Protein 1V2F (pdb70)

B-factor: mean 35.63, std 12.59, range [12.49, 78.53]

Radius of gyration: 26.21 Å; Cα contacts (8 Å, |Δi|>4): 1627; chains: 2; bounding box: 51×83×61 Å

Structure (mmCIF, N/CA/C/O backbone):
data_1V2F
#
_entry.id   1V2F
#
_cell.length_a   123.85
_cell.length_b   123.85
_cell.length_c   122.50
_cell.angle_alpha   90
_cell.angle_beta   90
_cell.angle_gamma   120
#
_symmetry.space_group_name_H-M   'P 31 2 1'
#
loop_
_entity.id
_entity.type
_entity.pdbx_description
1 polymer 'Glutamine Aminotransferase'
2 non-polymer "PYRIDOXAL-5'-PHOSPHATE"
3 non-polymer 'HYDROCINNAMIC ACID'
4 water water
#
loop_
_atom_site.group_PDB
_atom_site.id
_atom_site.type_symbol
_atom_site.label_atom_id
_atom_site.label_alt_id
_atom_site.label_comp_id
_atom_site.label_asym_id
_atom_site.label_entity_id
_atom_site.label_seq_id
_atom_site.pdbx_PDB_ins_code
_atom_site.Cartn_x
_atom_site.Cartn_y
_atom_site.Cartn_z
_atom_site.occupancy
_atom_site.B_iso_or_equiv
_atom_site.auth_seq_id
_atom_site.auth_comp_id
_atom_site.auth_asym_id
_atom_site.auth_atom_id
_atom_site.pdbx_PDB_model_num
ATOM 1 N N . MET A 1 1 ? 64.173 11.359 3.257 1.00 51.22 1 MET A N 1
ATOM 2 C CA . MET A 1 1 ? 65.182 11.261 4.347 1.00 50.97 1 MET A CA 1
ATOM 3 C C . MET A 1 1 ? 65.313 12.588 5.079 1.00 50.76 1 MET A C 1
ATOM 4 O O . MET A 1 1 ? 65.241 13.656 4.469 1.00 50.43 1 MET A O 1
ATOM 9 N N . ARG A 1 2 ? 65.510 12.514 6.389 1.00 50.48 2 ARG A N 1
ATOM 10 C CA . ARG A 1 2 ? 65.658 13.712 7.204 1.00 50.43 2 ARG A CA 1
ATOM 11 C C . ARG A 1 2 ? 66.391 13.358 8.501 1.00 47.92 2 ARG A C 1
ATOM 12 O O . ARG A 1 2 ? 66.380 12.206 8.935 1.00 48.49 2 ARG A O 1
ATOM 20 N N . LEU A 1 3 ? 67.025 14.351 9.114 1.00 45.17 3 LEU A N 1
ATOM 21 C CA . LEU A 1 3 ? 67.747 14.132 10.361 1.00 42.34 3 LEU A CA 1
ATOM 22 C C . LEU A 1 3 ? 66.776 14.008 11.534 1.00 40.76 3 LEU A C 1
ATOM 23 O O . LEU A 1 3 ? 65.654 14.510 11.485 1.00 39.82 3 LEU A O 1
ATOM 28 N N . HIS A 1 4 ? 67.214 13.340 12.592 1.00 39.83 4 HIS A N 1
ATOM 29 C CA . HIS A 1 4 ? 66.380 13.166 13.769 1.00 39.07 4 HIS A CA 1
ATOM 30 C C . HIS A 1 4 ? 66.062 14.525 14.396 1.00 40.01 4 HIS A C 1
ATOM 31 O O . HIS A 1 4 ? 66.900 15.430 14.400 1.00 40.09 4 HIS A O 1
ATOM 38 N N . PRO A 1 5 ? 64.839 14.688 14.928 1.00 39.37 5 PRO A N 1
ATOM 39 C CA . PRO A 1 5 ? 64.404 15.940 15.559 1.00 38.83 5 PRO A CA 1
ATOM 40 C C . PRO A 1 5 ? 65.379 16.425 16.631 1.00 38.55 5 PRO A C 1
ATOM 41 O O . PRO A 1 5 ? 65.432 17.613 16.957 1.00 39.77 5 PRO A O 1
ATOM 45 N N . ARG A 1 6 ? 66.132 15.487 17.191 1.00 36.00 6 ARG A N 1
ATOM 46 C CA . ARG A 1 6 ? 67.107 15.787 18.230 1.00 35.64 6 ARG A CA 1
ATOM 47 C C . ARG A 1 6 ? 68.153 16.806 17.761 1.00 34.31 6 ARG A C 1
ATOM 48 O O . ARG A 1 6 ? 68.673 17.591 18.557 1.00 32.40 6 ARG A O 1
ATOM 56 N N . THR A 1 7 ? 68.438 16.798 16.464 1.00 33.21 7 THR A N 1
ATOM 57 C CA . THR A 1 7 ? 69.425 17.700 15.896 1.00 33.29 7 THR A CA 1
ATOM 58 C C . THR A 1 7 ? 68.965 19.146 15.861 1.00 35.55 7 THR A C 1
ATOM 59 O O . THR A 1 7 ? 69.634 19.998 15.275 1.00 33.82 7 THR A O 1
ATOM 63 N N . GLU A 1 8 ? 67.829 19.433 16.487 1.00 36.67 8 GLU A N 1
ATOM 64 C CA . GLU A 1 8 ? 67.349 20.803 16.525 1.00 39.33 8 GLU A CA 1
ATOM 65 C C . GLU A 1 8 ? 68.213 21.577 17.510 1.00 38.21 8 GLU A C 1
ATOM 66 O O . GLU A 1 8 ? 68.224 22.806 17.519 1.00 37.93 8 GLU A O 1
ATOM 72 N N . ALA A 1 9 ? 68.946 20.844 18.338 1.00 37.13 9 ALA A N 1
ATOM 73 C CA . ALA A 1 9 ? 69.828 21.465 19.315 1.00 37.41 9 ALA A CA 1
ATOM 74 C C . ALA A 1 9 ? 71.207 21.725 18.698 1.00 36.27 9 ALA A C 1
ATOM 75 O O . ALA A 1 9 ? 72.048 22.375 19.310 1.00 36.34 9 ALA A O 1
ATOM 77 N N . ALA A 1 10 ? 71.424 21.219 17.487 1.00 34.89 10 ALA A N 1
ATOM 78 C CA . ALA A 1 10 ? 72.704 21.373 16.797 1.00 35.38 10 ALA A CA 1
ATOM 79 C C . ALA A 1 10 ? 72.866 22.709 16.079 1.00 34.88 10 ALA A C 1
ATOM 80 O O . ALA A 1 10 ? 73.116 22.743 14.880 1.00 35.14 10 ALA A O 1
ATOM 82 N N . LYS A 1 11 ? 72.730 23.805 16.815 1.00 35.91 11 LYS A N 1
ATOM 83 C CA . LYS A 1 11 ? 72.871 25.136 16.236 1.00 37.13 11 LYS A CA 1
ATOM 84 C C . LYS A 1 11 ? 74.263 25.671 16.538 1.00 37.17 11 LYS A C 1
ATOM 85 O O . LYS A 1 11 ? 74.759 25.534 17.658 1.00 37.47 11 LYS A O 1
ATOM 91 N N . GLU A 1 12 ? 74.898 26.274 15.540 1.00 35.55 12 GLU A N 1
ATOM 92 C CA . GLU A 1 12 ? 76.233 26.825 15.735 1.00 34.32 12 GLU A CA 1
ATOM 93 C C . GLU A 1 12 ? 76.264 27.752 16.948 1.00 32.30 12 GLU A C 1
ATOM 94 O O . GLU A 1 12 ? 75.476 28.702 17.043 1.00 32.45 12 GLU A O 1
ATOM 100 N N . SER A 1 13 ? 77.174 27.462 17.874 1.00 28.76 13 SER A N 1
ATOM 101 C CA . SER A 1 13 ? 77.338 28.254 19.085 1.00 25.42 13 SER A CA 1
ATOM 102 C C . SER A 1 13 ? 77.722 29.697 18.743 1.00 25.55 13 SER A C 1
ATOM 103 O O . SER A 1 13 ? 78.493 29.934 17.810 1.00 24.11 13 SER A O 1
ATOM 106 N N . ILE A 1 14 ? 77.181 30.650 19.500 1.00 24.57 14 ILE A N 1
ATOM 107 C CA . ILE A 1 14 ? 77.453 32.071 19.281 1.00 28.09 14 ILE A CA 1
ATOM 108 C C . ILE A 1 14 ? 78.925 32.422 19.536 1.00 28.61 14 ILE A C 1
ATOM 109 O O . ILE A 1 14 ? 79.440 33.394 18.983 1.00 28.39 14 ILE A O 1
ATOM 114 N N . PHE A 1 15 ? 79.597 31.622 20.361 1.00 28.57 15 PHE A N 1
ATOM 115 C CA . PHE A 1 15 ? 80.992 31.888 20.706 1.00 28.23 15 PHE A CA 1
ATOM 116 C C . PHE A 1 15 ? 81.961 31.753 19.531 1.00 26.70 15 PHE A C 1
ATOM 117 O O . PHE A 1 15 ? 82.685 32.693 19.229 1.00 27.79 15 PHE A O 1
ATOM 125 N N . PRO A 1 16 ? 81.996 30.594 18.857 1.00 24.91 16 PRO A N 1
ATOM 126 C CA . PRO A 1 16 ? 82.929 30.513 17.729 1.00 25.89 16 PRO A CA 1
ATOM 127 C C . PRO A 1 16 ? 82.463 31.356 16.536 1.00 28.20 16 PRO A C 1
ATOM 128 O O . PRO A 1 16 ? 83.276 31.802 15.717 1.00 28.06 16 PRO A O 1
ATOM 132 N N . ARG A 1 17 ? 81.152 31.578 16.447 1.00 29.13 17 ARG A N 1
ATOM 133 C CA . ARG A 1 17 ? 80.581 32.376 15.368 1.00 30.07 17 ARG A CA 1
ATOM 134 C C . ARG A 1 17 ? 81.061 33.823 15.501 1.00 29.51 17 ARG A C 1
ATOM 135 O O . ARG A 1 17 ? 81.440 34.445 14.509 1.00 30.03 17 ARG A O 1
ATOM 143 N N . MET A 1 18 ? 81.049 34.360 16.720 1.00 28.44 18 MET A N 1
ATOM 144 C CA . MET A 1 18 ? 81.528 35.730 16.948 1.00 28.54 18 MET A CA 1
ATOM 145 C C . MET A 1 18 ? 83.012 35.811 16.608 1.00 27.33 18 MET A C 1
ATOM 146 O O . MET A 1 18 ? 83.485 36.822 16.096 1.00 28.05 18 MET A O 1
ATOM 151 N N . SER A 1 19 ? 83.748 34.746 16.911 1.00 26.24 19 SER A N 1
ATOM 152 C CA . SER A 1 19 ? 85.183 34.719 16.625 1.00 27.61 19 SER A CA 1
ATOM 153 C C . SER A 1 19 ? 85.434 34.822 15.124 1.00 26.32 19 SER A C 1
ATOM 154 O O . SER A 1 19 ? 86.364 35.500 14.694 1.00 26.26 19 SER A O 1
ATOM 157 N N . GLY A 1 20 ? 84.607 34.148 14.328 1.00 26.93 20 GLY A N 1
ATOM 158 C CA . GLY A 1 20 ? 84.773 34.209 12.884 1.00 25.89 20 GLY A CA 1
ATOM 159 C C . GLY A 1 20 ? 84.395 35.596 12.398 1.00 27.08 20 GLY A C 1
ATOM 160 O O . GLY A 1 20 ? 85.024 36.164 11.505 1.00 26.93 20 GLY A O 1
ATOM 161 N N . LEU A 1 21 ? 83.354 36.151 13.001 1.00 28.12 21 LEU A N 1
ATOM 162 C CA . LEU A 1 21 ? 82.900 37.475 12.631 1.00 30.21 21 LEU A CA 1
ATOM 163 C C . LEU A 1 21 ? 84.007 38.476 12.951 1.00 30.93 21 LEU A C 1
ATOM 164 O O . LEU A 1 21 ? 84.284 39.380 12.163 1.00 31.58 21 LEU A O 1
ATOM 169 N N . ALA A 1 22 ? 84.659 38.300 14.098 1.00 31.04 22 ALA A N 1
ATOM 170 C CA . ALA A 1 22 ? 85.733 39.208 14.499 1.00 31.08 22 ALA A CA 1
ATOM 171 C C . ALA A 1 22 ? 86.939 39.180 13.553 1.00 32.48 22 ALA A C 1
ATOM 172 O O . ALA A 1 22 ? 87.500 40.232 13.243 1.00 31.29 22 ALA A O 1
ATOM 174 N N . GLN A 1 23 ? 87.339 37.990 13.099 1.00 34.22 23 GLN A N 1
ATOM 175 C CA . GLN A 1 23 ? 88.474 37.869 12.181 1.00 37.57 23 GLN A CA 1
ATOM 176 C C . GLN A 1 23 ? 88.127 38.526 10.846 1.00 38.13 23 GLN A C 1
ATOM 177 O O . GLN A 1 23 ? 88.950 39.216 10.249 1.00 38.61 23 GLN A O 1
ATOM 183 N N . ARG A 1 24 ? 86.905 38.300 10.378 1.00 39.01 24 ARG A N 1
ATOM 184 C CA . ARG A 1 24 ? 86.463 38.870 9.112 1.00 40.71 24 ARG A CA 1
ATOM 185 C C . ARG A 1 24 ? 86.389 40.388 9.142 1.00 39.57 24 ARG A C 1
ATOM 186 O O . ARG A 1 24 ? 86.714 41.044 8.157 1.00 39.38 24 ARG A O 1
ATOM 194 N N . LEU A 1 25 ? 85.961 40.943 10.271 1.00 38.59 25 LEU A N 1
ATOM 195 C CA . LEU A 1 25 ? 85.819 42.388 10.407 1.00 36.61 25 LEU A CA 1
ATOM 196 C C . LEU A 1 25 ? 87.045 43.135 10.930 1.00 35.87 25 LEU A C 1
ATOM 197 O O . LEU A 1 25 ? 87.031 44.363 11.013 1.00 35.64 25 LEU A O 1
ATOM 202 N N . GLY A 1 26 ? 88.103 42.407 11.280 1.00 34.65 26 GLY A N 1
ATOM 203 C CA . GLY A 1 26 ? 89.298 43.057 11.794 1.00 32.06 26 GLY A CA 1
ATOM 204 C C . GLY A 1 26 ? 89.045 43.720 13.138 1.00 32.01 26 GLY A C 1
ATOM 205 O O . GLY A 1 26 ? 89.620 44.765 13.460 1.00 31.05 26 GLY A O 1
ATOM 206 N N . ALA A 1 27 ? 88.180 43.100 13.933 1.00 30.61 27 ALA A N 1
ATOM 207 C CA . ALA A 1 27 ? 87.833 43.621 15.249 1.00 29.83 27 ALA A CA 1
ATOM 208 C C . ALA A 1 27 ? 88.616 42.937 16.364 1.00 28.14 27 ALA A C 1
ATOM 209 O O . ALA A 1 27 ? 89.049 41.799 16.216 1.00 27.40 27 ALA A O 1
ATOM 211 N N . VAL A 1 28 ? 88.812 43.643 17.473 1.00 27.13 28 VAL A N 1
ATOM 212 C CA . VAL A 1 28 ? 89.515 43.069 18.612 1.00 26.45 28 VAL A CA 1
ATOM 213 C C . VAL A 1 28 ? 88.547 42.048 19.193 1.00 25.18 28 VAL A C 1
ATOM 214 O O . VAL A 1 28 ? 87.392 42.368 19.476 1.00 23.72 28 VAL A O 1
ATOM 218 N N . ASN A 1 29 ? 89.017 40.820 19.372 1.00 23.87 29 ASN A N 1
ATOM 219 C CA . ASN A 1 29 ? 88.157 39.762 19.871 1.00 22.31 29 ASN A CA 1
ATOM 220 C C . ASN A 1 29 ? 88.151 39.604 21.390 1.00 21.62 29 ASN A C 1
ATOM 221 O O . ASN A 1 29 ? 89.047 38.997 21.958 1.00 21.29 29 ASN A O 1
ATOM 226 N N . LEU A 1 30 ? 87.144 40.169 22.048 1.00 21.73 30 LEU A N 1
ATOM 227 C CA . LEU A 1 30 ? 87.020 40.030 23.497 1.00 20.77 30 LEU A CA 1
ATOM 228 C C . LEU A 1 30 ? 85.787 39.191 23.816 1.00 21.47 30 LEU A C 1
ATOM 229 O O . LEU A 1 30 ? 85.176 39.360 24.870 1.00 22.48 30 LEU A O 1
ATOM 234 N N . GLY A 1 31 ? 85.434 38.285 22.903 1.00 22.42 31 GLY A N 1
ATOM 235 C CA . GLY A 1 31 ? 84.267 37.434 23.089 1.00 24.24 31 GLY A CA 1
ATOM 236 C C . GLY A 1 31 ? 84.606 36.052 23.613 1.00 24.67 31 GLY A C 1
ATOM 237 O O . GLY A 1 31 ? 84.827 35.879 24.809 1.00 24.19 31 GLY A O 1
ATOM 238 N N . GLN A 1 32 ? 84.641 35.064 22.721 1.00 26.04 32 GLN A N 1
ATOM 239 C CA . GLN A 1 32 ? 84.972 33.690 23.105 1.00 26.77 32 GLN A CA 1
ATOM 240 C C . GLN A 1 32 ? 86.249 33.677 23.952 1.00 25.78 32 GLN A C 1
ATOM 241 O O . GLN A 1 32 ? 87.213 34.379 23.653 1.00 25.92 32 GLN A O 1
ATOM 247 N N . GLY A 1 33 ? 86.257 32.862 24.998 1.00 26.08 33 GLY A N 1
ATOM 248 C CA . GLY A 1 33 ? 87.405 32.815 25.883 1.00 24.65 33 GLY A CA 1
ATOM 249 C C . GLY A 1 33 ? 88.585 31.902 25.590 1.00 25.11 33 GLY A C 1
ATOM 250 O O . GLY A 1 33 ? 88.531 30.696 25.830 1.00 25.03 33 GLY A O 1
ATOM 251 N N . PHE A 1 34 ? 89.658 32.488 25.069 1.00 24.32 34 PHE A N 1
ATOM 252 C CA . PHE A 1 34 ? 90.896 31.759 24.806 1.00 24.28 34 PHE A CA 1
ATOM 253 C C . PHE A 1 34 ? 92.028 32.782 24.784 1.00 22.69 34 PHE A C 1
ATOM 254 O O . PHE A 1 34 ? 91.900 33.856 24.195 1.00 23.00 34 PHE A O 1
ATOM 262 N N . PRO A 1 35 ? 93.143 32.467 25.457 1.00 22.06 35 PRO A N 1
ATOM 263 C CA . PRO A 1 35 ? 94.323 33.337 25.551 1.00 20.25 35 PRO A CA 1
ATOM 264 C C . PRO A 1 35 ? 94.959 33.717 24.216 1.00 20.26 35 PRO A C 1
ATOM 265 O O . PRO A 1 35 ? 94.984 32.914 23.289 1.00 21.85 35 PRO A O 1
ATOM 269 N N . SER A 1 36 ? 95.469 34.946 24.137 1.00 21.99 36 SER A N 1
ATOM 270 C CA . SER A 1 36 ? 96.153 35.472 22.945 1.00 24.07 36 SER A CA 1
ATOM 271 C C . SER A 1 36 ? 97.589 34.966 22.920 1.00 24.12 36 SER A C 1
ATOM 272 O O . SER A 1 36 ? 98.231 34.940 21.879 1.00 26.37 36 SER A O 1
ATOM 275 N N . ASN A 1 37 ? 98.094 34.601 24.091 1.00 23.88 37 ASN A N 1
ATOM 276 C CA . ASN A 1 37 ? 99.454 34.107 24.229 1.00 24.69 37 ASN A CA 1
ATOM 277 C C . ASN A 1 37 ? 99.510 32.586 24.112 1.00 24.85 37 ASN A C 1
ATOM 278 O O . ASN A 1 37 ? 98.484 31.904 24.180 1.00 26.12 37 ASN A O 1
ATOM 283 N N . PRO A 1 38 ? 100.712 32.034 23.903 1.00 25.27 38 PRO A N 1
ATOM 284 C CA . PRO A 1 38 ? 100.830 30.579 23.793 1.00 23.57 38 PRO A CA 1
ATOM 285 C C . PRO A 1 38 ? 100.955 30.000 25.203 1.00 22.33 38 PRO A C 1
ATOM 286 O O . PRO A 1 38 ? 101.128 30.744 26.166 1.00 21.17 38 PRO A O 1
ATOM 290 N N . PRO A 1 39 ? 100.841 28.672 25.348 1.00 20.80 39 PRO A N 1
ATOM 291 C CA . PRO A 1 39 ? 100.973 28.126 26.700 1.00 20.11 39 PRO A CA 1
ATOM 292 C C . PRO A 1 39 ? 102.410 28.259 27.232 1.00 19.04 39 PRO A C 1
ATOM 293 O O . PRO A 1 39 ? 103.332 28.625 26.497 1.00 16.86 39 PRO A O 1
ATOM 297 N N . PRO A 1 40 ? 102.613 27.992 28.527 1.00 19.18 40 PRO A N 1
ATOM 298 C CA . PRO A 1 40 ? 103.966 28.104 29.087 1.00 18.53 40 PRO A CA 1
ATOM 299 C C . PRO A 1 40 ? 104.956 27.107 28.472 1.00 17.29 40 PRO A C 1
ATOM 300 O O . PRO A 1 40 ? 104.588 26.000 28.084 1.00 16.20 40 PRO A O 1
ATOM 304 N N . PRO A 1 41 ? 106.231 27.501 28.370 1.00 19.18 41 PRO A N 1
ATOM 305 C CA . PRO A 1 41 ? 107.273 26.645 27.798 1.00 19.43 41 PRO A CA 1
ATOM 306 C C . PRO A 1 41 ? 107.393 25.249 28.418 1.00 18.90 41 PRO A C 1
ATOM 307 O O . PRO A 1 41 ? 107.639 24.281 27.699 1.00 20.37 41 PRO A O 1
ATOM 311 N N . PHE A 1 42 ? 107.219 25.130 29.734 1.00 19.27 42 PHE A N 1
ATOM 312 C CA . PHE A 1 42 ? 107.341 23.816 30.357 1.00 20.83 42 PHE A CA 1
ATOM 313 C C . PHE A 1 42 ? 106.285 22.824 29.859 1.00 21.12 42 PHE A C 1
ATOM 314 O O . PHE A 1 42 ? 106.514 21.619 29.879 1.00 20.81 42 PHE A O 1
ATOM 322 N N . LEU A 1 43 ? 105.144 23.326 29.390 1.00 20.23 43 LEU A N 1
ATOM 323 C CA . LEU A 1 43 ? 104.110 22.449 28.854 1.00 17.75 43 LEU A CA 1
ATOM 324 C C . LEU A 1 43 ? 104.485 22.081 27.417 1.00 18.59 43 LEU A C 1
ATOM 325 O O . LEU A 1 43 ? 104.391 20.921 27.022 1.00 18.10 43 LEU A O 1
ATOM 330 N N . LEU A 1 44 ? 104.905 23.070 26.631 1.00 17.57 44 LEU A N 1
ATOM 331 C CA . LEU A 1 44 ? 105.292 22.805 25.255 1.00 18.15 44 LEU A CA 1
ATOM 332 C C . LEU A 1 44 ? 106.423 21.778 25.219 1.00 19.02 44 LEU A C 1
ATOM 333 O O . LEU A 1 44 ? 106.356 20.822 24.448 1.00 18.33 44 LEU A O 1
ATOM 338 N N . GLU A 1 45 ? 107.450 21.962 26.052 1.00 18.42 45 GLU A N 1
ATOM 339 C CA . GLU A 1 45 ? 108.571 21.012 26.084 1.00 19.12 45 GLU A CA 1
ATOM 340 C C . GLU A 1 45 ? 108.112 19.616 26.511 1.00 17.92 45 GLU A C 1
ATOM 341 O O . GLU A 1 45 ? 108.588 18.614 25.991 1.00 17.13 45 GLU A O 1
ATOM 347 N N . ALA A 1 46 ? 107.199 19.549 27.474 1.00 17.33 46 ALA A N 1
ATOM 348 C CA . ALA A 1 46 ? 106.703 18.256 27.926 1.00 17.92 46 ALA A CA 1
ATOM 349 C C . ALA A 1 46 ? 105.993 17.534 26.772 1.00 17.31 46 ALA A C 1
ATOM 350 O O . ALA A 1 46 ? 106.137 16.324 26.615 1.00 20.25 46 ALA A O 1
ATOM 352 N N . VAL A 1 47 ? 105.242 18.271 25.956 1.00 16.54 47 VAL A N 1
ATOM 353 C CA . VAL A 1 47 ? 104.548 17.657 24.826 1.00 18.26 47 VAL A CA 1
ATOM 354 C C . VAL A 1 47 ? 105.533 17.202 23.743 1.00 20.07 47 VAL A C 1
ATOM 355 O O . VAL A 1 47 ? 105.372 16.120 23.168 1.00 19.49 47 VAL A O 1
ATOM 359 N N . ARG A 1 48 ? 106.540 18.026 23.454 1.00 21.80 48 ARG A N 1
ATOM 360 C CA . ARG A 1 48 ? 107.557 17.664 22.454 1.00 23.73 48 ARG A CA 1
ATOM 361 C C . ARG A 1 48 ? 108.217 16.344 22.832 1.00 23.56 48 ARG A C 1
ATOM 362 O O . ARG A 1 48 ? 108.475 15.489 21.990 1.00 26.56 48 ARG A O 1
ATOM 370 N N . ARG A 1 49 ? 108.496 16.212 24.117 1.00 23.96 49 ARG A N 1
ATOM 371 C CA . ARG A 1 49 ? 109.125 15.034 24.687 1.00 28.24 49 ARG A CA 1
ATOM 372 C C . ARG A 1 49 ? 108.257 13.773 24.506 1.00 28.66 49 ARG A C 1
ATOM 373 O O . ARG A 1 49 ? 108.782 12.665 24.381 1.00 28.14 49 ARG A O 1
ATOM 381 N N . ALA A 1 50 ? 106.935 13.952 24.488 1.00 27.33 50 ALA A N 1
ATOM 382 C CA . ALA A 1 50 ? 106.002 12.837 24.332 1.00 26.19 50 ALA A CA 1
ATOM 383 C C . ALA A 1 50 ? 105.826 12.412 22.877 1.00 26.56 50 ALA A C 1
ATOM 384 O O . ALA A 1 50 ? 105.552 11.244 22.595 1.00 25.37 50 ALA A O 1
ATOM 386 N N . LEU A 1 51 ? 105.978 13.357 21.955 1.00 26.12 51 LEU A N 1
ATOM 387 C CA . LEU A 1 51 ? 105.830 13.048 20.538 1.00 28.00 51 LEU A CA 1
ATOM 388 C C . LEU A 1 51 ? 106.913 12.072 20.102 1.00 28.91 51 LEU A C 1
ATOM 389 O O . LEU A 1 51 ? 108.094 12.280 20.372 1.00 31.87 51 LEU A O 1
ATOM 394 N N . GLY A 1 52 ? 106.514 11.005 19.426 1.00 28.53 52 GLY A N 1
ATOM 395 C CA . GLY A 1 52 ? 107.488 10.029 18.986 1.00 29.43 52 GLY A CA 1
ATOM 396 C C . GLY A 1 52 ? 107.542 8.810 19.886 1.00 30.44 52 GLY A C 1
ATOM 397 O O . GLY A 1 52 ? 108.013 7.759 19.464 1.00 33.10 52 GLY A O 1
ATOM 398 N N . ARG A 1 53 ? 107.074 8.935 21.123 1.00 30.99 53 ARG A N 1
ATOM 399 C CA . ARG A 1 53 ? 107.082 7.797 22.037 1.00 34.31 53 ARG A CA 1
ATOM 400 C C . ARG A 1 53 ? 105.706 7.417 22.587 1.00 32.39 53 ARG A C 1
ATOM 401 O O . ARG A 1 53 ? 105.433 6.238 22.809 1.00 32.82 53 ARG A O 1
ATOM 409 N N . GLN A 1 54 ? 104.838 8.403 22.790 1.00 30.44 54 GLN A N 1
ATOM 410 C CA . GLN A 1 54 ? 103.493 8.143 23.297 1.00 29.47 54 GLN A CA 1
ATOM 411 C C . GLN A 1 54 ? 102.454 8.716 22.334 1.00 28.00 54 GLN A C 1
ATOM 412 O O . GLN A 1 54 ? 101.801 9.719 22.616 1.00 25.73 54 GLN A O 1
ATOM 418 N N . ASP A 1 55 ? 102.298 8.050 21.196 1.00 25.21 55 ASP A N 1
ATOM 419 C CA . ASP A 1 55 ? 101.380 8.506 20.164 1.00 24.52 55 ASP A CA 1
ATOM 420 C C . ASP A 1 55 ? 100.147 7.626 19.971 1.00 23.38 55 ASP A C 1
ATOM 421 O O . ASP A 1 55 ? 99.183 8.042 19.328 1.00 22.56 55 ASP A O 1
ATOM 426 N N . GLN A 1 56 ? 100.175 6.423 20.535 1.00 22.64 56 GLN A N 1
ATOM 427 C CA . GLN A 1 56 ? 99.069 5.487 20.371 1.00 22.15 56 GLN A CA 1
ATOM 428 C C . GLN A 1 56 ? 97.995 5.574 21.455 1.00 21.07 56 GLN A C 1
ATOM 429 O O . GLN A 1 56 ? 98.139 6.305 22.430 1.00 20.35 56 GLN A O 1
ATOM 435 N N . TYR A 1 57 ? 96.911 4.829 21.260 1.00 22.18 57 TYR A N 1
ATOM 436 C CA . TYR A 1 57 ? 95.791 4.806 22.198 1.00 21.79 57 TYR A CA 1
ATOM 437 C C . TYR A 1 57 ? 96.190 4.776 23.665 1.00 22.09 57 TYR A C 1
ATOM 438 O O . TYR A 1 57 ? 97.128 4.088 24.057 1.00 23.44 57 TYR A O 1
ATOM 447 N N . ALA A 1 58 ? 95.452 5.527 24.469 1.00 22.65 58 ALA A N 1
ATOM 448 C CA . ALA A 1 58 ? 95.647 5.565 25.912 1.00 23.12 58 ALA A CA 1
ATOM 449 C C . ALA A 1 58 ? 94.389 4.894 26.469 1.00 23.38 58 ALA A C 1
ATOM 450 O O . ALA A 1 58 ? 93.378 4.792 25.774 1.00 22.54 58 ALA A O 1
ATOM 452 N N . PRO A 1 59 ? 94.432 4.421 27.720 1.00 22.81 59 PRO A N 1
ATOM 453 C CA . PRO A 1 59 ? 93.210 3.792 28.221 1.00 21.66 59 PRO A CA 1
ATOM 454 C C . PRO A 1 59 ? 92.109 4.848 28.314 1.00 22.91 59 PRO A C 1
ATOM 455 O O . PRO A 1 59 ? 92.386 6.017 28.592 1.00 22.08 59 PRO A O 1
ATOM 459 N N . PRO A 1 60 ? 90.849 4.456 28.054 1.00 21.64 60 PRO A N 1
ATOM 460 C CA . PRO A 1 60 ? 89.715 5.381 28.122 1.00 20.19 60 PRO A CA 1
ATOM 461 C C . PRO A 1 60 ? 89.715 6.257 29.384 1.00 20.79 60 PRO A C 1
ATOM 462 O O . PRO A 1 60 ? 89.517 7.481 29.311 1.00 19.46 60 PRO A O 1
ATOM 466 N N . ALA A 1 61 ? 89.938 5.625 30.534 1.00 20.79 61 ALA A N 1
ATOM 467 C CA . ALA A 1 61 ? 89.956 6.329 31.809 1.00 21.01 61 ALA A CA 1
ATOM 468 C C . ALA A 1 61 ? 91.071 7.367 31.833 1.00 21.00 61 ALA A C 1
ATOM 469 O O . ALA A 1 61 ? 90.977 8.363 32.558 1.00 20.82 61 ALA A O 1
ATOM 471 N N . GLY A 1 62 ? 92.119 7.123 31.044 1.00 19.44 62 GLY A N 1
ATOM 472 C CA . GLY A 1 62 ? 93.227 8.061 30.950 1.00 21.77 62 GLY A CA 1
ATOM 473 C C . GLY A 1 62 ? 94.621 7.469 31.093 1.00 23.22 62 GLY A C 1
ATOM 474 O O . GLY A 1 62 ? 94.786 6.326 31.525 1.00 23.91 62 GLY A O 1
ATOM 475 N N . LEU A 1 63 ? 95.633 8.242 30.710 1.00 24.05 63 LEU A N 1
ATOM 476 C CA . LEU A 1 63 ? 97.016 7.796 30.842 1.00 24.38 63 LEU A CA 1
ATOM 477 C C . LEU A 1 63 ? 97.267 7.666 32.334 1.00 23.18 63 LEU A C 1
ATOM 478 O O . LEU A 1 63 ? 96.922 8.559 33.104 1.00 23.74 63 LEU A O 1
ATOM 483 N N . PRO A 1 64 ? 97.879 6.560 32.765 1.00 23.32 64 PRO A N 1
ATOM 484 C CA . PRO A 1 64 ? 98.158 6.364 34.193 1.00 23.30 64 PRO A CA 1
ATOM 485 C C . PRO A 1 64 ? 98.812 7.580 34.876 1.00 23.47 64 PRO A C 1
ATOM 486 O O . PRO A 1 64 ? 98.375 8.016 35.947 1.00 23.76 64 PRO A O 1
ATOM 490 N N . ALA A 1 65 ? 99.842 8.135 34.245 1.00 22.68 65 ALA A N 1
ATOM 491 C CA . ALA A 1 65 ? 100.551 9.285 34.805 1.00 22.84 65 ALA A CA 1
ATOM 492 C C . ALA A 1 65 ? 99.669 10.513 35.010 1.00 22.76 65 ALA A C 1
ATOM 493 O O . ALA A 1 65 ? 99.866 11.258 35.968 1.00 23.34 65 ALA A O 1
ATOM 495 N N . LEU A 1 66 ? 98.707 10.740 34.115 1.00 22.01 66 LEU A N 1
ATOM 496 C CA . LEU A 1 66 ? 97.823 11.900 34.259 1.00 20.70 66 LEU A CA 1
ATOM 497 C C . LEU A 1 66 ? 96.875 11.671 35.435 1.00 19.81 66 LEU A C 1
ATOM 498 O O . LEU A 1 66 ? 96.626 12.576 36.227 1.00 20.06 66 LEU A O 1
ATOM 503 N N . ARG A 1 67 ? 96.354 10.454 35.555 1.00 19.99 67 ARG A N 1
ATOM 504 C CA . ARG A 1 67 ? 95.439 10.143 36.652 1.00 21.25 67 ARG A CA 1
ATOM 505 C C . ARG A 1 67 ? 96.142 10.296 38.001 1.00 21.11 67 ARG A C 1
ATOM 506 O O . ARG A 1 67 ? 95.578 10.839 38.953 1.00 20.22 67 ARG A O 1
ATOM 514 N N . GLU A 1 68 ? 97.384 9.836 38.075 1.00 23.60 68 GLU A N 1
ATOM 515 C CA . GLU A 1 68 ? 98.146 9.943 39.315 1.00 26.23 68 GLU A CA 1
ATOM 516 C C . GLU A 1 68 ? 98.469 11.395 39.663 1.00 25.15 68 GLU A C 1
ATOM 517 O O . GLU A 1 68 ? 98.376 11.790 40.827 1.00 23.91 68 GLU A O 1
ATOM 523 N N . ALA A 1 69 ? 98.819 12.194 38.655 1.00 22.95 69 ALA A N 1
ATOM 524 C CA . ALA A 1 69 ? 99.134 13.602 38.881 1.00 22.89 69 ALA A CA 1
ATOM 525 C C . ALA A 1 69 ? 97.903 14.358 39.398 1.00 23.30 69 ALA A C 1
ATOM 526 O O . ALA A 1 69 ? 98.002 15.225 40.274 1.00 22.95 69 ALA A O 1
ATOM 528 N N . LEU A 1 70 ? 96.740 14.024 38.851 1.00 23.87 70 LEU A N 1
ATOM 529 C CA . LEU A 1 70 ? 95.502 14.664 39.268 1.00 23.47 70 LEU A CA 1
ATOM 530 C C . LEU A 1 70 ? 95.097 14.155 40.654 1.00 23.51 70 LEU A C 1
ATOM 531 O O . LEU A 1 70 ? 94.674 14.937 41.508 1.00 22.16 70 LEU A O 1
ATOM 536 N N . ALA A 1 71 ? 95.245 12.852 40.880 1.00 22.94 71 ALA A N 1
ATOM 537 C CA . ALA A 1 71 ? 94.896 12.266 42.177 1.00 25.89 71 ALA A CA 1
ATOM 538 C C . ALA A 1 71 ? 95.659 12.963 43.313 1.00 25.63 71 ALA A C 1
ATOM 539 O O . ALA A 1 71 ? 95.099 13.255 44.369 1.00 25.33 71 ALA A O 1
ATOM 541 N N . GLU A 1 72 ? 96.938 13.233 43.080 1.00 27.94 72 GLU A N 1
ATOM 542 C CA . GLU A 1 72 ? 97.782 13.894 44.069 1.00 30.31 72 GLU A CA 1
ATOM 543 C C . GLU A 1 72 ? 97.299 15.317 44.375 1.00 32.05 72 GLU A C 1
ATOM 544 O O . GLU A 1 72 ? 97.341 15.758 45.524 1.00 32.09 72 GLU A O 1
ATOM 550 N N . GLU A 1 73 ? 96.847 16.034 43.350 1.00 31.85 73 GLU A N 1
ATOM 551 C CA . GLU A 1 73 ? 96.350 17.395 43.537 1.00 32.88 73 GLU A CA 1
ATOM 552 C C . 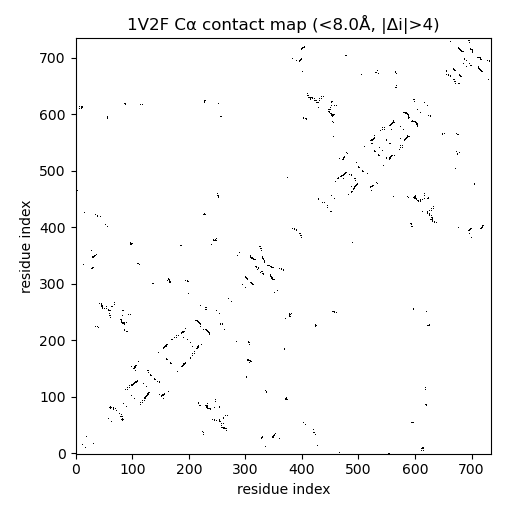GLU A 1 73 ? 95.044 17.414 44.307 1.00 32.24 73 GLU A C 1
ATOM 553 O O . GLU A 1 73 ? 94.807 18.308 45.118 1.00 32.80 73 GLU A O 1
ATOM 559 N N . PHE A 1 74 ? 94.187 16.441 44.020 1.00 30.38 74 PHE A N 1
ATOM 560 C CA . PHE A 1 74 ? 92.882 16.363 44.658 1.00 31.46 74 PHE A CA 1
ATOM 561 C C . PHE A 1 74 ? 92.855 15.496 45.909 1.00 32.48 74 PHE A C 1
ATOM 562 O O . PHE A 1 74 ? 91.832 15.404 46.580 1.00 31.87 74 PHE A O 1
ATOM 570 N N . ALA A 1 75 ? 93.982 14.865 46.221 1.00 32.71 75 ALA A N 1
ATOM 571 C CA . ALA A 1 75 ? 94.073 14.014 47.399 1.00 32.13 75 ALA A CA 1
ATOM 572 C C . ALA A 1 75 ? 93.054 12.877 47.371 1.00 30.81 75 ALA A C 1
ATOM 573 O O . ALA A 1 75 ? 92.323 12.662 48.335 1.00 30.77 75 ALA A O 1
ATOM 575 N N . VAL A 1 76 ? 93.000 12.166 46.251 1.00 29.59 76 VAL A N 1
ATOM 576 C CA . VAL A 1 76 ? 92.099 11.026 46.092 1.00 28.56 76 VAL A CA 1
ATOM 577 C C . VAL A 1 76 ? 92.941 9.919 45.480 1.00 28.67 76 VAL A C 1
ATOM 578 O O . VAL A 1 76 ? 94.137 10.098 45.258 1.00 26.42 76 VAL A O 1
ATOM 582 N N . GLU A 1 77 ? 92.342 8.770 45.214 1.00 29.69 77 GLU A N 1
ATOM 583 C CA . GLU A 1 77 ? 93.113 7.714 44.586 1.00 34.20 77 GLU A CA 1
ATOM 584 C C . GLU A 1 77 ? 92.893 7.827 43.080 1.00 34.58 77 GLU A C 1
ATOM 585 O O . GLU A 1 77 ? 91.905 8.409 42.635 1.00 34.58 77 GLU A O 1
ATOM 591 N N . PRO A 1 78 ? 93.827 7.297 42.276 1.00 34.71 78 PRO A N 1
ATOM 592 C CA . PRO A 1 78 ? 93.742 7.338 40.813 1.00 34.09 78 PRO A CA 1
ATOM 593 C C . PRO A 1 78 ? 92.412 6.870 40.220 1.00 34.95 78 PRO A C 1
ATOM 594 O O . PRO A 1 78 ? 91.951 7.421 39.213 1.00 35.89 78 PRO A O 1
ATOM 598 N N . GLU A 1 79 ? 91.791 5.863 40.829 1.00 33.43 79 GLU A N 1
ATOM 599 C CA . GLU A 1 79 ? 90.535 5.348 40.298 1.00 33.90 79 GLU A CA 1
ATOM 600 C C . GLU A 1 79 ? 89.336 6.270 40.468 1.00 32.40 79 GLU A C 1
ATOM 601 O O . GLU A 1 79 ? 88.252 5.979 39.970 1.00 32.24 79 GLU A O 1
ATOM 607 N N . SER A 1 80 ? 89.504 7.388 41.159 1.00 30.53 80 SER A N 1
ATOM 608 C CA . SER A 1 80 ? 88.373 8.287 41.286 1.00 30.43 80 SER A CA 1
ATOM 609 C C . SER A 1 80 ? 88.521 9.442 40.293 1.00 28.29 80 SER A C 1
ATOM 610 O O . SER A 1 80 ? 87.781 10.424 40.350 1.00 27.04 80 SER A O 1
ATOM 613 N N . VAL A 1 81 ? 89.468 9.289 39.364 1.00 27.29 81 VAL A N 1
ATOM 614 C CA . VAL A 1 81 ? 89.748 10.289 38.334 1.00 24.48 81 VAL A CA 1
ATOM 615 C C . VAL A 1 81 ? 89.579 9.725 36.917 1.00 23.63 81 VAL A C 1
ATOM 616 O O . VAL A 1 81 ? 90.140 8.684 36.583 1.00 22.38 81 VAL A O 1
ATOM 620 N N . VAL A 1 82 ? 88.801 10.411 36.086 1.00 22.92 82 VAL A N 1
ATOM 621 C CA . VAL A 1 82 ? 88.610 9.979 34.698 1.00 22.51 82 VAL A CA 1
ATOM 622 C C . VAL A 1 82 ? 88.997 11.131 33.768 1.00 20.13 82 VAL A C 1
ATOM 623 O O . VAL A 1 82 ? 88.571 12.267 33.964 1.00 22.49 82 VAL A O 1
ATOM 627 N N . VAL A 1 83 ? 89.816 10.843 32.767 1.00 20.27 83 VAL A N 1
ATOM 628 C CA . VAL A 1 83 ? 90.252 11.881 31.846 1.00 19.51 83 VAL A CA 1
ATOM 629 C C . VAL A 1 83 ? 89.389 11.917 30.603 1.00 19.30 83 VAL A C 1
ATOM 630 O O . VAL A 1 83 ? 89.222 10.918 29.905 1.00 20.67 83 VAL A O 1
ATOM 634 N N . THR A 1 84 ? 88.841 13.090 30.332 1.00 19.85 84 THR A N 1
ATOM 635 C CA . THR A 1 84 ? 87.973 13.284 29.183 1.00 19.53 84 THR A CA 1
ATOM 636 C C . THR A 1 84 ? 88.611 14.215 28.163 1.00 20.14 84 THR A C 1
ATOM 637 O O . THR A 1 84 ? 89.602 14.893 28.449 1.00 19.94 84 THR A O 1
ATOM 641 N N . SER A 1 85 ? 88.023 14.250 26.974 1.00 20.16 85 SER A N 1
ATOM 642 C CA . SER A 1 85 ? 88.500 15.107 25.907 1.00 19.32 85 SER A CA 1
ATOM 643 C C . SER A 1 85 ? 87.944 16.513 26.142 1.00 20.72 85 SER A C 1
ATOM 644 O O . SER A 1 85 ? 87.057 16.982 25.418 1.00 20.59 85 SER A O 1
ATOM 647 N N . GLY A 1 86 ? 88.478 17.174 27.168 1.00 17.26 86 GLY A N 1
ATOM 648 C CA . GLY A 1 86 ? 88.028 18.506 27.518 1.00 17.80 86 GLY A CA 1
ATOM 649 C C . GLY A 1 86 ? 86.909 18.460 28.553 1.00 19.78 86 GLY A C 1
ATOM 650 O O . GLY A 1 86 ? 86.217 17.453 28.682 1.00 16.56 86 GLY A O 1
ATOM 651 N N . ALA A 1 87 ? 86.740 19.541 29.310 1.00 19.39 87 ALA A N 1
ATOM 652 C CA . ALA A 1 87 ? 85.667 19.590 30.293 1.00 21.84 87 ALA A CA 1
ATOM 653 C C . ALA A 1 87 ? 84.335 19.521 29.535 1.00 23.39 87 ALA A C 1
ATOM 654 O O . ALA A 1 87 ? 83.315 19.109 30.088 1.00 24.02 87 ALA A O 1
ATOM 656 N N . THR A 1 88 ? 84.352 19.925 28.266 1.00 22.35 88 THR A N 1
ATOM 657 C CA . THR A 1 88 ? 83.142 19.891 27.454 1.00 22.69 88 THR A CA 1
ATOM 658 C C . THR A 1 88 ? 82.578 18.475 27.415 1.00 22.21 88 THR A C 1
ATOM 659 O O . THR A 1 88 ? 81.378 18.280 27.611 1.00 20.99 88 THR A O 1
ATOM 663 N N . GLU A 1 89 ? 83.443 17.494 27.170 1.00 20.92 89 GLU A N 1
ATOM 664 C CA . GLU A 1 89 ? 83.007 16.106 27.127 1.00 20.08 89 GLU A CA 1
ATOM 665 C C . GLU A 1 89 ? 82.620 15.625 28.527 1.00 21.06 89 GLU A C 1
ATOM 666 O O . GLU A 1 89 ? 81.660 14.884 28.689 1.00 22.26 89 GLU A O 1
ATOM 672 N N . ALA A 1 90 ? 83.380 16.043 29.532 1.00 21.48 90 ALA A N 1
ATOM 673 C CA . ALA A 1 90 ? 83.091 15.672 30.912 1.00 23.46 90 ALA A CA 1
ATOM 674 C C . ALA A 1 90 ? 81.642 16.031 31.237 1.00 23.80 90 ALA A C 1
ATOM 675 O O . ALA A 1 90 ? 80.903 15.221 31.780 1.00 23.86 90 ALA A O 1
ATOM 677 N N . LEU A 1 91 ? 81.262 17.264 30.908 1.00 24.62 91 LEU A N 1
ATOM 678 C CA . LEU A 1 91 ? 79.921 17.775 31.151 1.00 24.74 91 LEU A CA 1
ATOM 679 C C . LEU A 1 91 ? 78.861 17.009 30.365 1.00 26.12 91 LEU A C 1
ATOM 680 O O . LEU A 1 91 ? 77.792 16.697 30.890 1.00 26.87 91 LEU A O 1
ATOM 685 N N . TYR A 1 92 ? 79.151 16.698 29.110 1.00 25.07 92 TYR A N 1
ATOM 686 C CA . TYR A 1 92 ? 78.193 15.964 28.304 1.00 26.22 92 TYR A CA 1
ATOM 687 C C . TYR A 1 92 ? 77.947 14.553 28.856 1.00 27.29 92 TYR A C 1
ATOM 688 O O . TYR A 1 92 ? 76.805 14.134 29.022 1.00 24.29 92 TYR A O 1
ATOM 697 N N . VAL A 1 93 ? 79.023 13.829 29.137 1.00 27.42 93 VAL A N 1
ATOM 698 C CA . VAL A 1 93 ? 78.928 12.472 29.658 1.00 27.63 93 VAL A CA 1
ATOM 699 C C . VAL A 1 93 ? 78.257 12.402 31.034 1.00 27.78 93 VAL A C 1
ATOM 700 O O . VAL A 1 93 ? 77.599 11.415 31.352 1.00 28.52 93 VAL A O 1
ATOM 704 N N . LEU A 1 94 ? 78.420 13.447 31.840 1.00 25.76 94 LEU A N 1
ATOM 705 C CA . LEU A 1 94 ? 77.820 13.492 33.168 1.00 25.30 94 LEU A CA 1
ATOM 706 C C . LEU A 1 94 ? 76.295 13.636 33.124 1.00 26.42 94 LEU A C 1
ATOM 707 O O . LEU A 1 94 ? 75.582 12.902 33.808 1.00 25.07 94 LEU A O 1
ATOM 712 N N . LEU A 1 95 ? 75.795 14.589 32.340 1.00 26.56 95 LEU A N 1
ATOM 713 C CA . LEU A 1 95 ? 74.355 14.779 32.248 1.00 28.46 95 LEU A CA 1
ATOM 714 C C . LEU A 1 95 ? 73.739 13.539 31.626 1.00 28.73 95 LEU A C 1
ATOM 715 O O . LEU A 1 95 ? 72.666 13.092 32.019 1.00 26.79 95 LEU A O 1
ATOM 720 N N . GLN A 1 96 ? 74.458 12.967 30.674 1.00 29.11 96 GLN A N 1
ATOM 721 C CA . GLN A 1 96 ? 74.017 11.771 29.983 1.00 30.22 96 GLN A CA 1
ATOM 722 C C . GLN A 1 96 ? 73.930 10.597 30.970 1.00 31.34 96 GLN A C 1
ATOM 723 O O . GLN A 1 96 ? 73.069 9.728 30.844 1.00 30.15 96 GLN A O 1
ATOM 729 N N . SER A 1 97 ? 74.810 10.595 31.968 1.00 31.07 97 SER A N 1
ATOM 730 C CA . SER A 1 97 ? 74.856 9.519 32.951 1.00 29.50 97 SER A CA 1
ATOM 731 C C . SER A 1 97 ? 73.986 9.732 34.182 1.00 29.55 97 SER A C 1
ATOM 732 O O . SER A 1 97 ? 73.675 8.782 34.885 1.00 28.72 97 SER A O 1
ATOM 735 N N . LEU A 1 98 ? 73.584 10.971 34.436 1.00 30.48 98 LEU A N 1
ATOM 736 C CA . LEU A 1 98 ? 72.803 11.267 35.626 1.00 31.98 98 LEU A CA 1
ATOM 737 C C . LEU A 1 98 ? 71.311 11.560 35.462 1.00 32.65 98 LEU A C 1
ATOM 738 O O . LEU A 1 98 ? 70.537 11.335 36.390 1.00 33.03 98 LEU A O 1
ATOM 743 N N . VAL A 1 99 ? 70.897 12.065 34.309 1.00 32.13 99 VAL A N 1
ATOM 744 C CA . VAL A 1 99 ? 69.489 12.374 34.124 1.00 32.41 99 VAL A CA 1
ATOM 745 C C . VAL A 1 99 ? 68.942 11.927 32.783 1.00 33.78 99 VAL A C 1
ATOM 746 O O . VAL A 1 99 ? 69.690 11.754 31.825 1.00 34.36 99 VAL A O 1
ATOM 750 N N . GLY A 1 100 ? 67.629 11.725 32.732 1.00 34.41 100 GLY A N 1
ATOM 751 C CA . GLY A 1 100 ? 66.976 11.302 31.506 1.00 34.24 100 GLY A CA 1
ATOM 752 C C . GLY A 1 100 ? 65.535 11.781 31.462 1.00 33.25 100 GLY A C 1
ATOM 753 O O . GLY A 1 100 ? 65.165 12.683 32.214 1.00 32.53 100 GLY A O 1
ATOM 754 N N . PRO A 1 101 ? 64.695 11.205 30.588 1.00 33.71 101 PRO A N 1
ATOM 755 C CA . PRO A 1 101 ? 63.287 11.619 30.498 1.00 34.88 101 PRO A CA 1
ATOM 756 C C . PRO A 1 101 ? 62.584 11.514 31.857 1.00 35.79 101 PRO A C 1
ATOM 757 O O . PRO A 1 101 ? 62.681 10.493 32.533 1.00 35.70 101 PRO A O 1
ATOM 761 N N . GLY A 1 102 ? 61.888 12.576 32.255 1.00 37.09 102 GLY A N 1
ATOM 762 C CA . GLY A 1 102 ? 61.197 12.577 33.533 1.00 38.92 102 GLY A CA 1
ATOM 763 C C . GLY A 1 102 ? 62.014 13.181 34.667 1.00 40.69 102 GLY A C 1
ATOM 764 O O . GLY A 1 102 ? 61.476 13.500 35.731 1.00 40.31 102 GLY A O 1
ATOM 765 N N . ASP A 1 103 ? 63.318 13.337 34.445 1.00 41.76 103 ASP A N 1
ATOM 766 C CA . ASP A 1 103 ? 64.213 13.907 35.450 1.00 40.46 103 ASP A CA 1
ATOM 767 C C . ASP A 1 103 ? 64.391 15.407 35.264 1.00 40.64 103 ASP A C 1
ATOM 768 O O . ASP A 1 103 ? 64.186 15.938 34.175 1.00 40.44 103 ASP A O 1
ATOM 773 N N . GLU A 1 104 ? 64.777 16.086 36.338 1.00 41.02 104 GLU A N 1
ATOM 774 C CA . GLU A 1 104 ? 65.013 17.523 36.289 1.00 41.29 104 GLU A CA 1
ATOM 775 C C . GLU A 1 104 ? 66.416 17.853 36.792 1.00 40.13 104 GLU A C 1
ATOM 776 O O . GLU A 1 104 ? 66.947 17.172 37.675 1.00 38.84 104 GLU A O 1
ATOM 782 N N . VAL A 1 105 ? 67.012 18.892 36.212 1.00 38.14 105 VAL A N 1
ATOM 783 C CA . VAL A 1 105 ? 68.342 19.342 36.601 1.00 36.47 105 VAL A CA 1
ATOM 784 C C . VAL A 1 105 ? 68.282 20.843 36.823 1.00 36.67 105 VAL A C 1
ATOM 785 O O . VAL A 1 105 ? 67.800 21.581 35.967 1.00 36.20 105 VAL A O 1
ATOM 789 N N . VAL A 1 106 ? 68.761 21.301 37.971 1.00 36.09 106 VAL A N 1
ATOM 790 C CA . VAL A 1 106 ? 68.753 22.730 38.246 1.00 36.14 106 VAL A CA 1
ATOM 791 C C . VAL A 1 106 ? 70.014 23.363 37.650 1.00 35.84 106 VAL A C 1
ATOM 792 O O . VAL A 1 106 ? 71.125 22.846 37.807 1.00 33.64 106 VAL A O 1
ATOM 796 N N . VAL A 1 107 ? 69.822 24.473 36.947 1.00 35.52 107 VAL A N 1
ATOM 797 C CA . VAL A 1 107 ? 70.913 25.201 36.319 1.00 35.10 107 VAL A CA 1
ATOM 798 C C . VAL A 1 107 ? 70.783 26.671 36.687 1.00 36.60 107 VAL A C 1
ATOM 799 O O . VAL A 1 107 ? 69.690 27.239 36.632 1.00 37.05 107 VAL A O 1
ATOM 803 N N . LEU A 1 108 ? 71.892 27.283 37.081 1.00 36.04 108 LEU A N 1
ATOM 804 C CA . LEU A 1 108 ? 71.870 28.687 37.446 1.00 37.29 108 LEU A CA 1
ATOM 805 C C . LEU A 1 108 ? 71.983 29.556 36.196 1.00 38.44 108 LEU A C 1
ATOM 806 O O . LEU A 1 108 ? 72.661 29.202 35.231 1.00 39.75 108 LEU A O 1
ATOM 811 N N . GLU A 1 109 ? 71.298 30.690 36.222 1.00 38.05 109 GLU A N 1
ATOM 812 C CA . GLU A 1 109 ? 71.281 31.622 35.106 1.00 38.05 109 GLU A CA 1
ATOM 813 C C . GLU A 1 109 ? 71.888 32.937 35.615 1.00 36.57 109 GLU A C 1
ATOM 814 O O . GLU A 1 109 ? 71.555 33.388 36.711 1.00 37.09 109 GLU A O 1
ATOM 820 N N . PRO A 1 110 ? 72.793 33.566 34.839 1.00 35.48 110 PRO A N 1
ATOM 821 C CA . PRO A 1 110 ? 73.322 33.189 33.522 1.00 34.62 110 PRO A CA 1
ATOM 822 C C . PRO A 1 110 ? 74.120 31.887 33.540 1.00 33.02 110 PRO A C 1
ATOM 823 O O . PRO A 1 110 ? 74.849 31.610 34.484 1.00 34.63 110 PRO A O 1
ATOM 827 N N . PHE A 1 111 ? 73.982 31.103 32.478 1.00 31.46 111 PHE A N 1
ATOM 828 C CA . PHE A 1 111 ? 74.642 29.806 32.364 1.00 29.82 111 PHE A CA 1
ATOM 829 C C . PHE A 1 111 ? 75.740 29.725 31.298 1.00 29.17 111 PHE A C 1
ATOM 830 O O . PHE A 1 111 ? 75.871 30.608 30.446 1.00 30.30 111 PHE A O 1
ATOM 838 N N . PHE A 1 112 ? 76.517 28.646 31.359 1.00 27.60 112 PHE A N 1
ATOM 839 C CA . PHE A 1 112 ? 77.591 28.400 30.407 1.00 27.39 112 PHE A CA 1
ATOM 840 C C . PHE A 1 112 ? 76.945 27.765 29.168 1.00 28.55 112 PHE A C 1
ATOM 841 O O . PHE A 1 112 ? 75.961 27.036 29.276 1.00 30.17 112 PHE A O 1
ATOM 849 N N . ASP A 1 113 ? 77.517 28.041 28.001 1.00 27.92 113 ASP A N 1
ATOM 850 C CA . ASP A 1 113 ? 77.002 27.575 26.707 1.00 27.65 113 ASP A CA 1
ATOM 851 C C . ASP A 1 113 ? 76.522 26.129 26.517 1.00 26.97 113 ASP A C 1
ATOM 852 O O . ASP A 1 113 ? 75.553 25.908 25.796 1.00 27.06 113 ASP A O 1
ATOM 857 N N . VAL A 1 114 ? 77.170 25.149 27.146 1.00 26.58 114 VAL A N 1
ATOM 858 C CA . VAL A 1 114 ? 76.769 23.748 26.944 1.00 23.82 114 VAL A CA 1
ATOM 859 C C . VAL A 1 114 ? 75.757 23.132 27.921 1.00 24.10 114 VAL A C 1
ATOM 860 O O . VAL A 1 114 ? 75.245 22.040 27.670 1.00 23.60 114 VAL A O 1
ATOM 864 N N . TYR A 1 115 ? 75.451 23.810 29.021 1.00 24.34 115 TYR A N 1
ATOM 865 C CA . TYR A 1 115 ? 74.534 23.220 29.992 1.00 27.17 115 TYR A CA 1
ATOM 866 C C . TYR A 1 115 ? 73.154 22.816 29.454 1.00 27.35 115 TYR A C 1
ATOM 867 O O . TYR A 1 115 ? 72.791 21.642 29.514 1.00 25.54 115 TYR A O 1
ATOM 876 N N . LEU A 1 116 ? 72.394 23.771 28.922 1.00 28.52 116 LEU A N 1
ATOM 877 C CA . LEU A 1 116 ? 71.056 23.469 28.404 1.00 30.12 116 LEU A CA 1
ATOM 878 C C . LEU A 1 116 ? 71.044 22.460 27.262 1.00 29.99 116 LEU A C 1
ATOM 879 O O . LEU A 1 116 ? 70.237 21.535 27.264 1.00 31.70 116 LEU A O 1
ATOM 884 N N . PRO A 1 117 ? 71.930 22.625 26.263 1.00 31.06 117 PRO A N 1
ATOM 885 C CA . PRO A 1 117 ? 71.949 21.662 25.157 1.00 28.90 117 PRO A CA 1
ATOM 886 C C . PRO A 1 117 ? 72.211 20.240 25.658 1.00 28.58 117 PRO A C 1
ATOM 887 O O . PRO A 1 117 ? 71.589 19.291 25.188 1.00 29.99 117 PRO A O 1
ATOM 891 N N . ASP A 1 118 ? 73.135 20.093 26.607 1.00 28.31 118 ASP A N 1
ATOM 892 C CA . ASP A 1 118 ? 73.463 18.773 27.155 1.00 27.84 118 ASP A CA 1
ATOM 893 C C . ASP A 1 118 ? 72.273 18.207 27.933 1.00 29.34 118 ASP A C 1
ATOM 894 O O . ASP A 1 118 ? 72.003 17.011 27.885 1.00 28.41 118 ASP A O 1
ATOM 899 N N . ALA A 1 119 ? 71.576 19.070 28.667 1.00 30.13 119 ALA A N 1
ATOM 900 C CA . ALA A 1 119 ? 70.414 18.636 29.432 1.00 32.26 119 ALA A CA 1
ATOM 901 C C . ALA A 1 119 ? 69.383 18.104 28.436 1.00 32.33 119 ALA A C 1
ATOM 902 O O . ALA A 1 119 ? 68.865 17.000 28.587 1.00 32.07 119 ALA A O 1
ATOM 904 N N . PHE A 1 120 ? 69.114 18.899 27.406 1.00 31.47 120 PHE A N 1
ATOM 905 C CA . PHE A 1 120 ? 68.162 18.530 26.372 1.00 32.54 120 PHE A CA 1
ATOM 906 C C . PHE A 1 120 ? 68.532 17.233 25.664 1.00 31.44 120 PHE A C 1
ATOM 907 O O . PHE A 1 120 ? 67.679 16.374 25.447 1.00 32.03 120 PHE A O 1
ATOM 915 N N . LEU A 1 121 ? 69.801 17.088 25.298 1.00 31.30 121 LEU A N 1
ATOM 916 C CA . LEU A 1 121 ? 70.248 15.882 24.616 1.00 29.21 121 LEU A CA 1
ATOM 917 C C . LEU A 1 121 ? 70.147 14.656 25.509 1.00 27.92 121 LEU A C 1
ATOM 918 O O . LEU A 1 121 ? 70.212 13.527 25.031 1.00 28.83 121 LEU A O 1
ATOM 923 N N . ALA A 1 122 ? 70.005 14.878 26.810 1.00 28.35 122 ALA A N 1
ATOM 924 C CA . ALA A 1 122 ? 69.877 13.774 27.757 1.00 31.33 122 ALA A CA 1
ATOM 925 C C . ALA A 1 122 ? 68.386 13.481 27.980 1.00 32.50 122 ALA A C 1
ATOM 926 O O . ALA A 1 122 ? 68.018 12.543 28.698 1.00 31.66 122 ALA A O 1
ATOM 928 N N . GLY A 1 123 ? 67.539 14.294 27.350 1.00 33.40 123 GLY A N 1
ATOM 929 C CA . GLY A 1 123 ? 66.102 14.120 27.469 1.00 36.52 123 GLY A CA 1
ATOM 930 C C . GLY A 1 123 ? 65.551 14.592 28.800 1.00 38.07 123 GLY A C 1
ATOM 931 O O . GLY A 1 123 ? 64.399 14.312 29.135 1.00 39.33 123 GLY A O 1
ATOM 932 N N . ALA A 1 124 ? 66.375 15.307 29.560 1.00 36.60 124 ALA A N 1
ATOM 933 C CA . ALA A 1 124 ? 65.971 15.815 30.858 1.00 36.79 124 ALA A CA 1
ATOM 934 C C . ALA A 1 124 ? 65.455 17.241 30.722 1.00 38.49 124 ALA A C 1
ATOM 935 O O . ALA A 1 124 ? 65.664 17.896 29.700 1.00 38.97 124 ALA A O 1
ATOM 937 N N . LYS A 1 125 ? 64.775 17.718 31.754 1.00 38.06 125 LYS A N 1
ATOM 938 C CA . LYS A 1 125 ? 64.243 19.068 31.747 1.00 41.10 125 LYS A CA 1
ATOM 939 C C . LYS A 1 125 ? 65.096 19.894 32.692 1.00 40.70 125 LYS A C 1
ATOM 940 O O . LYS A 1 125 ? 65.462 19.433 33.774 1.00 41.31 125 LYS A O 1
ATOM 946 N N . ALA A 1 126 ? 65.426 21.110 32.284 1.00 40.08 126 ALA A N 1
ATOM 947 C CA . ALA A 1 126 ? 66.241 21.971 33.122 1.00 39.96 126 ALA A CA 1
ATOM 948 C C . ALA A 1 126 ? 65.392 23.052 33.775 1.00 40.56 126 ALA A C 1
ATOM 949 O O . ALA A 1 126 ? 64.559 23.671 33.117 1.00 41.27 126 ALA A O 1
ATOM 951 N N . ARG A 1 127 ? 65.593 23.271 35.070 1.00 40.90 127 ARG A N 1
ATOM 952 C CA . ARG A 1 127 ? 64.852 24.306 35.773 1.00 41.70 127 ARG A CA 1
ATOM 953 C C . ARG A 1 127 ? 65.844 25.407 36.144 1.00 40.61 127 ARG A C 1
ATOM 954 O O . ARG A 1 127 ? 66.782 25.191 36.909 1.00 40.43 127 ARG A O 1
ATOM 962 N N . LEU A 1 128 ? 65.624 26.591 35.589 1.00 39.22 128 LEU A N 1
ATOM 963 C CA . LEU A 1 128 ? 66.510 27.722 35.815 1.00 39.78 128 LEU A CA 1
ATOM 964 C C . LEU A 1 128 ? 66.262 28.545 37.076 1.00 38.95 128 LEU A C 1
ATOM 965 O O . LEU A 1 128 ? 65.122 28.816 37.450 1.00 38.57 128 LEU A O 1
ATOM 970 N N . VAL A 1 129 ? 67.356 28.941 37.721 1.00 38.11 129 VAL A N 1
ATOM 971 C CA . VAL A 1 129 ? 67.305 29.773 38.913 1.00 37.15 129 VAL A CA 1
ATOM 972 C C . VAL A 1 129 ? 68.172 30.992 38.599 1.00 38.59 129 VAL A C 1
ATOM 973 O O . VAL A 1 129 ? 69.393 30.933 38.691 1.00 40.03 129 VAL A O 1
ATOM 977 N N . ARG A 1 130 ? 67.540 32.091 38.210 1.00 37.91 130 ARG A N 1
ATOM 978 C CA . ARG A 1 130 ? 68.276 33.299 37.871 1.00 38.89 130 ARG A CA 1
ATOM 979 C C . ARG A 1 130 ? 68.846 34.014 39.089 1.00 40.22 130 ARG A C 1
ATOM 980 O O . ARG A 1 130 ? 68.130 34.304 40.045 1.00 41.37 130 ARG A O 1
ATOM 988 N N . LEU A 1 131 ? 70.145 34.291 39.052 1.00 40.62 131 LEU A N 1
ATOM 989 C CA . LEU A 1 131 ? 70.799 34.997 40.142 1.00 41.33 131 LEU A CA 1
ATOM 990 C C . LEU A 1 131 ? 70.347 36.448 40.100 1.00 42.70 131 LEU A C 1
ATOM 991 O O . LEU A 1 131 ? 70.037 36.975 39.031 1.00 42.40 131 LEU A O 1
ATOM 996 N N . ASP A 1 132 ? 70.315 37.097 41.258 1.00 43.55 132 ASP A N 1
ATOM 997 C CA . ASP A 1 132 ? 69.901 38.492 41.317 1.00 45.40 132 ASP A CA 1
ATOM 998 C C . ASP A 1 132 ? 71.037 39.407 40.897 1.00 45.32 132 ASP A C 1
ATOM 999 O O . ASP A 1 132 ? 72.174 39.245 41.339 1.00 45.15 132 ASP A O 1
ATOM 1004 N N . LEU A 1 133 ? 70.729 40.365 40.033 1.00 45.87 133 LEU A N 1
ATOM 1005 C CA . LEU A 1 133 ? 71.729 41.316 39.592 1.00 47.70 133 LEU A CA 1
ATOM 1006 C C . LEU A 1 133 ? 71.432 42.637 40.287 1.00 49.34 133 LEU A C 1
ATOM 1007 O O . LEU A 1 133 ? 70.508 43.350 39.908 1.00 50.02 133 LEU A O 1
ATOM 1012 N N . THR A 1 134 ? 72.212 42.950 41.316 1.00 51.33 134 THR A N 1
ATOM 1013 C CA . THR A 1 134 ? 72.021 44.179 42.074 1.00 53.56 134 THR A CA 1
ATOM 1014 C C . THR A 1 134 ? 73.071 45.214 41.684 1.00 55.82 134 THR A C 1
ATOM 1015 O O . THR A 1 134 ? 73.987 44.925 40.914 1.00 56.14 134 THR A O 1
ATOM 1019 N N . PRO A 1 135 ? 72.940 46.447 42.195 1.00 57.78 135 PRO A N 1
ATOM 1020 C CA . PRO A 1 135 ? 73.930 47.473 41.855 1.00 58.79 135 PRO A CA 1
ATOM 1021 C C . PRO A 1 135 ? 75.318 47.068 42.347 1.00 59.31 135 PRO A C 1
ATOM 1022 O O . PRO A 1 135 ? 76.329 47.562 41.851 1.00 60.17 135 PRO A O 1
ATOM 1026 N N . GLU A 1 136 ? 75.351 46.165 43.324 1.00 60.09 136 GLU A N 1
ATOM 1027 C CA . GLU A 1 136 ? 76.608 45.676 43.884 1.00 61.14 136 GLU A CA 1
ATOM 1028 C C . GLU A 1 136 ? 77.170 44.552 43.017 1.00 59.89 136 GLU A C 1
ATOM 1029 O O . GLU A 1 136 ? 78.384 44.369 42.932 1.00 60.28 136 GLU A O 1
ATOM 1035 N N . GLY A 1 137 ? 76.278 43.801 42.379 1.00 58.13 137 GLY A N 1
ATOM 1036 C CA . GLY A 1 137 ? 76.705 42.705 41.528 1.00 55.59 137 GLY A CA 1
ATOM 1037 C C . GLY A 1 137 ? 75.763 41.518 41.587 1.00 53.70 137 GLY A C 1
ATOM 1038 O O . GLY A 1 137 ? 74.654 41.627 42.112 1.00 54.41 137 GLY A O 1
ATOM 1039 N N . PHE A 1 138 ? 76.203 40.388 41.040 1.00 51.69 138 PHE A N 1
ATOM 1040 C CA . PHE A 1 138 ? 75.409 39.163 41.032 1.00 50.00 138 PHE A CA 1
ATOM 1041 C C . PHE A 1 138 ? 75.392 38.558 42.423 1.00 50.49 138 PHE A C 1
ATOM 1042 O O . PHE A 1 138 ? 76.401 38.572 43.126 1.00 50.98 138 PHE A O 1
ATOM 1050 N N . ARG A 1 139 ? 74.245 38.019 42.814 1.00 51.51 139 ARG A N 1
ATOM 1051 C CA . ARG A 1 139 ? 74.098 37.423 44.134 1.00 52.14 139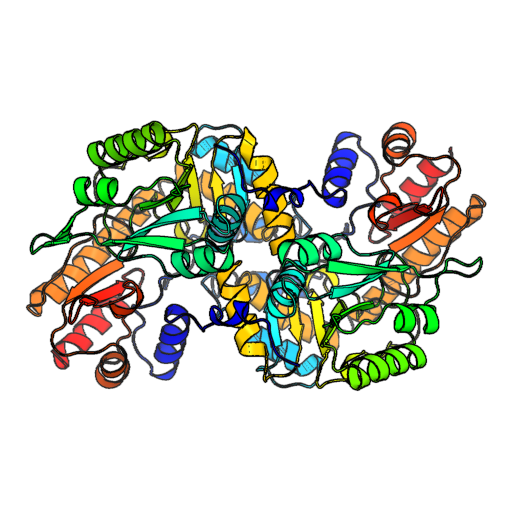 ARG A CA 1
ATOM 1052 C C . ARG A 1 139 ? 73.161 36.221 44.068 1.00 50.91 139 ARG A C 1
ATOM 1053 O O . ARG A 1 139 ? 72.127 36.265 43.402 1.00 51.21 139 ARG A O 1
ATOM 1061 N N . LEU A 1 140 ? 73.530 35.145 44.756 1.00 49.15 140 LEU A N 1
ATOM 1062 C CA . LEU A 1 140 ? 72.708 33.943 44.775 1.00 47.68 140 LEU A CA 1
ATOM 1063 C C . LEU A 1 140 ? 71.709 33.939 45.934 1.00 48.81 140 LEU A C 1
ATOM 1064 O O . LEU A 1 140 ? 72.080 34.114 47.096 1.00 47.47 140 LEU A O 1
ATOM 1069 N N . ASP A 1 141 ? 70.438 33.741 45.602 1.00 49.48 141 ASP A N 1
ATOM 1070 C CA . ASP A 1 141 ? 69.376 33.685 46.597 1.00 49.58 141 ASP A CA 1
ATOM 1071 C C . ASP A 1 141 ? 69.082 32.211 46.874 1.00 48.60 141 ASP A C 1
ATOM 1072 O O . ASP A 1 141 ? 68.432 31.537 46.073 1.00 48.10 141 ASP A O 1
ATOM 1077 N N . LEU A 1 142 ? 69.573 31.714 48.004 1.00 48.02 142 LEU A N 1
ATOM 1078 C CA . LEU A 1 142 ? 69.374 30.318 48.379 1.00 48.65 142 LEU A CA 1
ATOM 1079 C C . LEU A 1 142 ? 67.905 29.948 48.578 1.00 49.58 142 LEU A C 1
ATOM 1080 O O . LEU A 1 142 ? 67.535 28.781 48.448 1.00 50.28 142 LEU A O 1
ATOM 1085 N N . SER A 1 143 ? 67.072 30.935 48.902 1.00 49.71 143 SER A N 1
ATOM 1086 C CA . SER A 1 143 ? 65.650 30.680 49.089 1.00 50.17 143 SER A CA 1
ATOM 1087 C C . SER A 1 143 ? 65.072 30.307 47.736 1.00 49.44 143 SER A C 1
ATOM 1088 O O . SER A 1 143 ? 64.305 29.353 47.617 1.00 49.81 143 SER A O 1
ATOM 1091 N N . ALA A 1 144 ? 65.456 31.067 46.715 1.00 48.72 144 ALA A N 1
ATOM 1092 C CA . ALA A 1 144 ? 64.979 30.821 45.360 1.00 48.81 144 ALA A CA 1
ATOM 1093 C C . ALA A 1 144 ? 65.508 29.484 44.853 1.00 48.80 144 ALA A C 1
ATOM 1094 O O . ALA A 1 144 ? 64.864 28.815 44.043 1.00 49.30 144 ALA A O 1
ATOM 1096 N N . LEU A 1 145 ? 66.685 29.099 45.336 1.00 48.82 145 LEU A N 1
ATOM 1097 C CA . LEU A 1 145 ? 67.301 27.840 44.936 1.00 48.38 145 LEU A CA 1
ATOM 1098 C C . LEU A 1 145 ? 66.465 26.684 45.479 1.00 48.90 145 LEU A C 1
ATOM 1099 O O . LEU A 1 145 ? 66.092 25.768 44.746 1.00 47.03 145 LEU A O 1
ATOM 1104 N N . GLU A 1 146 ? 66.174 26.740 46.774 1.00 50.99 146 GLU A N 1
ATOM 1105 C CA . GLU A 1 146 ? 65.391 25.702 47.436 1.00 53.71 146 GLU A CA 1
ATOM 1106 C C . GLU A 1 146 ? 63.983 25.598 46.846 1.00 53.69 146 GLU A C 1
ATOM 1107 O O . GLU A 1 146 ? 63.417 24.509 46.731 1.00 53.45 146 GLU A O 1
ATOM 1113 N N . LYS A 1 147 ? 63.429 26.741 46.462 1.00 54.47 147 LYS A N 1
ATOM 1114 C CA . LYS A 1 147 ? 62.091 26.803 45.889 1.00 56.20 147 LYS A CA 1
ATOM 1115 C C . LYS A 1 147 ? 62.021 26.160 44.499 1.00 56.22 147 LYS A C 1
ATOM 1116 O O . LYS A 1 147 ? 60.932 25.934 43.965 1.00 55.34 147 LYS A O 1
ATOM 1122 N N . ALA A 1 148 ? 63.182 25.864 43.918 1.00 55.80 148 ALA A N 1
ATOM 1123 C CA . ALA A 1 148 ? 63.236 25.262 42.587 1.00 54.81 148 ALA A CA 1
ATOM 1124 C C . ALA A 1 148 ? 63.320 23.738 42.608 1.00 53.28 148 ALA A C 1
ATOM 1125 O O . ALA A 1 148 ? 63.130 23.089 41.581 1.00 52.09 148 ALA A O 1
ATOM 1127 N N . LEU A 1 149 ? 63.602 23.169 43.774 1.00 52.79 149 LEU A N 1
ATOM 1128 C CA . LEU A 1 149 ? 63.716 21.719 43.900 1.00 53.59 149 LEU A CA 1
ATOM 1129 C C . LEU A 1 149 ? 62.341 21.057 43.881 1.00 53.81 149 LEU A C 1
ATOM 1130 O O . LEU A 1 149 ? 61.389 21.566 44.479 1.00 54.61 149 LEU A O 1
ATOM 1135 N N . THR A 1 150 ? 62.242 19.925 43.188 1.00 53.53 150 THR A N 1
ATOM 1136 C CA . THR A 1 150 ? 60.987 19.188 43.089 1.00 53.66 150 THR A CA 1
ATOM 1137 C C . THR A 1 150 ? 61.226 17.681 43.207 1.00 53.26 150 THR A C 1
ATOM 1138 O O . THR A 1 150 ? 62.367 17.225 43.262 1.00 52.58 150 THR A O 1
ATOM 1142 N N . PRO A 1 151 ? 60.145 16.888 43.267 1.00 53.39 151 PRO A N 1
ATOM 1143 C CA . PRO A 1 151 ? 60.271 15.432 43.378 1.00 52.48 151 PRO A CA 1
ATOM 1144 C C . PRO A 1 151 ? 61.093 14.789 42.265 1.00 50.30 151 PRO A C 1
ATOM 1145 O O . PRO A 1 151 ? 61.678 13.727 42.455 1.00 49.22 151 PRO A O 1
ATOM 1149 N N . ARG A 1 152 ? 61.136 15.433 41.107 1.00 49.88 152 ARG A N 1
ATOM 1150 C CA . ARG A 1 152 ? 61.890 14.894 39.979 1.00 50.63 152 ARG A CA 1
ATOM 1151 C C . ARG A 1 152 ? 63.326 15.411 39.869 1.00 48.32 152 ARG A C 1
ATOM 1152 O O . ARG A 1 152 ? 64.085 14.949 39.019 1.00 48.19 152 ARG A O 1
ATOM 1160 N N . THR A 1 153 ? 63.702 16.358 40.723 1.00 46.17 153 THR A N 1
ATOM 1161 C CA . THR A 1 153 ? 65.052 16.912 40.685 1.00 45.35 153 THR A CA 1
ATOM 1162 C C . THR A 1 153 ? 66.109 15.868 41.031 1.00 44.14 153 THR A C 1
ATOM 1163 O O . THR A 1 153 ? 66.173 15.397 42.162 1.00 43.50 153 THR A O 1
ATOM 1167 N N . ARG A 1 154 ? 66.941 15.523 40.051 1.00 44.04 154 ARG A N 1
ATOM 1168 C CA . ARG A 1 154 ? 67.995 14.525 40.237 1.00 44.13 154 ARG A CA 1
ATOM 1169 C C . ARG A 1 154 ? 69.397 15.108 40.427 1.00 42.56 154 ARG A C 1
ATOM 1170 O O . ARG A 1 154 ? 70.240 14.495 41.086 1.00 43.36 154 ARG A O 1
ATOM 1178 N N . ALA A 1 155 ? 69.653 16.284 39.857 1.00 40.54 155 ALA A N 1
ATOM 1179 C CA . ALA A 1 155 ? 70.974 16.892 39.973 1.00 39.07 155 ALA A CA 1
ATOM 1180 C C . ALA A 1 155 ? 70.974 18.413 39.972 1.00 39.24 155 ALA A C 1
ATOM 1181 O O . ALA A 1 155 ? 70.030 19.059 39.513 1.00 39.41 155 ALA A O 1
ATOM 1183 N N . LEU A 1 156 ? 72.058 18.972 40.496 1.00 38.78 156 LEU A N 1
ATOM 1184 C CA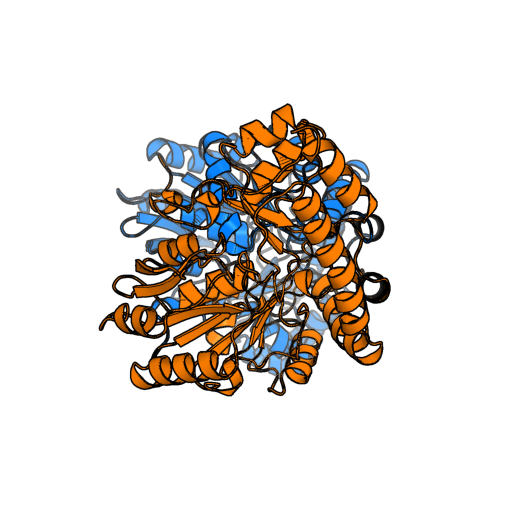 . LEU A 1 156 ? 72.243 20.411 40.563 1.00 38.51 156 LEU A CA 1
ATOM 1185 C C . LEU A 1 156 ? 73.587 20.715 39.883 1.00 38.78 156 LEU A C 1
ATOM 1186 O O . LEU A 1 156 ? 74.626 20.167 40.264 1.00 38.95 156 LEU A O 1
ATOM 1191 N N . LEU A 1 157 ? 73.554 21.570 38.865 1.00 38.03 157 LEU A N 1
ATOM 1192 C CA . LEU A 1 157 ? 74.750 21.934 38.106 1.00 36.26 157 LEU A CA 1
ATOM 1193 C C . LEU A 1 157 ? 75.280 23.277 38.578 1.00 35.54 157 LEU A C 1
ATOM 1194 O O . LEU A 1 157 ? 74.634 24.309 38.397 1.00 36.28 157 LEU A O 1
ATOM 1199 N N . LEU A 1 158 ? 76.464 23.257 39.176 1.00 33.92 158 LEU A N 1
ATOM 1200 C CA . LEU A 1 158 ? 77.090 24.464 39.699 1.00 33.68 158 LEU A CA 1
ATOM 1201 C C . LEU A 1 158 ? 78.372 24.793 38.917 1.00 32.50 158 LEU A C 1
ATOM 1202 O O . LEU A 1 158 ? 79.012 23.899 38.355 1.00 32.20 158 LEU A O 1
ATOM 1207 N N . ASN A 1 159 ? 78.742 26.073 38.888 1.00 30.36 159 ASN A N 1
ATOM 1208 C CA . ASN A 1 159 ? 79.942 26.527 38.182 1.00 26.97 159 ASN A CA 1
ATOM 1209 C C . ASN A 1 159 ? 80.672 27.586 39.008 1.00 27.36 159 ASN A C 1
ATOM 1210 O O . ASN A 1 159 ? 80.168 28.694 39.189 1.00 28.03 159 ASN A O 1
ATOM 1215 N N . THR A 1 160 ? 81.859 27.256 39.508 1.00 26.60 160 THR A N 1
ATOM 1216 C CA . THR A 1 160 ? 82.621 28.213 40.305 1.00 25.12 160 THR A CA 1
ATOM 1217 C C . THR A 1 160 ? 84.133 27.948 40.266 1.00 24.12 160 THR A C 1
ATOM 1218 O O . THR A 1 160 ? 84.580 26.817 40.476 1.00 24.22 160 THR A O 1
ATOM 1222 N N . PRO A 1 161 ? 84.940 28.973 39.933 1.00 23.32 161 PRO A N 1
ATOM 1223 C CA . PRO A 1 161 ? 84.551 30.344 39.585 1.00 24.63 161 PRO A CA 1
ATOM 1224 C C . PRO A 1 161 ? 83.534 30.308 38.435 1.00 25.92 161 PRO A C 1
ATOM 1225 O O . PRO A 1 161 ? 83.650 29.497 37.515 1.00 25.55 161 PRO A O 1
ATOM 1229 N N . MET A 1 162 ? 82.548 31.197 38.492 1.00 24.93 162 MET A N 1
ATOM 1230 C CA . MET A 1 162 ? 81.471 31.216 37.513 1.00 24.83 162 MET A CA 1
ATOM 1231 C C . MET A 1 162 ? 81.631 32.040 36.253 1.00 23.75 162 MET A C 1
ATOM 1232 O O . MET A 1 162 ? 81.955 33.223 36.289 1.00 23.97 162 MET A O 1
ATOM 1237 N N . ASN A 1 163 ? 81.374 31.380 35.135 1.00 23.29 163 ASN A N 1
ATOM 1238 C CA . ASN A 1 163 ? 81.417 31.987 33.814 1.00 25.35 163 ASN A CA 1
ATOM 1239 C C . ASN A 1 163 ? 79.937 32.195 33.478 1.00 24.54 163 ASN A C 1
ATOM 1240 O O . ASN A 1 163 ? 79.181 31.232 33.446 1.00 24.31 163 ASN A O 1
ATOM 1245 N N . PRO A 1 164 ? 79.516 33.429 33.146 1.00 25.91 164 PRO A N 1
ATOM 1246 C CA . PRO A 1 164 ? 80.205 34.713 33.011 1.00 26.49 164 PRO A CA 1
ATOM 1247 C C . PRO A 1 164 ? 80.218 35.710 34.173 1.00 28.18 164 PRO A C 1
ATOM 1248 O O . PRO A 1 164 ? 80.804 36.780 34.036 1.00 28.80 164 PRO A O 1
ATOM 1252 N N . THR A 1 165 ? 79.591 35.395 35.300 1.00 29.19 165 THR A N 1
ATOM 1253 C CA . THR A 1 165 ? 79.546 36.362 36.403 1.00 31.03 165 THR A CA 1
ATOM 1254 C C . THR A 1 165 ? 80.864 36.701 37.098 1.00 32.53 165 THR A C 1
ATOM 1255 O O . THR A 1 165 ? 81.046 37.830 37.558 1.00 33.01 165 THR A O 1
ATOM 1259 N N . GLY A 1 166 ? 81.778 35.736 37.175 1.00 32.90 166 GLY A N 1
ATOM 1260 C CA . GLY A 1 166 ? 83.055 35.978 37.827 1.00 31.79 166 GLY A CA 1
ATOM 1261 C C . GLY A 1 166 ? 82.905 35.747 39.315 1.00 32.13 166 GLY A C 1
ATOM 1262 O O . GLY A 1 166 ? 83.812 35.987 40.107 1.00 31.14 166 GLY A O 1
ATOM 1263 N N . LEU A 1 167 ? 81.731 35.258 39.684 1.00 33.35 167 LEU A N 1
ATOM 1264 C CA . LEU A 1 167 ? 81.391 34.984 41.068 1.00 32.45 167 LEU A CA 1
ATOM 1265 C C . LEU A 1 167 ? 82.116 33.751 41.612 1.00 32.81 167 LEU A C 1
ATOM 1266 O O . LEU A 1 167 ? 82.304 32.761 40.905 1.00 31.90 167 LEU A O 1
ATOM 1271 N N . VAL A 1 168 ? 82.535 33.825 42.871 1.00 31.46 168 VAL A N 1
ATOM 1272 C CA . VAL A 1 168 ? 83.191 32.706 43.530 1.00 31.65 168 VAL A CA 1
ATOM 1273 C C . VAL A 1 168 ? 82.334 32.423 44.758 1.00 34.13 168 VAL A 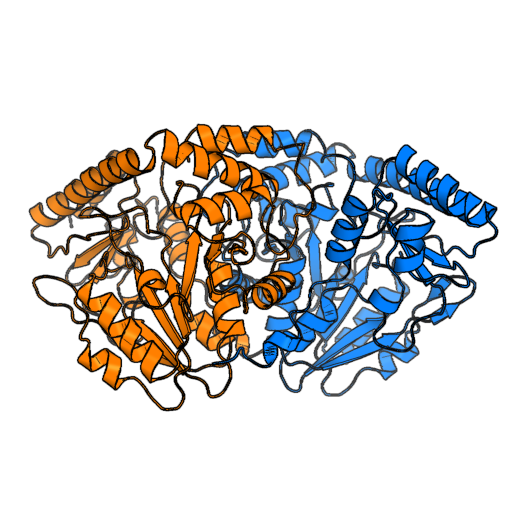C 1
ATOM 1274 O O . VAL A 1 168 ? 82.169 33.280 45.620 1.00 35.73 168 VAL A O 1
ATOM 1278 N N . PHE A 1 169 ? 81.767 31.229 44.828 1.00 36.51 169 PHE A N 1
ATOM 1279 C CA . PHE A 1 169 ? 80.916 30.871 45.952 1.00 38.84 169 PHE A CA 1
ATOM 1280 C C . PHE A 1 169 ? 81.691 30.702 47.249 1.00 39.41 169 PHE A C 1
ATOM 1281 O O . PHE A 1 169 ? 82.686 29.982 47.297 1.00 38.59 169 PHE A O 1
ATOM 1289 N N . GLY A 1 170 ? 81.222 31.380 48.297 1.00 40.75 170 GLY A N 1
ATOM 1290 C CA . GLY A 1 170 ? 81.866 31.300 49.598 1.00 40.70 170 GLY A CA 1
ATOM 1291 C C . GLY A 1 170 ? 81.464 30.066 50.388 1.00 41.77 170 GLY A C 1
ATOM 1292 O O . GLY A 1 170 ? 80.524 29.358 50.023 1.00 40.01 170 GLY A O 1
ATOM 1293 N N . GLU A 1 171 ? 82.175 29.826 51.485 1.00 44.74 171 GLU A N 1
ATOM 1294 C CA . GLU A 1 171 ? 81.946 28.676 52.358 1.00 47.77 171 GLU A CA 1
ATOM 1295 C C . GLU A 1 171 ? 80.480 28.476 52.730 1.00 48.67 171 GLU A C 1
ATOM 1296 O O . GLU A 1 171 ? 79.930 27.387 52.555 1.00 47.96 171 GLU A O 1
ATOM 1302 N N . ARG A 1 172 ? 79.851 29.530 53.239 1.00 49.97 172 ARG A N 1
ATOM 1303 C CA . ARG A 1 172 ? 78.452 29.466 53.641 1.00 51.49 172 ARG A CA 1
ATOM 1304 C C . ARG A 1 172 ? 77.530 29.013 52.517 1.00 50.62 172 ARG A C 1
ATOM 1305 O O . ARG A 1 172 ? 76.583 28.262 52.757 1.00 50.89 172 ARG A O 1
ATOM 1313 N N . GLU A 1 173 ? 77.800 29.457 51.294 1.00 48.40 173 GLU A N 1
ATOM 1314 C CA . GLU A 1 173 ? 76.980 29.052 50.154 1.00 46.86 173 GLU A CA 1
ATOM 1315 C C . GLU A 1 173 ? 77.189 27.579 49.802 1.00 44.52 173 GLU A C 1
ATOM 1316 O O . GLU A 1 173 ? 76.227 26.851 49.565 1.00 43.06 173 GLU A O 1
ATOM 1322 N N . LEU A 1 174 ? 78.445 27.142 49.760 1.00 43.95 174 LEU A N 1
ATOM 1323 C CA . LEU A 1 174 ? 78.732 25.747 49.438 1.00 43.33 174 LEU A CA 1
ATOM 1324 C C . LEU A 1 174 ? 78.125 24.851 50.509 1.00 42.97 174 LEU A C 1
ATOM 1325 O O . LEU A 1 174 ? 77.538 23.815 50.208 1.00 41.70 174 LEU A O 1
ATOM 1330 N N . GLU A 1 175 ? 78.271 25.261 51.764 1.00 43.57 175 GLU A N 1
ATOM 1331 C CA . GLU A 1 175 ? 77.729 24.498 52.878 1.00 44.36 175 GLU A CA 1
ATOM 1332 C C . GLU A 1 175 ? 76.222 24.349 52.704 1.00 43.11 175 GLU A C 1
ATOM 1333 O O . GLU A 1 175 ? 75.675 23.245 52.801 1.00 42.70 175 GLU A O 1
ATOM 1339 N N . ALA A 1 176 ? 75.556 25.468 52.436 1.00 40.57 176 ALA A N 1
ATOM 1340 C CA . ALA A 1 176 ? 74.112 25.469 52.257 1.00 38.57 176 ALA A CA 1
ATOM 1341 C C . ALA A 1 176 ? 73.691 24.575 51.104 1.00 38.36 176 ALA A C 1
ATOM 1342 O O . ALA A 1 176 ? 72.719 23.835 51.213 1.00 38.29 176 ALA A O 1
ATOM 1344 N N . ILE A 1 177 ? 74.426 24.644 49.997 1.00 38.81 177 ILE A N 1
ATOM 1345 C CA . ILE A 1 177 ? 74.112 23.833 48.823 1.00 37.79 177 ILE A CA 1
ATOM 1346 C C . ILE A 1 177 ? 74.341 22.351 49.105 1.00 36.78 177 ILE A C 1
ATOM 1347 O O . ILE A 1 177 ? 73.562 21.504 48.674 1.00 36.32 177 ILE A O 1
ATOM 1352 N N . ALA A 1 178 ? 75.407 22.045 49.835 1.00 37.13 178 ALA A N 1
ATOM 1353 C CA . ALA A 1 178 ? 75.731 20.665 50.183 1.00 39.28 178 ALA A CA 1
ATOM 1354 C C . ALA A 1 178 ? 74.630 20.094 51.069 1.00 41.26 178 ALA A C 1
ATOM 1355 O O . ALA A 1 178 ? 74.303 18.903 50.994 1.00 39.85 178 ALA A O 1
ATOM 1357 N N . ARG A 1 179 ? 74.069 20.963 51.905 1.00 42.86 179 ARG A N 1
ATOM 1358 C CA . ARG A 1 179 ? 73.004 20.591 52.830 1.00 45.49 179 ARG A CA 1
ATOM 1359 C C . ARG A 1 179 ? 71.732 20.247 52.055 1.00 45.28 179 ARG A C 1
ATOM 1360 O O . ARG A 1 179 ? 71.073 19.248 52.347 1.00 44.70 179 ARG A O 1
ATOM 1368 N N . LEU A 1 180 ? 71.390 21.078 51.072 1.00 44.57 180 LEU A N 1
ATOM 1369 C CA . LEU A 1 180 ? 70.204 20.843 50.253 1.00 45.30 180 LEU A CA 1
ATOM 1370 C C . LEU A 1 180 ? 70.389 19.584 49.419 1.00 44.74 180 LEU A C 1
ATOM 1371 O O . LEU A 1 180 ? 69.451 18.806 49.223 1.00 45.59 180 LEU A O 1
ATOM 1376 N N . ALA A 1 181 ? 71.608 19.390 48.927 1.00 43.65 181 ALA A N 1
ATOM 1377 C CA . ALA A 1 181 ? 71.921 18.228 48.109 1.00 42.06 181 ALA A CA 1
ATOM 1378 C C . ALA A 1 181 ? 71.653 16.947 48.889 1.00 40.66 181 ALA A C 1
ATOM 1379 O O . ALA A 1 181 ? 71.046 16.014 48.378 1.00 39.75 181 ALA A O 1
ATOM 1381 N N . ARG A 1 182 ? 72.108 16.910 50.134 1.00 41.47 182 ARG A N 1
ATOM 1382 C CA . ARG A 1 182 ? 71.916 15.736 50.971 1.00 43.41 182 ARG A CA 1
ATOM 1383 C C . ARG A 1 182 ? 70.451 15.528 51.347 1.00 43.32 182 ARG A C 1
ATOM 1384 O O . ARG A 1 182 ? 69.921 14.422 51.225 1.00 42.33 182 ARG A O 1
ATOM 1392 N N . ALA A 1 183 ? 69.796 16.596 51.785 1.00 44.12 183 ALA A N 1
ATOM 1393 C CA . ALA A 1 183 ? 68.392 16.526 52.179 1.00 45.43 183 ALA A CA 1
ATOM 1394 C C . ALA A 1 183 ? 67.500 15.929 51.092 1.00 45.93 183 ALA A C 1
ATOM 1395 O O . ALA A 1 183 ? 66.570 15.183 51.398 1.00 47.55 183 ALA A O 1
ATOM 1397 N N . HIS A 1 184 ? 67.774 16.253 49.828 1.00 45.40 184 HIS A N 1
ATOM 1398 C CA . HIS A 1 184 ? 66.970 15.724 48.725 1.00 44.44 184 HIS A CA 1
ATOM 1399 C C . HIS A 1 184 ? 67.681 14.622 47.937 1.00 43.04 184 HIS A C 1
ATOM 1400 O O . HIS A 1 184 ? 67.194 14.180 46.899 1.00 42.11 184 HIS A O 1
ATOM 1407 N N . ASP A 1 185 ? 68.827 14.177 48.440 1.00 42.34 185 ASP A N 1
ATOM 1408 C CA . ASP A 1 185 ? 69.602 13.123 47.785 1.00 43.71 185 ASP A CA 1
ATOM 1409 C C . ASP A 1 185 ? 69.906 13.455 46.318 1.00 43.51 185 ASP A C 1
ATOM 1410 O O . ASP A 1 185 ? 69.667 12.642 45.422 1.00 43.72 185 ASP A O 1
ATOM 1415 N N . LEU A 1 186 ? 70.443 14.650 46.085 1.00 42.00 186 LEU A N 1
ATOM 1416 C CA . LEU A 1 186 ? 70.777 15.103 44.733 1.00 41.23 186 LEU A CA 1
ATOM 1417 C C . LEU A 1 186 ? 72.237 14.863 44.353 1.00 39.70 186 LEU A C 1
ATOM 1418 O O . LEU A 1 186 ? 73.107 14.760 45.219 1.00 39.89 186 LEU A O 1
ATOM 1423 N N . PHE A 1 187 ? 72.498 14.779 43.051 1.00 38.65 187 PHE A N 1
ATOM 1424 C CA . PHE A 1 187 ? 73.864 14.623 42.552 1.00 35.88 187 PHE A CA 1
ATOM 1425 C C . PHE A 1 187 ? 74.372 16.038 42.344 1.00 35.19 187 PHE A C 1
ATOM 1426 O O . PHE A 1 187 ? 73.626 16.908 41.893 1.00 36.41 187 PHE A O 1
ATOM 1434 N N . LEU A 1 188 ? 75.632 16.280 42.678 1.00 34.28 188 LEU A N 1
ATOM 1435 C CA . LEU A 1 188 ? 76.194 17.608 42.494 1.00 32.28 188 LEU A CA 1
ATOM 1436 C C . LEU A 1 188 ? 77.256 17.622 41.388 1.00 31.98 188 LEU A C 1
ATOM 1437 O O . LEU A 1 188 ? 78.244 16.886 41.449 1.00 31.69 188 LEU A O 1
ATOM 1442 N N . ILE A 1 189 ? 77.022 18.438 40.362 1.00 31.41 189 ILE A N 1
ATOM 1443 C CA . ILE A 1 189 ? 77.961 18.589 39.249 1.00 29.60 189 ILE A CA 1
ATOM 1444 C C . ILE A 1 189 ? 78.581 19.970 39.400 1.00 30.02 189 ILE A C 1
ATOM 1445 O O . ILE A 1 189 ? 77.885 20.983 39.285 1.00 30.31 189 ILE A O 1
ATOM 1450 N N . SER A 1 190 ? 79.882 20.013 39.668 1.00 28.28 190 SER A N 1
ATOM 1451 C CA . SER A 1 190 ? 80.562 21.285 39.847 1.00 27.87 190 SER A CA 1
ATOM 1452 C C . SER A 1 190 ? 81.592 21.550 38.745 1.00 26.61 190 SER A C 1
ATOM 1453 O O . SER A 1 190 ? 82.612 20.871 38.654 1.00 26.76 190 SER A O 1
ATOM 1456 N N . ASP A 1 191 ? 81.307 22.537 37.904 1.00 26.01 191 ASP A N 1
ATOM 1457 C CA . ASP A 1 191 ? 82.196 22.913 36.807 1.00 25.35 191 ASP A CA 1
ATOM 1458 C C . ASP A 1 191 ? 83.224 23.873 37.399 1.00 24.82 191 ASP A C 1
ATOM 1459 O O . ASP A 1 191 ? 82.915 25.035 37.649 1.00 24.24 191 ASP A O 1
ATOM 1464 N N . GLU A 1 192 ? 84.444 23.397 37.626 1.00 24.67 192 GLU A N 1
ATOM 1465 C CA . GLU A 1 192 ? 85.472 24.247 38.220 1.00 26.19 192 GLU A CA 1
ATOM 1466 C C . GLU A 1 192 ? 86.725 24.369 37.341 1.00 25.87 192 GLU A C 1
ATOM 1467 O O . GLU A 1 192 ? 87.859 24.241 37.827 1.00 25.63 192 GLU A O 1
ATOM 1473 N N . VAL A 1 193 ? 86.522 24.628 36.052 1.00 21.91 193 VAL A N 1
ATOM 1474 C CA . VAL A 1 193 ? 87.651 24.751 35.138 1.00 21.38 193 VAL A CA 1
ATOM 1475 C C . VAL A 1 193 ? 88.563 25.912 35.515 1.00 21.79 193 VAL A C 1
ATOM 1476 O O . VAL A 1 193 ? 89.753 25.883 35.213 1.00 24.32 193 VAL A O 1
ATOM 1480 N N . TYR A 1 194 ? 88.003 26.928 36.171 1.00 21.44 194 TYR A N 1
ATOM 1481 C CA . TYR A 1 194 ? 88.762 28.099 36.606 1.00 21.00 194 TYR A CA 1
ATOM 1482 C C . TYR A 1 194 ? 89.143 27.992 38.073 1.00 20.02 194 TYR A C 1
ATOM 1483 O O . TYR A 1 194 ? 89.337 29.012 38.736 1.00 19.77 194 TYR A O 1
ATOM 1492 N N . ASP A 1 195 ? 89.260 26.771 38.581 1.00 18.88 195 ASP A N 1
ATOM 1493 C CA . ASP A 1 195 ? 89.599 26.604 39.989 1.00 21.70 195 ASP A CA 1
ATOM 1494 C C . ASP A 1 195 ? 90.903 27.266 40.425 1.00 22.45 195 ASP A C 1
ATOM 1495 O O . ASP A 1 195 ? 91.063 27.567 41.598 1.00 25.01 195 ASP A O 1
ATOM 1500 N N . GLU A 1 196 ? 91.833 27.509 39.503 1.00 23.07 196 GLU A N 1
ATOM 1501 C CA . GLU A 1 196 ? 93.084 28.164 39.889 1.00 23.50 196 GLU A CA 1
ATOM 1502 C C . GLU A 1 196 ? 93.093 29.632 39.458 1.00 25.81 196 GLU A C 1
ATOM 1503 O O . GLU A 1 196 ? 94.115 30.308 39.564 1.00 26.37 196 GLU A O 1
ATOM 1509 N N . LEU A 1 197 ? 91.960 30.132 38.976 1.00 25.65 197 LEU A N 1
ATOM 1510 C CA . LEU A 1 197 ? 91.906 31.522 38.547 1.00 28.61 197 LEU A CA 1
ATOM 1511 C C . LEU A 1 197 ? 90.911 32.348 39.363 1.00 28.73 197 LEU A C 1
ATOM 1512 O O . LEU A 1 197 ? 89.772 32.569 38.949 1.00 28.30 197 LEU A O 1
ATOM 1517 N N . TYR A 1 198 ? 91.368 32.794 40.529 1.00 28.77 198 TYR A N 1
ATOM 1518 C CA . TYR A 1 198 ? 90.572 33.605 41.442 1.00 29.32 198 TYR A CA 1
ATOM 1519 C C . TYR A 1 198 ? 91.438 34.783 41.867 1.00 29.17 198 TYR A C 1
ATOM 1520 O O . TYR A 1 198 ? 92.665 34.702 41.829 1.00 28.81 198 TYR A O 1
ATOM 1529 N N . TYR A 1 199 ? 90.811 35.874 42.282 1.00 29.03 199 TYR A N 1
ATOM 1530 C CA . TYR A 1 199 ? 91.578 37.046 42.664 1.00 31.04 199 TYR A CA 1
ATOM 1531 C C . TYR A 1 199 ? 91.595 37.366 44.150 1.00 31.84 199 TYR A C 1
ATOM 1532 O O . TYR A 1 199 ? 92.285 38.289 44.578 1.00 31.91 199 TYR A O 1
ATOM 1541 N N . GLY A 1 200 ? 90.851 36.595 44.936 1.00 33.32 200 GLY A N 1
ATOM 1542 C CA . GLY A 1 200 ? 90.821 36.832 46.365 1.00 35.17 200 GLY A CA 1
ATOM 1543 C C . GLY A 1 200 ? 91.461 35.701 47.149 1.00 37.34 200 GLY A C 1
ATOM 1544 O O . GLY A 1 200 ? 92.563 35.246 46.840 1.00 37.85 200 GLY A O 1
ATOM 1545 N N . GLU A 1 201 ? 90.761 35.249 48.179 1.00 39.69 201 GLU A N 1
ATOM 1546 C CA . GLU A 1 201 ? 91.240 34.164 49.025 1.00 40.75 201 GLU A CA 1
ATOM 1547 C C . GLU A 1 201 ? 91.038 32.879 48.228 1.00 37.87 201 GLU A C 1
ATOM 1548 O O . GLU A 1 201 ? 90.113 32.805 47.424 1.00 35.84 201 GLU A O 1
ATOM 1554 N N . ARG A 1 202 ? 91.894 31.878 48.426 1.00 36.48 202 ARG A N 1
ATOM 1555 C CA . ARG A 1 202 ? 91.719 30.622 47.705 1.00 35.01 202 ARG A CA 1
ATOM 1556 C C . ARG A 1 202 ? 90.401 30.045 48.180 1.00 36.22 202 ARG A C 1
ATOM 1557 O O . ARG A 1 202 ? 90.215 29.803 49.371 1.00 38.04 202 ARG A O 1
ATOM 1565 N N . PRO A 1 203 ? 89.465 29.814 47.256 1.00 36.58 203 PRO A N 1
ATOM 1566 C CA . PRO A 1 203 ? 88.165 29.265 47.632 1.00 37.60 203 PRO A CA 1
ATOM 1567 C C . PRO A 1 203 ? 88.218 27.806 48.058 1.00 38.98 203 PRO A C 1
ATOM 1568 O O . PRO A 1 203 ? 89.162 27.082 47.734 1.00 39.35 203 PRO A O 1
ATOM 1572 N N . ARG A 1 204 ? 87.189 27.393 48.792 1.00 39.27 204 ARG A N 1
ATOM 1573 C CA . ARG A 1 204 ? 87.047 26.019 49.246 1.00 40.62 204 ARG A CA 1
ATOM 1574 C C . ARG A 1 204 ? 86.195 25.337 48.176 1.00 39.05 204 ARG A C 1
ATOM 1575 O O . ARG A 1 204 ? 85.330 25.980 47.584 1.00 38.84 204 ARG A O 1
ATOM 1583 N N . ARG A 1 205 ? 86.438 24.054 47.916 1.00 37.06 205 ARG A N 1
ATOM 1584 C CA . ARG A 1 205 ? 85.670 23.327 46.902 1.00 35.49 205 ARG A CA 1
ATOM 1585 C C . ARG A 1 205 ? 84.389 22.708 47.453 1.00 34.91 205 ARG A C 1
ATOM 1586 O O . ARG A 1 205 ? 84.315 22.338 48.623 1.00 32.49 205 ARG A O 1
ATOM 1594 N N . LEU A 1 206 ? 83.392 22.570 46.587 1.00 34.89 206 LEU A N 1
ATOM 1595 C CA . LEU A 1 206 ? 82.115 21.979 46.971 1.00 34.80 206 LEU A CA 1
ATOM 1596 C C . LEU A 1 206 ? 82.275 20.523 47.429 1.00 34.54 206 LEU A C 1
ATOM 1597 O O . LEU A 1 206 ? 81.520 20.055 48.281 1.00 33.73 206 LEU A O 1
ATOM 1602 N N . ARG A 1 207 ? 83.260 19.817 46.877 1.00 33.01 207 ARG A N 1
ATOM 1603 C CA . ARG A 1 207 ? 83.478 18.418 47.232 1.00 35.12 207 ARG A CA 1
ATOM 1604 C C . ARG A 1 207 ? 83.920 18.199 48.684 1.00 36.18 207 ARG A C 1
ATOM 1605 O O . ARG A 1 207 ? 83.870 17.078 49.187 1.00 35.83 207 ARG A O 1
ATOM 1613 N N . GLU A 1 208 ? 84.359 19.259 49.355 1.00 37.35 208 GLU A N 1
ATOM 1614 C CA . GLU A 1 208 ? 84.770 19.145 50.754 1.00 39.19 208 GLU A CA 1
ATOM 1615 C C . GLU A 1 208 ? 83.528 19.000 51.647 1.00 38.53 208 GLU A C 1
ATOM 1616 O O . GLU A 1 208 ? 83.568 18.335 52.683 1.00 38.70 208 GLU A O 1
ATOM 1622 N N . PHE A 1 209 ? 82.428 19.618 51.234 1.00 36.94 209 PHE A N 1
ATOM 1623 C CA . PHE A 1 209 ? 81.194 19.567 52.000 1.00 37.39 209 PHE A CA 1
ATOM 1624 C C . PHE A 1 209 ? 80.308 18.371 51.686 1.00 37.69 209 PHE A C 1
ATOM 1625 O O . PHE A 1 209 ? 79.581 17.899 52.553 1.00 40.65 209 PHE A O 1
ATOM 1633 N N . ALA A 1 210 ? 80.364 17.873 50.457 1.00 37.29 210 ALA A N 1
ATOM 1634 C CA . ALA A 1 210 ? 79.537 16.730 50.070 1.00 36.27 210 ALA A CA 1
ATOM 1635 C C . ALA A 1 210 ? 80.297 15.801 49.128 1.00 34.65 210 ALA A C 1
ATOM 1636 O O . ALA A 1 210 ? 79.890 15.578 47.991 1.00 35.58 210 ALA A O 1
ATOM 1638 N N . PRO A 1 211 ? 81.402 15.226 49.605 1.00 33.52 211 PRO A N 1
ATOM 1639 C CA . PRO A 1 211 ? 82.224 14.323 48.791 1.00 33.78 211 PRO A CA 1
ATOM 1640 C C . PRO A 1 211 ? 81.554 13.084 48.204 1.00 32.82 211 PRO A C 1
ATOM 1641 O O . PRO A 1 211 ? 81.932 12.634 47.127 1.00 33.22 211 PRO A O 1
ATOM 1645 N N . GLU A 1 212 ? 80.559 12.539 48.894 1.00 32.83 212 GLU A N 1
ATOM 1646 C CA . GLU A 1 212 ? 79.895 11.321 48.430 1.00 32.32 212 GLU A CA 1
ATOM 1647 C C . GLU A 1 212 ? 78.997 11.507 47.207 1.00 32.35 212 GLU A C 1
ATOM 1648 O O . GLU A 1 212 ? 78.625 10.533 46.537 1.00 30.31 212 GLU A O 1
ATOM 1654 N N . ARG A 1 213 ? 78.656 12.754 46.903 1.00 31.80 213 ARG A N 1
ATOM 1655 C CA . ARG A 1 213 ? 77.761 13.028 45.783 1.00 32.39 213 ARG A CA 1
ATOM 1656 C C . ARG A 1 213 ? 78.232 14.130 44.822 1.00 32.52 213 ARG A C 1
ATOM 1657 O O . ARG A 1 213 ? 77.452 14.610 43.992 1.00 33.74 213 ARG A O 1
ATOM 1665 N N . THR A 1 214 ? 79.497 14.526 44.910 1.00 32.16 214 THR A N 1
ATOM 1666 C CA . THR A 1 214 ? 79.983 15.595 44.046 1.00 30.20 214 THR A CA 1
ATOM 1667 C C . THR A 1 214 ? 80.935 15.178 42.929 1.00 29.87 214 THR A C 1
ATOM 1668 O O . THR A 1 214 ? 81.842 14.373 43.132 1.00 30.55 214 THR A O 1
ATOM 1672 N N . PHE A 1 215 ? 80.697 15.723 41.738 1.00 28.48 215 PHE A N 1
ATOM 1673 C CA . PHE A 1 215 ? 81.556 15.477 40.580 1.00 27.06 215 PHE A CA 1
ATOM 1674 C C . PHE A 1 215 ? 82.206 16.810 40.240 1.00 26.85 215 PHE A C 1
ATOM 1675 O O . PHE A 1 215 ? 81.523 17.785 39.887 1.00 26.20 215 PHE A O 1
ATOM 1683 N N . THR A 1 216 ? 83.524 16.861 40.373 1.00 25.37 216 THR A N 1
ATOM 1684 C CA . THR A 1 216 ? 84.251 18.085 40.087 1.00 23.90 216 THR A CA 1
ATOM 1685 C C . THR A 1 216 ? 84.875 17.993 38.702 1.00 23.16 216 THR A C 1
ATOM 1686 O O . THR A 1 216 ? 85.586 17.036 38.383 1.00 21.53 216 THR A O 1
ATOM 1690 N N . VAL A 1 217 ? 84.581 18.991 37.877 1.00 22.10 217 VAL A N 1
ATOM 1691 C CA . VAL A 1 217 ? 85.089 19.041 36.515 1.00 22.84 217 VAL A CA 1
ATOM 1692 C C . VAL A 1 217 ? 86.237 20.033 36.375 1.00 21.08 217 VAL A C 1
ATOM 1693 O O . VAL A 1 217 ? 86.155 21.161 36.858 1.00 22.28 217 VAL A O 1
ATOM 1697 N N . GLY A 1 218 ? 87.298 19.598 35.702 1.00 21.33 218 GLY A N 1
ATOM 1698 C CA . GLY A 1 218 ? 88.458 20.447 35.482 1.00 20.86 218 GLY A CA 1
ATOM 1699 C C . GLY A 1 218 ? 88.875 20.448 34.024 1.00 20.27 218 GLY A C 1
ATOM 1700 O O . GLY A 1 218 ? 88.396 19.634 33.232 1.00 20.72 218 GLY A O 1
ATOM 1701 N N . SER A 1 219 ? 89.773 21.358 33.666 1.00 20.10 219 SER A N 1
ATOM 1702 C CA . SER A 1 219 ? 90.248 21.476 32.290 1.00 18.79 219 SER A CA 1
ATOM 1703 C C . SER A 1 219 ? 91.715 21.892 32.229 1.00 18.82 219 SER A C 1
ATOM 1704 O O . SER A 1 219 ? 92.110 22.879 32.841 1.00 19.31 219 SER A O 1
ATOM 1707 N N . ALA A 1 220 ? 92.514 21.145 31.477 1.00 17.35 220 ALA A N 1
ATOM 1708 C CA . ALA A 1 220 ? 93.922 21.468 31.323 1.00 18.08 220 ALA A CA 1
ATOM 1709 C C . ALA A 1 220 ? 94.048 22.750 30.491 1.00 18.21 220 ALA A C 1
ATOM 1710 O O . ALA A 1 220 ? 94.937 23.571 30.726 1.00 18.67 220 ALA A O 1
ATOM 1712 N N . GLY A 1 221 ? 93.139 22.919 29.535 1.00 17.00 221 GLY A N 1
ATOM 1713 C CA . GLY A 1 221 ? 93.153 24.088 28.677 1.00 14.56 221 GLY A CA 1
ATOM 1714 C C . GLY A 1 221 ? 92.892 25.375 29.426 1.00 16.82 221 GLY A C 1
ATOM 1715 O O . GLY A 1 221 ? 93.438 26.417 29.074 1.00 19.46 221 GLY A O 1
ATOM 1716 N N . LYS A 1 222 ? 92.056 25.320 30.458 1.00 17.67 222 LYS A N 1
ATOM 1717 C CA . LYS A 1 222 ? 91.760 26.515 31.239 1.00 18.19 222 LYS A CA 1
ATOM 1718 C C . LYS A 1 222 ? 92.751 26.667 32.393 1.00 19.73 222 LYS A C 1
ATOM 1719 O O . LYS A 1 222 ? 92.814 27.718 33.019 1.00 21.87 222 LYS A O 1
ATOM 1725 N N . ARG A 1 223 ? 93.515 25.616 32.676 1.00 19.28 223 ARG A N 1
ATOM 1726 C CA . ARG A 1 223 ? 94.524 25.657 33.733 1.00 20.32 223 ARG A CA 1
ATOM 1727 C C . ARG A 1 223 ? 95.830 26.202 33.165 1.00 21.45 223 ARG A C 1
ATOM 1728 O O . ARG A 1 223 ? 96.448 27.085 33.746 1.00 20.31 223 ARG A O 1
ATOM 1736 N N . LEU A 1 224 ? 96.223 25.668 32.011 1.00 20.57 224 LEU A N 1
ATOM 1737 C CA . LEU A 1 224 ? 97.501 26.001 31.390 1.00 18.39 224 LEU A CA 1
ATOM 1738 C C . LEU A 1 224 ? 97.533 26.808 30.079 1.00 18.94 224 LEU A C 1
ATOM 1739 O O . LEU A 1 224 ? 98.447 26.632 29.272 1.00 20.92 224 LEU A O 1
ATOM 1744 N N . GLU A 1 225 ? 96.553 27.681 29.857 1.00 17.81 225 GLU A N 1
ATOM 1745 C CA . GLU A 1 225 ? 96.527 28.515 28.652 1.00 17.44 225 GLU A CA 1
ATOM 1746 C C . GLU A 1 225 ? 96.655 27.711 27.351 1.00 17.49 225 GLU A C 1
ATOM 1747 O O . GLU A 1 225 ? 97.397 28.094 26.453 1.00 17.65 225 GLU A O 1
ATOM 1753 N N . ALA A 1 226 ? 95.934 26.602 27.240 1.00 16.72 226 ALA A N 1
ATOM 1754 C CA . ALA A 1 226 ? 96.017 25.771 26.043 1.00 17.00 226 ALA A CA 1
ATOM 1755 C C . ALA A 1 226 ? 94.646 25.153 25.764 1.00 17.04 226 ALA A C 1
ATOM 1756 O O . ALA A 1 226 ? 94.490 23.932 25.794 1.00 16.02 226 ALA A O 1
ATOM 1758 N N . THR A 1 227 ? 93.668 26.006 25.473 1.00 17.54 227 THR A N 1
ATOM 1759 C CA . THR A 1 227 ? 92.294 25.566 25.253 1.00 16.70 227 THR A CA 1
ATOM 1760 C C . THR A 1 227 ? 92.061 24.551 24.155 1.00 17.35 227 THR A C 1
ATOM 1761 O O . THR A 1 227 ? 91.045 23.859 24.175 1.00 17.62 227 THR A O 1
ATOM 1765 N N . GLY A 1 228 ? 92.989 24.450 23.208 1.00 16.87 228 GLY A N 1
ATOM 1766 C CA . GLY A 1 228 ? 92.822 23.506 22.117 1.00 15.57 228 GLY A CA 1
ATOM 1767 C C . GLY A 1 228 ? 93.421 22.123 22.316 1.00 16.46 228 GLY A C 1
ATOM 1768 O O . GLY A 1 228 ? 93.449 21.323 21.384 1.00 16.41 228 GLY A O 1
ATOM 1769 N N . TYR A 1 229 ? 93.908 21.819 23.512 1.00 17.64 229 TYR A N 1
ATOM 1770 C CA . TYR A 1 229 ? 94.505 20.501 23.738 1.00 18.54 229 TYR A CA 1
ATOM 1771 C C . TYR A 1 229 ? 93.459 19.419 24.003 1.00 17.14 229 TYR A C 1
ATOM 1772 O O . TYR A 1 229 ? 93.721 18.240 23.797 1.00 16.73 229 TYR A O 1
ATOM 1781 N N . ARG A 1 230 ? 92.274 19.827 24.450 1.00 17.09 230 ARG A N 1
ATOM 1782 C CA . ARG A 1 230 ? 91.171 18.901 24.698 1.00 17.96 230 ARG A CA 1
ATOM 1783 C C . ARG A 1 230 ? 91.504 17.804 25.715 1.00 18.44 230 ARG A C 1
ATOM 1784 O O . ARG A 1 230 ? 91.406 16.606 25.424 1.00 17.70 230 ARG A O 1
ATOM 1792 N N . VAL A 1 231 ? 91.910 18.230 26.902 1.00 17.83 231 VAL A N 1
ATOM 1793 C CA . VAL A 1 231 ? 92.223 17.327 27.992 1.00 18.69 231 VAL A CA 1
ATOM 1794 C C . VAL A 1 231 ? 91.485 17.898 29.182 1.00 18.91 231 VAL A C 1
ATOM 1795 O O . VAL A 1 231 ? 91.669 19.052 29.530 1.00 20.83 231 VAL A O 1
ATOM 1799 N N . GLY A 1 232 ? 90.613 17.096 29.777 1.00 20.89 232 GLY A N 1
ATOM 1800 C CA . GLY A 1 232 ? 89.860 17.548 30.932 1.00 20.39 232 GLY A CA 1
ATOM 1801 C C . GLY A 1 232 ? 89.674 16.379 31.872 1.00 20.39 232 GLY A C 1
ATOM 1802 O O . GLY A 1 232 ? 90.165 15.284 31.604 1.00 20.14 232 GLY A O 1
ATOM 1803 N N . TRP A 1 233 ? 88.950 16.578 32.961 1.00 20.76 233 TRP A N 1
ATOM 1804 C CA . TRP A 1 233 ? 88.776 15.473 33.886 1.00 22.35 233 TRP A CA 1
ATOM 1805 C C . TRP A 1 233 ? 87.573 15.614 34.783 1.00 21.97 233 TRP A C 1
ATOM 1806 O O . TRP A 1 233 ? 87.009 16.698 34.935 1.00 22.03 233 TRP A O 1
ATOM 1817 N N . ILE A 1 234 ? 87.197 14.489 35.376 1.00 22.68 234 ILE A N 1
ATOM 1818 C CA . ILE A 1 234 ? 86.106 14.430 36.331 1.00 24.01 234 ILE A CA 1
ATOM 1819 C C . ILE A 1 234 ? 86.681 13.751 37.566 1.00 24.82 234 ILE A C 1
ATOM 1820 O O . ILE A 1 234 ? 87.306 12.689 37.472 1.00 22.65 234 ILE A O 1
ATOM 1825 N N . VAL A 1 235 ? 86.481 14.370 38.718 1.00 26.40 235 VAL A N 1
ATOM 1826 C CA . VAL A 1 235 ? 86.929 13.787 39.969 1.00 27.58 235 VAL A CA 1
ATOM 1827 C C . VAL A 1 235 ? 85.654 13.595 40.784 1.00 29.38 235 VAL A C 1
ATOM 1828 O O . VAL A 1 235 ? 84.950 14.557 41.088 1.00 29.42 235 VAL A O 1
ATOM 1832 N N . GLY A 1 236 ? 85.334 12.347 41.102 1.00 30.12 236 GLY A N 1
ATOM 1833 C CA . GLY A 1 236 ? 84.130 12.093 41.871 1.00 32.61 236 GLY A CA 1
ATOM 1834 C C . GLY A 1 236 ? 84.195 10.805 42.661 1.00 33.50 236 GLY A C 1
ATOM 1835 O O . GLY A 1 236 ? 85.205 10.102 42.611 1.00 34.65 236 GLY A O 1
ATOM 1836 N N . PRO A 1 237 ? 83.132 10.465 43.405 1.00 34.44 237 PRO A N 1
ATOM 1837 C CA . PRO A 1 237 ? 83.135 9.227 44.189 1.00 34.15 237 PRO A CA 1
ATOM 1838 C C . PRO A 1 237 ? 83.493 8.061 43.280 1.00 33.49 237 PRO A C 1
ATOM 1839 O O . PRO A 1 237 ? 82.894 7.880 42.227 1.00 32.82 237 PRO A O 1
ATOM 1843 N N . LYS A 1 238 ? 84.482 7.283 43.702 1.00 35.42 238 LYS A N 1
ATOM 1844 C CA . LYS A 1 238 ? 84.994 6.161 42.930 1.00 37.46 238 LYS A CA 1
ATOM 1845 C C . LYS A 1 238 ? 84.008 5.103 42.462 1.00 37.67 238 LYS A C 1
ATOM 1846 O O . LYS A 1 238 ? 84.192 4.514 41.396 1.00 37.61 238 LYS A O 1
ATOM 1852 N N . GLU A 1 239 ? 82.959 4.862 43.238 1.00 38.78 239 GLU A N 1
ATOM 1853 C CA . GLU A 1 239 ? 81.980 3.848 42.865 1.00 39.52 239 GLU A CA 1
ATOM 1854 C C . GLU A 1 239 ? 81.316 4.127 41.516 1.00 38.36 239 GLU A C 1
ATOM 1855 O O . GLU A 1 239 ? 80.954 3.192 40.794 1.00 38.94 239 GLU A O 1
ATOM 1861 N N . PHE A 1 240 ? 81.167 5.406 41.174 1.00 35.04 240 PHE A N 1
ATOM 1862 C CA . PHE A 1 240 ? 80.530 5.796 39.915 1.00 34.06 240 PHE A CA 1
ATOM 1863 C C . PHE A 1 240 ? 81.494 6.040 38.749 1.00 33.02 240 PHE A C 1
ATOM 1864 O O . PHE A 1 240 ? 81.080 6.028 37.588 1.00 33.42 240 PHE A O 1
ATOM 1872 N N . MET A 1 241 ? 82.769 6.269 39.049 1.00 31.00 241 MET A N 1
ATOM 1873 C CA . MET A 1 241 ? 83.750 6.565 38.008 1.00 28.35 241 MET A CA 1
ATOM 1874 C C . MET A 1 241 ? 83.922 5.541 36.888 1.00 27.85 241 MET A C 1
ATOM 1875 O O . MET A 1 241 ? 84.126 5.918 35.739 1.00 28.23 241 MET A O 1
ATOM 1880 N N . PRO A 1 242 ? 83.852 4.238 37.196 1.00 28.34 242 PRO A N 1
ATOM 1881 C CA . PRO A 1 242 ? 84.015 3.252 36.119 1.00 29.18 242 PRO A CA 1
ATOM 1882 C C . PRO A 1 242 ? 82.946 3.403 35.038 1.00 30.29 242 PRO A C 1
ATOM 1883 O O . PRO A 1 242 ? 83.213 3.185 33.857 1.00 31.40 242 PRO A O 1
ATOM 1887 N N . ARG A 1 243 ? 81.736 3.779 35.444 1.00 31.07 243 ARG A N 1
ATOM 1888 C CA . ARG A 1 243 ? 80.641 3.966 34.489 1.00 33.53 243 ARG A CA 1
ATOM 1889 C C . ARG A 1 243 ? 80.915 5.161 33.582 1.00 32.39 243 ARG A C 1
ATOM 1890 O O . ARG A 1 243 ? 80.719 5.089 32.365 1.00 31.22 243 ARG A O 1
ATOM 1898 N N . LEU A 1 244 ? 81.352 6.262 34.190 1.00 31.19 244 LEU A N 1
ATOM 1899 C CA . LEU A 1 244 ? 81.662 7.472 33.452 1.00 29.08 244 LEU A CA 1
ATOM 1900 C C . LEU A 1 244 ? 82.718 7.174 32.392 1.00 29.49 244 LEU A C 1
ATOM 1901 O O . LEU A 1 244 ? 82.585 7.595 31.239 1.00 30.41 244 LEU A O 1
ATOM 1906 N N . ALA A 1 245 ? 83.758 6.436 32.774 1.00 27.90 245 ALA A N 1
ATOM 1907 C CA . ALA A 1 245 ? 84.804 6.064 31.825 1.00 26.68 245 ALA A CA 1
ATOM 1908 C C . ALA A 1 245 ? 84.166 5.230 30.723 1.00 26.18 245 ALA A C 1
ATOM 1909 O O . ALA A 1 245 ? 84.573 5.295 29.563 1.00 26.87 245 ALA A O 1
ATOM 1911 N N . GLY A 1 246 ? 83.162 4.442 31.096 1.00 25.55 246 GLY A N 1
ATOM 1912 C CA . GLY A 1 246 ? 82.484 3.602 30.123 1.00 22.52 246 GLY A CA 1
ATOM 1913 C C . GLY A 1 246 ? 81.748 4.434 29.097 1.00 20.97 246 GLY A C 1
ATOM 1914 O O . GLY A 1 246 ? 81.752 4.115 27.917 1.00 20.37 246 GLY A O 1
ATOM 1915 N N . MET A 1 247 ? 81.123 5.513 29.552 1.00 22.01 247 MET A N 1
ATOM 1916 C CA . MET A 1 247 ? 80.386 6.401 28.668 1.00 24.38 247 MET A CA 1
ATOM 1917 C C . MET A 1 247 ? 81.286 7.214 27.717 1.00 25.43 247 MET A C 1
ATOM 1918 O O . MET A 1 247 ? 80.992 7.302 26.525 1.00 26.06 247 MET A O 1
ATOM 1923 N N . ARG A 1 248 ? 82.375 7.797 28.227 1.00 23.62 248 ARG A N 1
ATOM 1924 C CA . ARG A 1 248 ? 83.267 8.606 27.382 1.00 23.76 248 ARG A CA 1
ATOM 1925 C C . ARG A 1 248 ? 83.989 7.747 26.358 1.00 22.13 248 ARG A C 1
ATOM 1926 O O . ARG A 1 248 ? 84.524 8.231 25.370 1.00 22.38 248 ARG A O 1
ATOM 1934 N N . GLN A 1 249 ? 83.965 6.450 26.598 1.00 24.01 249 GLN A N 1
ATOM 1935 C CA . GLN A 1 249 ? 84.591 5.466 25.728 1.00 23.19 249 GLN A CA 1
ATOM 1936 C C . GLN A 1 249 ? 83.886 5.441 24.352 1.00 26.06 249 GLN A C 1
ATOM 1937 O O . GLN A 1 249 ? 84.516 5.216 23.306 1.00 24.02 249 GLN A O 1
ATOM 1943 N N . TRP A 1 250 ? 82.576 5.687 24.364 1.00 23.80 250 TRP A N 1
ATOM 1944 C CA . TRP A 1 250 ? 81.771 5.684 23.143 1.00 24.04 250 TRP A CA 1
ATOM 1945 C C . TRP A 1 250 ? 81.733 7.046 22.450 1.00 23.65 250 TRP A C 1
ATOM 1946 O O . TRP A 1 250 ? 81.487 7.128 21.247 1.00 22.42 250 TRP A O 1
ATOM 1957 N N . THR A 1 251 ? 81.939 8.118 23.206 1.00 23.37 251 THR A N 1
ATOM 1958 C CA . THR A 1 251 ? 81.912 9.433 22.601 1.00 23.92 251 THR A CA 1
ATOM 1959 C C . THR A 1 251 ? 83.209 9.725 21.842 1.00 24.69 251 THR A C 1
ATOM 1960 O O . THR A 1 251 ? 83.166 10.067 20.666 1.00 25.41 251 THR A O 1
ATOM 1964 N N . SER A 1 252 ? 84.362 9.582 22.489 1.00 23.01 252 SER A N 1
ATOM 1965 C CA . SER A 1 252 ? 85.620 9.828 21.780 1.00 22.88 252 SER A CA 1
ATOM 1966 C C . SER A 1 252 ? 86.691 8.789 22.099 1.00 22.20 252 SER A C 1
ATOM 1967 O O . SER A 1 252 ? 87.813 8.876 21.605 1.00 22.89 252 SER A O 1
ATOM 1970 N N . PHE A 1 253 ? 86.319 7.803 22.916 1.00 22.37 253 PHE A N 1
ATOM 1971 C CA . PHE A 1 253 ? 87.189 6.701 23.343 1.00 21.93 253 PHE A CA 1
ATOM 1972 C C . PHE A 1 253 ? 88.252 7.111 24.356 1.00 23.49 253 PHE A C 1
ATOM 1973 O O . PHE A 1 253 ? 88.211 6.669 25.504 1.00 25.66 253 PHE A O 1
ATOM 1981 N N . SER A 1 254 ? 89.198 7.950 23.938 1.00 23.13 254 SER A N 1
ATOM 1982 C CA . SER A 1 254 ? 90.255 8.408 24.827 1.00 23.36 254 SER A CA 1
ATOM 1983 C C . SER A 1 254 ? 90.801 9.768 24.396 1.00 22.49 254 SER A C 1
ATOM 1984 O O . SER A 1 254 ? 90.699 10.137 23.233 1.00 24.02 254 SER A O 1
ATOM 1987 N N . ALA A 1 255 ? 91.384 10.502 25.340 1.00 21.31 255 ALA A N 1
ATOM 1988 C CA . ALA A 1 255 ? 91.940 11.829 25.072 1.00 19.17 255 ALA A CA 1
ATOM 1989 C C . ALA A 1 255 ? 93.292 11.721 24.361 1.00 18.70 255 ALA A C 1
ATOM 1990 O O . ALA A 1 255 ? 93.972 10.713 24.487 1.00 17.98 255 ALA A O 1
ATOM 1992 N N . PRO A 1 256 ? 93.695 12.766 23.608 1.00 18.48 256 PRO A N 1
ATOM 1993 C CA . PRO A 1 256 ? 94.967 12.797 22.863 1.00 18.24 256 PRO A CA 1
ATOM 1994 C C . PRO A 1 256 ? 96.126 12.352 23.752 1.00 18.06 256 PRO A C 1
ATOM 1995 O O . PRO A 1 256 ? 96.434 13.006 24.747 1.00 17.30 256 PRO A O 1
ATOM 1999 N N . THR A 1 257 ? 96.775 11.255 23.382 1.00 17.21 257 THR A N 1
ATOM 2000 C CA . THR A 1 257 ? 97.863 10.709 24.188 1.00 20.02 257 THR A CA 1
ATOM 2001 C C . THR A 1 257 ? 99.073 11.610 24.473 1.00 20.35 257 THR A C 1
ATOM 2002 O O . THR A 1 257 ? 99.421 11.827 25.636 1.00 21.16 257 THR A O 1
ATOM 2006 N N . PRO A 1 258 ? 99.729 12.147 23.427 1.00 18.63 258 PRO A N 1
ATOM 2007 C CA . PRO A 1 258 ? 100.883 13.000 23.720 1.00 18.79 258 PRO A CA 1
ATOM 2008 C C . PRO A 1 258 ? 100.525 14.245 24.530 1.00 19.53 258 PRO A C 1
ATOM 2009 O O . PRO A 1 258 ? 101.336 14.732 25.322 1.00 18.72 258 PRO A O 1
ATOM 2013 N N . LEU A 1 259 ? 99.309 14.748 24.348 1.00 17.99 259 LEU A N 1
ATOM 2014 C CA . LEU A 1 259 ? 98.874 15.914 25.102 1.00 19.25 259 LEU A CA 1
ATOM 2015 C C . LEU A 1 259 ? 98.623 15.513 26.568 1.00 20.75 259 LEU A C 1
ATOM 2016 O O . LEU A 1 259 ? 98.960 16.258 27.496 1.00 20.25 259 LEU A O 1
ATOM 2021 N N . GLN A 1 260 ? 98.044 14.332 26.777 1.00 19.83 260 GLN A N 1
ATOM 2022 C CA . GLN A 1 260 ? 97.805 13.842 28.140 1.00 21.16 260 GLN A CA 1
ATOM 2023 C C . GLN A 1 260 ? 99.153 13.690 28.866 1.00 20.08 260 GLN A C 1
ATOM 2024 O O . GLN A 1 260 ? 99.284 14.047 30.042 1.00 20.67 260 GLN A O 1
ATOM 2030 N N . ALA A 1 261 ? 100.140 13.142 28.156 1.00 19.76 261 ALA A N 1
ATOM 2031 C CA . ALA A 1 261 ? 101.476 12.930 28.708 1.00 19.44 261 ALA A CA 1
ATOM 2032 C C . ALA A 1 261 ? 102.136 14.260 29.084 1.00 19.97 261 ALA A C 1
ATOM 2033 O O . ALA A 1 261 ? 102.687 14.402 30.177 1.00 18.87 261 ALA A O 1
ATOM 2035 N N . GLY A 1 262 ? 102.074 15.229 28.173 1.00 19.63 262 GLY A N 1
ATOM 2036 C CA . GLY A 1 262 ? 102.667 16.530 28.432 1.00 19.36 262 GLY A CA 1
ATOM 2037 C C . GLY A 1 262 ? 101.987 17.230 29.591 1.00 18.49 262 GLY A C 1
ATOM 2038 O O . GLY A 1 262 ? 102.637 17.834 30.433 1.00 21.21 262 GLY A O 1
ATOM 2039 N N . VAL A 1 263 ? 100.666 17.146 29.643 1.00 18.72 263 VAL A N 1
ATOM 2040 C CA . VAL A 1 263 ? 99.919 17.779 30.714 1.00 17.82 263 VAL A CA 1
ATOM 2041 C C . VAL A 1 263 ? 100.242 17.160 32.073 1.00 18.71 263 VAL A C 1
ATOM 2042 O O . VAL A 1 263 ? 100.303 17.869 33.078 1.00 19.79 263 VAL A O 1
ATOM 2046 N N . ALA A 1 264 ? 100.457 15.848 32.106 1.00 18.55 264 ALA A N 1
ATOM 2047 C CA . ALA A 1 264 ? 100.784 15.162 33.362 1.00 20.81 264 ALA A CA 1
ATOM 2048 C C . ALA A 1 264 ? 102.019 15.791 34.017 1.00 23.68 264 ALA A C 1
ATOM 2049 O O . ALA A 1 264 ? 101.984 16.152 35.194 1.00 23.65 264 ALA A O 1
ATOM 2051 N N . GLU A 1 265 ? 103.104 15.921 33.253 1.00 24.48 265 GLU A N 1
ATOM 2052 C CA . GLU A 1 265 ? 104.333 16.525 33.766 1.00 26.89 265 GLU A CA 1
ATOM 2053 C C . GLU A 1 265 ? 104.087 17.980 34.108 1.00 25.65 265 GLU A C 1
ATOM 2054 O O . GLU A 1 265 ? 104.523 18.463 35.149 1.00 27.43 265 GLU A O 1
ATOM 2060 N N . ALA A 1 266 ? 103.395 18.673 33.212 1.00 23.07 266 ALA A N 1
ATOM 2061 C CA . ALA A 1 266 ? 103.103 20.092 33.378 1.00 23.13 266 ALA A CA 1
ATOM 2062 C C . ALA A 1 266 ? 102.343 20.421 34.659 1.00 22.18 266 ALA A C 1
ATOM 2063 O O . ALA A 1 266 ? 102.625 21.430 35.305 1.00 21.90 266 ALA A O 1
ATOM 2065 N N . LEU A 1 267 ? 101.375 19.583 35.021 1.00 22.78 267 LEU A N 1
ATOM 2066 C CA . LEU A 1 267 ? 100.591 19.822 36.228 1.00 23.45 267 LEU A CA 1
ATOM 2067 C C . LEU A 1 267 ? 101.486 19.814 37.452 1.00 24.01 267 LEU A C 1
ATOM 2068 O O . LEU A 1 267 ? 101.297 20.602 38.372 1.00 23.42 267 LEU A O 1
ATOM 2073 N N . LYS A 1 268 ? 102.466 18.920 37.463 1.00 26.48 268 LYS A N 1
ATOM 2074 C CA . LYS A 1 268 ? 103.373 18.840 38.594 1.00 29.43 268 LYS A CA 1
ATOM 2075 C C . LYS A 1 268 ? 104.339 20.023 38.590 1.00 28.92 268 LYS A C 1
ATOM 2076 O O . LYS A 1 268 ? 104.529 20.672 39.616 1.00 28.00 268 LYS A O 1
ATOM 2082 N N . LEU A 1 269 ? 104.938 20.310 37.437 1.00 28.48 269 LEU A N 1
ATOM 2083 C CA . LEU A 1 269 ? 105.867 21.428 37.337 1.00 29.62 269 LEU A CA 1
ATOM 2084 C C . LEU A 1 269 ? 105.183 22.735 37.728 1.00 30.88 269 LEU A C 1
ATOM 2085 O O . LEU A 1 269 ? 105.763 23.556 38.435 1.00 31.54 269 LEU A O 1
ATOM 2090 N N . ALA A 1 270 ? 103.953 22.928 37.260 1.00 31.01 270 ALA A N 1
ATOM 2091 C CA . ALA A 1 270 ? 103.204 24.145 37.561 1.00 31.26 270 ALA A CA 1
ATOM 2092 C C . ALA A 1 270 ? 103.040 24.368 39.061 1.00 33.32 270 ALA A C 1
ATOM 2093 O O . ALA A 1 270 ? 103.155 25.496 39.540 1.00 32.82 270 ALA A O 1
ATOM 2095 N N . ARG A 1 271 ? 102.759 23.293 39.795 1.00 36.13 271 ARG A N 1
ATOM 2096 C CA . ARG A 1 271 ? 102.573 23.362 41.246 1.00 39.60 271 ARG A CA 1
ATOM 2097 C C . ARG A 1 271 ? 103.842 23.766 41.986 1.00 40.90 271 ARG A C 1
ATOM 2098 O O . ARG A 1 271 ? 103.788 24.541 42.938 1.00 41.56 271 ARG A O 1
ATOM 2106 N N . ARG A 1 272 ? 104.981 23.239 41.549 1.00 41.86 272 ARG A N 1
ATOM 2107 C CA . ARG A 1 272 ? 106.231 23.522 42.230 1.00 44.42 272 ARG A CA 1
ATOM 2108 C C . ARG A 1 272 ? 107.022 24.735 41.759 1.00 43.81 272 ARG A C 1
ATOM 2109 O O . ARG A 1 272 ? 107.987 25.119 42.411 1.00 46.09 272 ARG A O 1
ATOM 2117 N N . GLU A 1 273 ? 106.635 25.343 40.642 1.00 42.22 273 GLU A N 1
ATOM 2118 C CA . GLU A 1 273 ? 107.350 26.523 40.165 1.00 39.82 273 GLU A CA 1
ATOM 2119 C C . GLU A 1 273 ? 106.522 27.795 40.370 1.00 37.05 273 GLU A C 1
ATOM 2120 O O . GLU A 1 273 ? 106.863 28.855 39.851 1.00 36.11 273 GLU A O 1
ATOM 2126 N N . GLY A 1 274 ? 105.435 27.679 41.128 1.00 33.58 274 GLY A N 1
ATOM 2127 C CA . GLY A 1 274 ? 104.582 28.825 41.391 1.00 31.67 274 GLY A CA 1
ATOM 2128 C C . GLY A 1 274 ? 103.959 29.444 40.153 1.00 30.59 274 GLY A C 1
ATOM 2129 O O . GLY A 1 274 ? 103.784 30.665 40.078 1.00 30.22 274 GLY A O 1
ATOM 2130 N N . PHE A 1 275 ? 103.615 28.606 39.180 1.00 28.83 275 PHE A N 1
ATOM 2131 C CA . PHE A 1 275 ? 103.012 29.083 37.938 1.00 27.03 275 PHE A CA 1
ATOM 2132 C C . PHE A 1 275 ? 101.605 29.675 38.117 1.00 25.19 275 PHE A C 1
ATOM 2133 O O . PHE A 1 275 ? 101.301 30.739 37.582 1.00 26.04 275 PHE A O 1
ATOM 2141 N N . TYR A 1 276 ? 100.749 28.983 38.856 1.00 23.41 276 TYR A N 1
ATOM 2142 C CA . TYR A 1 276 ? 99.382 29.452 39.070 1.00 23.32 276 TYR A CA 1
ATOM 2143 C C . TYR A 1 276 ? 99.339 30.796 39.783 1.00 25.28 276 TYR A C 1
ATOM 2144 O O . TYR A 1 276 ? 98.467 31.632 39.517 1.00 25.02 276 TYR A O 1
ATOM 2153 N N . GLU A 1 277 ? 100.292 30.997 40.684 1.00 26.57 277 GLU A N 1
ATOM 2154 C CA . GLU A 1 277 ? 100.388 32.224 41.460 1.00 29.85 277 GLU A CA 1
ATOM 2155 C C . GLU A 1 277 ? 100.731 33.393 40.539 1.00 28.05 277 GLU A C 1
ATOM 2156 O O . GLU A 1 277 ? 100.151 34.480 40.640 1.00 25.71 277 GLU A O 1
ATOM 2162 N N . ALA A 1 278 ? 101.676 33.159 39.637 1.00 25.58 278 ALA A N 1
ATOM 2163 C CA . ALA A 1 278 ? 102.098 34.191 38.705 1.00 25.21 278 ALA A CA 1
ATOM 2164 C C . ALA A 1 278 ? 100.987 34.482 37.691 1.00 25.16 278 ALA A C 1
ATOM 2165 O O . ALA A 1 278 ? 100.789 35.631 37.298 1.00 25.16 278 ALA A O 1
ATOM 2167 N N . LEU A 1 279 ? 100.261 33.440 37.285 1.00 23.14 279 LEU A N 1
ATOM 2168 C CA . LEU A 1 279 ? 99.172 33.584 36.320 1.00 24.44 279 LEU A CA 1
ATOM 2169 C C . LEU A 1 279 ? 98.060 34.462 36.904 1.00 24.38 279 LEU A C 1
ATOM 2170 O O . LEU A 1 279 ? 97.571 35.380 36.245 1.00 22.87 279 LEU A O 1
ATOM 2175 N N . ARG A 1 280 ? 97.675 34.178 38.146 1.00 24.59 280 ARG A N 1
ATOM 2176 C CA . ARG A 1 280 ? 96.639 34.952 38.826 1.00 25.55 280 ARG A CA 1
ATOM 2177 C C . ARG A 1 280 ? 97.002 36.432 38.875 1.00 27.85 280 ARG A C 1
ATOM 2178 O O . ARG A 1 280 ? 96.148 37.307 38.691 1.00 27.25 280 ARG A O 1
ATOM 2186 N N . GLU A 1 281 ? 98.278 36.710 39.111 1.00 28.87 281 GLU A N 1
ATOM 2187 C CA . GLU A 1 281 ? 98.735 38.082 39.190 1.00 30.26 281 GLU A CA 1
ATOM 2188 C C . GLU A 1 281 ? 98.659 38.757 37.824 1.00 28.42 281 GLU A C 1
ATOM 2189 O O . GLU A 1 281 ? 98.274 39.921 37.721 1.00 28.80 281 GLU A O 1
ATOM 2195 N N . GLY A 1 282 ? 99.023 38.028 36.775 1.00 26.61 282 GLY A N 1
ATOM 2196 C CA . GLY A 1 282 ? 98.962 38.595 35.441 1.00 24.52 282 GLY A CA 1
ATOM 2197 C C . GLY A 1 282 ? 97.522 38.906 35.059 1.00 24.96 282 GLY A C 1
ATOM 2198 O O . GLY A 1 282 ? 97.243 39.902 34.391 1.00 24.54 282 GLY A O 1
ATOM 2199 N N . TYR A 1 283 ? 96.598 38.049 35.478 1.00 24.29 283 TYR A N 1
ATOM 2200 C CA . TYR A 1 283 ? 95.191 38.272 35.176 1.00 25.55 283 TYR A CA 1
ATOM 2201 C C . TYR A 1 283 ? 94.580 39.391 36.020 1.00 25.49 283 TYR A C 1
ATOM 2202 O O . TYR A 1 283 ? 93.791 40.178 35.506 1.00 25.95 283 TYR A O 1
ATOM 2211 N N . ARG A 1 284 ? 94.944 39.476 37.300 1.00 26.52 284 ARG A N 1
ATOM 2212 C CA . ARG A 1 284 ? 94.403 40.537 38.146 1.00 28.44 284 ARG A CA 1
ATOM 2213 C C . ARG A 1 284 ? 94.784 41.897 37.567 1.00 27.54 284 ARG A C 1
ATOM 2214 O O . ARG A 1 284 ? 93.989 42.835 37.568 1.00 24.92 284 ARG A O 1
ATOM 2222 N N . ARG A 1 285 ? 96.010 41.989 37.065 1.00 27.86 285 ARG A N 1
ATOM 2223 C CA . ARG A 1 285 ? 96.506 43.218 36.465 1.00 28.30 285 ARG A CA 1
ATOM 2224 C C . ARG A 1 285 ? 95.631 43.629 35.280 1.00 27.37 285 ARG A C 1
ATOM 2225 O O . ARG A 1 285 ? 95.295 44.807 35.116 1.00 28.48 285 ARG A O 1
ATOM 2233 N N . ARG A 1 286 ? 95.255 42.658 34.456 1.00 24.43 286 ARG A N 1
ATOM 2234 C CA . ARG A 1 286 ? 94.445 42.949 33.281 1.00 24.37 286 ARG A CA 1
ATOM 2235 C C . ARG A 1 286 ? 92.979 43.191 33.609 1.00 23.91 286 ARG A C 1
ATOM 2236 O O . ARG A 1 286 ? 92.308 43.966 32.924 1.00 21.29 286 ARG A O 1
ATOM 2244 N N . ARG A 1 287 ? 92.490 42.535 34.658 1.00 23.45 287 ARG A N 1
ATOM 2245 C CA . ARG A 1 287 ? 91.116 42.727 35.106 1.00 24.68 287 ARG A CA 1
ATOM 2246 C C . ARG A 1 287 ? 90.956 44.200 35.512 1.00 25.23 287 ARG A C 1
ATOM 2247 O O . ARG A 1 287 ? 90.013 44.880 35.094 1.00 25.27 287 ARG A O 1
ATOM 2255 N N . ASP A 1 288 ? 91.896 44.687 36.316 1.00 24.17 288 ASP A N 1
ATOM 2256 C CA . ASP A 1 288 ? 91.852 46.064 36.800 1.00 26.75 288 ASP A CA 1
ATOM 2257 C C . ASP A 1 288 ? 92.011 47.061 35.669 1.00 27.69 288 ASP A C 1
ATOM 2258 O O . ASP A 1 288 ? 91.380 48.118 35.669 1.00 28.83 288 ASP A O 1
ATOM 2263 N N . LEU A 1 289 ? 92.861 46.719 34.707 1.00 27.19 289 LEU A N 1
ATOM 2264 C CA . LEU A 1 289 ? 93.090 47.575 33.558 1.00 26.04 289 LEU A CA 1
ATOM 2265 C C . LEU A 1 289 ? 91.772 47.773 32.798 1.00 25.69 289 LEU A C 1
ATOM 2266 O O . LEU A 1 289 ? 91.363 48.902 32.527 1.00 25.53 289 LEU A O 1
ATOM 2271 N N . LEU A 1 290 ? 91.110 46.668 32.471 1.00 23.76 290 LEU A N 1
ATOM 2272 C CA . LEU A 1 290 ? 89.855 46.704 31.729 1.00 24.13 290 LEU A CA 1
ATOM 2273 C C . LEU A 1 290 ? 88.768 47.416 32.537 1.00 24.91 290 LEU A C 1
ATOM 2274 O O . LEU A 1 290 ? 88.144 48.358 32.048 1.00 26.51 290 LEU A O 1
ATOM 2279 N N . ALA A 1 291 ? 88.553 46.959 33.771 1.00 24.43 291 ALA A N 1
ATOM 2280 C CA . ALA A 1 291 ? 87.548 47.535 34.661 1.00 25.12 291 ALA A CA 1
ATOM 2281 C C . ALA A 1 291 ? 87.730 49.038 34.849 1.00 26.01 291 ALA A C 1
ATOM 2282 O O . ALA A 1 291 ? 86.775 49.805 34.751 1.00 27.26 291 ALA A O 1
ATOM 2284 N N . GLY A 1 292 ? 88.958 49.455 35.126 1.00 26.44 292 GLY A N 1
ATOM 2285 C CA . GLY A 1 292 ? 89.222 50.868 35.312 1.00 25.71 292 GLY A CA 1
ATOM 2286 C C . GLY A 1 292 ? 88.933 51.669 34.055 1.00 26.68 292 GLY A C 1
ATOM 2287 O O . GLY A 1 292 ? 88.343 52.750 34.123 1.00 27.44 292 GLY A O 1
ATOM 2288 N N . GLY A 1 293 ? 89.345 51.140 32.906 1.00 25.80 293 GLY A N 1
ATOM 2289 C CA . GLY A 1 293 ? 89.125 51.823 31.644 1.00 23.78 293 GLY A CA 1
ATOM 2290 C C . GLY A 1 293 ? 87.653 51.976 31.298 1.00 25.86 293 GLY A C 1
ATOM 2291 O O . GLY A 1 293 ? 87.253 52.995 30.733 1.00 25.52 293 GLY A O 1
ATOM 2292 N N . LEU A 1 294 ? 86.845 50.967 31.620 1.00 25.69 294 LEU A N 1
ATOM 2293 C CA . LEU A 1 294 ? 85.415 51.029 31.344 1.00 29.11 294 LEU A CA 1
ATOM 2294 C C . LEU A 1 294 ? 84.720 51.987 32.339 1.00 32.04 294 LEU A C 1
ATOM 2295 O O . LEU A 1 294 ? 83.814 52.737 31.961 1.00 31.90 294 LEU A O 1
ATOM 2300 N N . ARG A 1 295 ? 85.151 51.954 33.601 1.00 33.93 295 ARG A N 1
ATOM 2301 C CA . ARG A 1 295 ? 84.603 52.828 34.645 1.00 36.33 295 ARG A CA 1
ATOM 2302 C C . ARG A 1 295 ? 84.780 54.270 34.170 1.00 37.22 295 ARG A C 1
ATOM 2303 O O . ARG A 1 295 ? 83.847 55.070 34.204 1.00 38.90 295 ARG A O 1
ATOM 2311 N N . ALA A 1 296 ? 85.997 54.581 33.730 1.00 36.45 296 ALA A N 1
ATOM 2312 C CA . ALA A 1 296 ? 86.358 55.913 33.264 1.00 37.17 296 ALA A CA 1
ATOM 2313 C C . ALA A 1 296 ? 85.482 56.409 32.125 1.00 38.67 296 ALA A C 1
ATOM 2314 O O . ALA A 1 296 ? 85.402 57.613 31.880 1.00 39.90 296 ALA A O 1
ATOM 2316 N N . MET A 1 297 ? 84.841 55.484 31.421 1.00 39.17 297 MET A N 1
ATOM 2317 C CA . MET A 1 297 ? 83.956 55.844 30.319 1.00 40.34 297 MET A CA 1
ATOM 2318 C C . MET A 1 297 ? 82.566 56.112 30.874 1.00 40.77 297 MET A C 1
ATOM 2319 O O . MET A 1 297 ? 81.651 56.454 30.131 1.00 40.95 297 MET A O 1
ATOM 2324 N N . GLY A 1 298 ? 82.414 55.938 32.183 1.00 40.52 298 GLY A N 1
ATOM 2325 C CA . GLY A 1 298 ? 81.131 56.159 32.818 1.00 40.13 298 GLY A CA 1
ATOM 2326 C C . GLY A 1 298 ? 80.225 54.947 32.719 1.00 40.31 298 GLY A C 1
ATOM 2327 O O . GLY A 1 298 ? 79.006 55.066 32.857 1.00 40.04 298 GLY A O 1
ATOM 2328 N N . LEU A 1 299 ? 80.806 53.774 32.486 1.00 38.61 299 LEU A N 1
ATOM 2329 C CA . LEU A 1 299 ? 80.000 52.560 32.369 1.00 37.06 299 LEU A CA 1
ATOM 2330 C C . LEU A 1 299 ? 79.885 51.810 33.687 1.00 35.42 299 LEU A C 1
ATOM 2331 O O . LEU A 1 299 ? 80.726 51.953 34.570 1.00 33.95 299 LEU A O 1
ATOM 2336 N N . ARG A 1 300 ? 78.825 51.016 33.806 1.00 36.13 300 ARG A N 1
ATOM 2337 C CA . ARG A 1 300 ? 78.571 50.205 34.992 1.00 36.55 300 ARG A CA 1
ATOM 2338 C C . ARG A 1 300 ? 79.369 48.926 34.791 1.00 35.37 300 ARG A C 1
ATOM 2339 O O . ARG A 1 300 ? 79.168 48.225 33.803 1.00 34.63 300 ARG A O 1
ATOM 2347 N N . VAL A 1 301 ? 80.268 48.621 35.720 1.00 35.15 301 VAL A N 1
ATOM 2348 C CA . VAL A 1 301 ? 81.103 47.426 35.609 1.00 34.28 301 VAL A CA 1
ATOM 2349 C C . VAL A 1 301 ? 81.050 46.557 36.850 1.00 33.93 301 VAL A C 1
ATOM 2350 O O . VAL A 1 301 ? 81.166 47.056 37.966 1.00 35.73 301 VAL A O 1
ATOM 2354 N N . TYR A 1 302 ? 80.901 45.253 36.652 1.00 33.01 302 TYR A N 1
ATOM 2355 C CA . TYR A 1 302 ? 80.858 44.325 37.771 1.00 31.98 302 TYR A CA 1
ATOM 2356 C C . TYR A 1 302 ? 82.171 43.545 37.835 1.00 32.59 302 TYR A C 1
ATOM 2357 O O . TYR A 1 302 ? 82.376 42.585 37.091 1.00 33.07 302 TYR A O 1
ATOM 2366 N N . VAL A 1 303 ? 83.058 43.983 38.725 1.00 30.47 303 VAL A N 1
ATOM 2367 C CA . VAL A 1 303 ? 84.366 43.369 38.926 1.00 29.08 303 VAL A CA 1
ATOM 2368 C C . VAL A 1 303 ? 84.244 41.922 39.393 1.00 28.09 303 VAL A C 1
ATOM 2369 O O . VAL A 1 303 ? 83.681 41.650 40.446 1.00 29.00 303 VAL A O 1
ATOM 2373 N N . PRO A 1 304 ? 84.794 40.974 38.621 1.00 27.85 304 PRO A N 1
ATOM 2374 C CA . PRO A 1 304 ? 84.743 39.545 38.949 1.00 27.86 304 PRO A CA 1
ATOM 2375 C C . PRO A 1 304 ? 85.726 39.109 40.030 1.00 28.50 304 PRO A C 1
ATOM 2376 O O . PRO A 1 304 ? 86.743 39.759 40.254 1.00 28.46 304 PRO A O 1
ATOM 2380 N N . GLU A 1 305 ? 85.414 38.002 40.696 1.00 29.43 305 GLU A N 1
ATOM 2381 C CA . GLU A 1 305 ? 86.287 37.467 41.731 1.00 31.05 305 GLU A CA 1
ATOM 2382 C C . GLU A 1 305 ? 87.132 36.340 41.141 1.00 29.12 305 GLU A C 1
ATOM 2383 O O . GLU A 1 305 ? 88.133 35.944 41.731 1.00 28.47 305 GLU A O 1
ATOM 2389 N N . GLY A 1 306 ? 86.710 35.826 39.983 1.00 28.25 306 GLY A N 1
ATOM 2390 C CA . GLY A 1 306 ? 87.413 34.730 39.326 1.00 26.20 306 GLY A CA 1
ATOM 2391 C C . GLY A 1 306 ? 87.177 34.666 37.821 1.00 25.64 306 GLY A C 1
ATOM 2392 O O . GLY A 1 306 ? 86.393 35.452 37.285 1.00 24.88 306 GLY A O 1
ATOM 2393 N N . THR A 1 307 ? 87.844 33.717 37.155 1.00 24.66 307 THR A N 1
ATOM 2394 C CA . THR A 1 307 ? 87.788 33.514 35.698 1.00 22.16 307 THR A CA 1
ATOM 2395 C C . THR A 1 307 ? 88.394 34.736 35.023 1.00 22.39 307 THR A C 1
ATOM 2396 O O . THR A 1 307 ? 88.759 35.694 35.697 1.00 22.37 307 THR A O 1
ATOM 2400 N N . TYR A 1 308 ? 88.515 34.712 33.700 1.00 22.27 308 TYR A N 1
ATOM 2401 C CA . TYR A 1 308 ? 89.038 35.881 33.011 1.00 23.69 308 TYR A CA 1
ATOM 2402 C C . TYR A 1 308 ? 87.955 36.619 32.219 1.00 24.48 308 TYR A C 1
ATOM 2403 O O . TYR A 1 308 ? 88.194 37.119 31.115 1.00 26.13 308 TYR A O 1
ATOM 2412 N N . PHE A 1 309 ? 86.765 36.695 32.810 1.00 23.41 309 PHE A N 1
ATOM 2413 C CA . PHE A 1 309 ? 85.630 37.390 32.206 1.00 22.84 309 PHE A CA 1
ATOM 2414 C C . PHE A 1 309 ? 85.084 38.438 33.173 1.00 22.93 309 PHE A C 1
ATOM 2415 O O . PHE A 1 309 ? 85.223 38.312 34.388 1.00 22.10 309 PHE A O 1
ATOM 2423 N N . LEU A 1 310 ? 84.466 39.475 32.626 1.00 23.71 310 LEU A N 1
ATOM 2424 C CA . LEU A 1 310 ? 83.827 40.497 33.442 1.00 25.29 310 LEU A CA 1
ATOM 2425 C C . LEU A 1 310 ? 82.643 41.022 32.651 1.00 26.25 310 LEU A C 1
ATOM 2426 O O . LEU A 1 310 ? 82.654 41.020 31.418 1.00 25.50 310 LEU A O 1
ATOM 2431 N N . MET A 1 311 ? 81.608 41.453 33.354 1.00 27.01 311 MET A N 1
ATOM 2432 C CA . MET A 1 311 ? 80.435 41.959 32.671 1.00 27.76 311 MET A CA 1
ATOM 2433 C C . MET A 1 311 ? 80.267 43.449 32.884 1.00 29.16 311 MET A C 1
ATOM 2434 O O . MET A 1 311 ? 80.672 43.992 33.906 1.00 30.18 311 MET A O 1
ATOM 2439 N N . ALA A 1 312 ? 79.690 44.113 31.894 1.00 29.73 312 ALA A N 1
ATOM 2440 C CA . ALA A 1 312 ? 79.479 45.544 31.975 1.00 31.95 312 ALA A CA 1
ATOM 2441 C C . ALA A 1 312 ? 78.261 45.926 31.152 1.00 33.40 312 ALA A C 1
ATOM 2442 O O . ALA A 1 312 ? 77.773 45.140 30.334 1.00 32.82 312 ALA A O 1
ATOM 2444 N N . GLU A 1 313 ? 77.774 47.140 31.374 1.00 34.60 313 GLU A N 1
ATOM 2445 C CA . GLU A 1 313 ? 76.610 47.627 30.661 1.00 35.88 313 GLU A CA 1
ATOM 2446 C C . GLU A 1 313 ? 76.966 48.727 29.683 1.00 36.50 313 GLU A C 1
ATOM 2447 O O . GLU A 1 313 ? 77.601 49.710 30.048 1.00 37.75 313 GLU A O 1
ATOM 2453 N N . LEU A 1 314 ? 76.582 48.532 28.427 1.00 36.94 314 LEU A N 1
ATOM 2454 C CA . LEU A 1 314 ? 76.801 49.519 27.380 1.00 38.16 314 LEU A CA 1
ATOM 2455 C C . LEU A 1 314 ? 75.402 49.827 26.857 1.00 39.82 314 LEU A C 1
ATOM 2456 O O . LEU A 1 314 ? 74.883 49.123 25.993 1.00 40.13 314 LEU A O 1
ATOM 2461 N N . PRO A 1 315 ? 74.765 50.878 27.393 1.00 40.77 315 PRO A N 1
ATOM 2462 C CA . PRO A 1 315 ? 73.411 51.293 27.000 1.00 41.56 315 PRO A CA 1
ATOM 2463 C C . PRO A 1 315 ? 73.184 51.572 25.511 1.00 41.57 315 PRO A C 1
ATOM 2464 O O . PRO A 1 315 ? 73.945 52.301 24.878 1.00 41.65 315 PRO A O 1
ATOM 2468 N N . GLY A 1 316 ? 72.132 50.973 24.960 1.00 42.15 316 GLY A N 1
ATOM 2469 C CA . GLY A 1 316 ? 71.792 51.202 23.565 1.00 42.45 316 GLY A CA 1
ATOM 2470 C C . GLY A 1 316 ? 72.646 50.550 22.495 1.00 42.66 316 GLY A C 1
ATOM 2471 O O . GLY A 1 316 ? 72.769 51.075 21.386 1.00 41.54 316 GLY A O 1
ATOM 2472 N N . TRP A 1 317 ? 73.229 49.401 22.810 1.00 43.00 317 TRP A N 1
ATOM 2473 C CA . TRP A 1 317 ? 74.061 48.703 21.841 1.00 41.21 317 TRP A CA 1
ATOM 2474 C C . TRP A 1 317 ? 73.727 47.232 21.746 1.00 40.88 317 TRP A C 1
ATOM 2475 O O . TRP A 1 317 ? 73.182 46.642 22.676 1.00 40.80 317 TRP A O 1
ATOM 2486 N N . ASP A 1 318 ? 74.046 46.645 20.603 1.00 40.87 318 ASP A N 1
ATOM 2487 C CA . ASP A 1 318 ? 73.832 45.224 20.408 1.00 41.27 318 ASP A CA 1
ATOM 2488 C C . ASP A 1 318 ? 75.151 44.695 19.850 1.00 40.46 318 ASP A C 1
ATOM 2489 O O . ASP A 1 318 ? 75.834 45.378 19.089 1.00 40.26 318 ASP A O 1
ATOM 2494 N N . ALA A 1 319 ? 75.513 43.489 20.265 1.00 39.88 319 ALA A N 1
ATOM 2495 C CA . ALA A 1 319 ? 76.756 42.849 19.859 1.00 38.86 319 ALA A CA 1
ATOM 2496 C C . ALA A 1 319 ? 77.181 43.046 18.407 1.00 38.79 319 ALA A C 1
ATOM 2497 O O . ALA A 1 319 ? 78.312 43.452 18.135 1.00 37.82 319 ALA A O 1
ATOM 2499 N N . PHE A 1 320 ? 76.283 42.762 17.472 1.00 39.03 320 PHE A N 1
ATOM 2500 C CA . PHE A 1 320 ? 76.629 42.872 16.062 1.00 40.92 320 PHE A CA 1
ATOM 2501 C C . PHE A 1 320 ? 76.864 44.288 15.572 1.00 41.89 320 PHE A C 1
ATOM 2502 O O . PHE A 1 320 ? 77.740 44.522 14.740 1.00 41.99 320 PHE A O 1
ATOM 2510 N N . ARG A 1 321 ? 76.105 45.241 16.090 1.00 42.31 321 ARG A N 1
ATOM 2511 C CA . ARG A 1 321 ? 76.302 46.620 15.680 1.00 43.99 321 ARG A CA 1
ATOM 2512 C C . ARG A 1 321 ? 77.681 47.066 16.188 1.00 41.95 321 ARG A C 1
ATOM 2513 O O . ARG A 1 321 ? 78.443 47.709 15.467 1.00 40.88 321 ARG A O 1
ATOM 2521 N N . LEU A 1 322 ? 77.997 46.699 17.428 1.00 40.54 322 LEU A N 1
ATOM 2522 C CA . LEU A 1 322 ? 79.280 47.038 18.039 1.00 40.34 322 LEU A CA 1
ATOM 2523 C C . LEU A 1 322 ? 80.476 46.476 17.273 1.00 40.15 322 LEU A C 1
ATOM 2524 O O . LEU A 1 322 ? 81.439 47.196 16.996 1.00 38.73 322 LEU A O 1
ATOM 2529 N N . VAL A 1 323 ? 80.419 45.189 16.944 1.00 39.22 323 VAL A N 1
ATOM 2530 C CA . VAL A 1 323 ? 81.528 44.560 16.244 1.00 41.53 323 VAL A CA 1
ATOM 2531 C C . VAL A 1 323 ? 81.806 45.237 14.908 1.00 42.92 323 VAL A C 1
ATOM 2532 O O . VAL A 1 323 ? 82.960 45.356 14.500 1.00 42.61 323 VAL A O 1
ATOM 2536 N N . GLU A 1 324 ? 80.759 45.705 14.236 1.00 44.34 324 GLU A N 1
ATOM 2537 C CA . GLU A 1 324 ? 80.943 46.366 12.953 1.00 46.22 324 GLU A CA 1
ATOM 2538 C C . GLU A 1 324 ? 81.301 47.843 13.046 1.00 45.88 324 GLU A C 1
ATOM 2539 O O . GLU A 1 324 ? 82.143 48.320 12.289 1.00 46.10 324 GLU A O 1
ATOM 2545 N N . GLU A 1 325 ? 80.678 48.573 13.965 1.00 44.73 325 GLU A N 1
ATOM 2546 C CA . GLU A 1 325 ? 80.974 49.997 14.088 1.00 45.45 325 GLU A CA 1
ATOM 2547 C C . GLU A 1 325 ? 82.194 50.317 14.944 1.00 43.75 325 GLU A C 1
ATOM 2548 O O . GLU A 1 325 ? 82.999 51.178 14.589 1.00 42.68 325 GLU A O 1
ATOM 2554 N N . ALA A 1 326 ? 82.333 49.626 16.069 1.00 40.11 326 ALA A N 1
ATOM 2555 C CA . ALA A 1 326 ? 83.461 49.866 16.955 1.00 37.76 326 ALA A CA 1
ATOM 2556 C C . ALA A 1 326 ? 84.636 48.918 16.696 1.00 36.69 326 ALA A C 1
ATOM 2557 O O . ALA A 1 326 ? 85.744 49.163 17.167 1.00 35.79 326 ALA A O 1
ATOM 2559 N N . ARG A 1 327 ? 84.399 47.843 15.949 1.00 35.20 327 ARG A N 1
ATOM 2560 C CA . ARG A 1 327 ? 85.449 46.863 15.664 1.00 35.03 327 ARG A CA 1
ATOM 2561 C C . ARG A 1 327 ? 85.930 46.208 16.959 1.00 33.42 327 ARG A C 1
ATOM 2562 O O . ARG A 1 327 ? 87.134 46.017 17.171 1.00 32.75 327 ARG A O 1
ATOM 2570 N N . VAL A 1 328 ? 84.969 45.881 17.823 1.00 30.37 328 VAL A N 1
ATOM 2571 C CA . VAL A 1 328 ? 85.225 45.220 19.097 1.00 26.74 328 VAL A CA 1
ATOM 2572 C C . VAL A 1 328 ? 84.144 44.159 19.266 1.00 26.06 328 VAL A C 1
ATOM 2573 O O . VAL A 1 328 ? 82.953 44.462 19.210 1.00 24.67 328 VAL A O 1
ATOM 2577 N N . ALA A 1 329 ? 84.565 42.912 19.458 1.00 24.87 329 ALA A N 1
ATOM 2578 C CA . ALA A 1 329 ? 83.640 41.798 19.614 1.00 22.67 329 ALA A CA 1
ATOM 2579 C C . ALA A 1 329 ? 83.419 41.437 21.079 1.00 23.93 329 ALA A C 1
ATOM 2580 O O . ALA A 1 329 ? 84.365 41.172 21.819 1.00 22.95 329 ALA A O 1
ATOM 2582 N N . LEU A 1 330 ? 82.155 41.429 21.486 1.00 23.95 330 LEU A N 1
ATOM 2583 C CA . LEU A 1 330 ? 81.776 41.089 22.847 1.00 25.53 330 LEU A CA 1
ATOM 2584 C C . LEU A 1 330 ? 80.669 40.063 22.722 1.00 25.97 330 LEU A C 1
ATOM 2585 O O . LEU A 1 330 ? 80.149 39.845 21.634 1.00 28.90 330 LEU A O 1
ATOM 2590 N N . ILE A 1 331 ? 80.314 39.429 23.831 1.00 26.67 331 ILE A N 1
ATOM 2591 C CA . ILE A 1 331 ? 79.246 38.447 23.822 1.00 27.48 331 ILE A CA 1
ATOM 2592 C C . ILE A 1 331 ? 78.073 39.056 24.582 1.00 29.36 331 ILE A C 1
ATOM 2593 O O . ILE A 1 331 ? 78.202 39.409 25.752 1.00 28.40 331 ILE A O 1
ATOM 2598 N N . PRO A 1 332 ? 76.914 39.196 23.916 1.00 30.56 332 PRO A N 1
ATOM 2599 C CA . PRO A 1 332 ? 75.705 39.769 24.518 1.00 30.56 332 PRO A CA 1
ATOM 2600 C C . PRO A 1 332 ? 75.085 38.878 25.593 1.00 31.22 332 PRO A C 1
ATOM 2601 O O . PRO A 1 332 ? 75.196 37.649 25.543 1.00 29.21 332 PRO A O 1
ATOM 2605 N N . ALA A 1 333 ? 74.426 39.519 26.555 1.00 32.11 333 ALA A N 1
ATOM 2606 C CA . ALA A 1 333 ? 73.778 38.830 27.667 1.00 32.86 333 ALA A CA 1
ATOM 2607 C C . ALA A 1 333 ? 72.836 37.728 27.212 1.00 32.18 333 ALA A C 1
ATOM 2608 O O . ALA A 1 333 ? 72.742 36.681 27.853 1.00 33.48 333 ALA A O 1
ATOM 2610 N N . SER A 1 334 ? 72.140 37.958 26.106 1.00 31.28 334 SER A N 1
ATOM 2611 C CA . SER A 1 334 ? 71.200 36.970 25.582 1.00 32.44 334 SER A CA 1
ATOM 2612 C C . SER A 1 334 ? 71.836 35.609 25.293 1.00 31.85 334 SER A C 1
ATOM 2613 O O . SER A 1 334 ? 71.139 34.654 24.961 1.00 32.45 334 SER A O 1
ATOM 2616 N N . ALA A 1 335 ? 73.156 35.524 25.409 1.00 31.17 335 ALA A N 1
ATOM 2617 C CA . ALA A 1 335 ? 73.866 34.277 25.153 1.00 29.15 335 ALA A CA 1
ATOM 2618 C C . ALA A 1 335 ? 73.894 33.395 26.392 1.00 28.91 335 ALA A C 1
ATOM 2619 O O . ALA A 1 335 ? 74.097 32.192 26.296 1.00 29.22 335 ALA A O 1
ATOM 2621 N N . PHE A 1 336 ? 73.682 34.002 27.552 1.00 30.01 336 PHE A N 1
ATOM 2622 C CA . PHE A 1 336 ? 73.723 33.289 28.828 1.00 31.38 336 PHE A CA 1
ATOM 2623 C C . PHE A 1 336 ? 72.355 33.197 29.512 1.00 33.13 336 PHE A C 1
ATOM 2624 O O . PHE A 1 336 ? 72.212 32.519 30.527 1.00 35.40 336 PHE A O 1
ATOM 2632 N N . TYR A 1 337 ? 71.361 33.890 28.965 1.00 33.87 337 TYR A N 1
ATOM 2633 C CA . TYR A 1 337 ? 70.011 33.889 29.523 1.00 35.18 337 TYR A CA 1
ATOM 2634 C C . TYR A 1 337 ? 69.025 33.260 28.539 1.00 37.47 337 TYR A C 1
ATOM 2635 O O . TYR A 1 337 ? 69.086 33.525 27.337 1.00 37.60 337 TYR A O 1
ATOM 2644 N N . LEU A 1 338 ? 68.111 32.438 29.049 1.00 38.54 338 LEU A N 1
ATOM 2645 C CA . LEU A 1 338 ? 67.126 31.780 28.196 1.00 41.46 338 LEU A CA 1
ATOM 2646 C C . LEU A 1 338 ? 66.057 32.753 27.695 1.00 43.31 338 LEU A C 1
ATOM 2647 O O . LEU A 1 338 ? 65.737 32.773 26.507 1.00 42.88 338 LEU A O 1
ATOM 2652 N N . GLU A 1 339 ? 65.512 33.557 28.602 1.00 45.90 339 GLU A N 1
ATOM 2653 C CA . GLU A 1 339 ? 64.485 34.530 28.243 1.00 49.21 339 GLU A CA 1
ATOM 2654 C C . GLU A 1 339 ? 64.668 35.845 28.974 1.00 49.26 339 GLU A C 1
ATOM 2655 O O . GLU A 1 339 ? 65.256 35.895 30.051 1.00 50.01 339 GLU A O 1
ATOM 2661 N N . ASP A 1 340 ? 64.144 36.908 28.382 1.00 50.14 340 ASP A N 1
ATOM 2662 C CA . ASP A 1 340 ? 64.204 38.231 28.982 1.00 50.92 340 ASP A CA 1
ATOM 2663 C C . ASP A 1 340 ? 65.530 38.509 29.698 1.00 49.94 340 ASP A C 1
ATOM 2664 O O . ASP A 1 340 ? 65.581 38.584 30.924 1.00 50.03 340 ASP A O 1
ATOM 2669 N N . PRO A 1 341 ? 66.621 38.663 28.938 1.00 48.82 341 PRO A N 1
ATOM 2670 C CA . PRO A 1 341 ? 67.928 38.934 29.539 1.00 49.27 341 PRO A CA 1
ATOM 2671 C C . PRO A 1 341 ? 68.092 40.406 29.915 1.00 49.58 341 PRO A C 1
ATOM 2672 O O . PRO A 1 341 ? 67.425 41.276 29.356 1.00 50.91 341 PRO A O 1
ATOM 2676 N N . PRO A 1 342 ? 68.980 40.701 30.875 1.00 48.89 342 PRO A N 1
ATOM 2677 C CA . PRO A 1 342 ? 69.219 42.082 31.304 1.00 48.70 342 PRO A CA 1
ATOM 2678 C C . PRO A 1 342 ? 69.560 42.971 30.104 1.00 49.28 342 PRO A C 1
ATOM 2679 O O . PRO A 1 342 ? 70.312 42.572 29.213 1.00 49.87 342 PRO A O 1
ATOM 2683 N N . LYS A 1 343 ? 69.002 44.177 30.084 1.00 49.80 343 LYS A N 1
ATOM 2684 C CA . LYS A 1 343 ? 69.224 45.110 28.979 1.00 49.68 343 LYS A CA 1
ATOM 2685 C C . LYS A 1 343 ? 70.636 45.696 28.930 1.00 47.13 343 LYS A C 1
ATOM 2686 O O . LYS A 1 343 ? 71.143 46.199 29.931 1.00 45.87 343 LYS A O 1
ATOM 2692 N N . ASP A 1 344 ? 71.269 45.618 27.764 1.00 45.05 344 ASP A N 1
ATOM 2693 C CA . ASP A 1 344 ? 72.603 46.189 27.567 1.00 43.77 344 ASP A CA 1
ATOM 2694 C C . ASP A 1 344 ? 73.742 45.576 28.390 1.00 40.51 344 ASP A C 1
ATOM 2695 O O . ASP A 1 344 ? 74.723 46.258 28.689 1.00 38.99 344 ASP A O 1
ATOM 2700 N N . LEU A 1 345 ? 73.623 44.304 28.754 1.00 37.50 345 LEU A N 1
ATOM 2701 C CA . LEU A 1 345 ? 74.670 43.654 29.539 1.00 35.97 345 LEU A CA 1
ATOM 2702 C C . LEU A 1 345 ? 75.535 42.806 28.612 1.00 35.34 345 LEU A C 1
ATOM 2703 O O . LEU A 1 345 ? 75.022 41.943 27.892 1.00 36.19 345 LEU A O 1
ATOM 2708 N N . PHE A 1 346 ? 76.842 43.057 28.629 1.00 32.75 346 PHE A N 1
ATOM 2709 C CA . PHE A 1 346 ? 77.784 42.328 27.781 1.00 31.29 346 PHE A CA 1
ATOM 2710 C C . PHE A 1 346 ? 78.914 41.683 28.572 1.00 30.08 346 PHE A C 1
ATOM 2711 O O . PHE A 1 346 ? 79.293 42.169 29.641 1.00 30.28 346 PHE A O 1
ATOM 2719 N N . ARG A 1 347 ? 79.464 40.596 28.032 1.00 28.47 347 ARG A N 1
ATOM 2720 C CA . ARG A 1 347 ? 80.580 39.912 28.678 1.00 25.82 347 ARG A CA 1
ATOM 2721 C C . ARG A 1 347 ? 81.871 40.268 27.941 1.00 26.06 347 ARG A C 1
ATOM 2722 O O . ARG A 1 347 ? 81.908 40.250 26.708 1.00 25.12 347 ARG A O 1
ATOM 2730 N N . PHE A 1 348 ? 82.910 40.602 28.706 1.00 24.12 348 PHE A N 1
ATOM 2731 C CA . PHE A 1 348 ? 84.229 40.940 28.171 1.00 22.78 348 PHE A CA 1
ATOM 2732 C C . PHE A 1 348 ? 85.220 39.846 28.591 1.00 23.61 348 PHE A C 1
ATOM 2733 O O . PHE A 1 348 ? 85.193 39.391 29.734 1.00 22.93 348 PHE A O 1
ATOM 2741 N N . ALA A 1 349 ? 86.088 39.422 27.679 1.00 22.21 349 ALA A N 1
ATOM 2742 C CA . ALA A 1 349 ? 87.112 38.434 28.018 1.00 22.63 349 ALA A CA 1
ATOM 2743 C C . ALA A 1 349 ? 88.407 39.243 28.111 1.00 22.75 349 ALA A C 1
ATOM 2744 O O . ALA A 1 349 ? 88.702 40.029 27.212 1.00 23.34 349 ALA A O 1
ATOM 2746 N N . PHE A 1 350 ? 89.168 39.099 29.192 1.00 22.09 350 PHE A N 1
ATOM 2747 C CA . PHE A 1 350 ? 90.401 39.867 29.271 1.00 20.54 350 PHE A CA 1
ATOM 2748 C C . PHE A 1 350 ? 91.656 39.013 29.259 1.00 20.36 350 PHE A C 1
ATOM 2749 O O . PHE A 1 350 ? 92.704 39.414 29.748 1.00 20.42 350 PHE A O 1
ATOM 2757 N N . CYS A 1 351 ? 91.540 37.832 28.666 1.00 21.66 351 CYS A N 1
ATOM 2758 C CA . CYS A 1 351 ? 92.675 36.925 28.533 1.00 22.44 351 CYS A CA 1
ATOM 2759 C C . CYS A 1 351 ? 93.349 37.281 27.210 1.00 21.77 351 CYS A C 1
ATOM 2760 O O . CYS A 1 351 ? 93.557 36.428 26.350 1.00 22.30 351 CYS A O 1
ATOM 2763 N N . LYS A 1 352 ? 93.662 38.565 27.059 1.00 22.52 352 LYS A N 1
ATOM 2764 C CA . LYS A 1 352 ? 94.296 39.104 25.859 1.00 21.05 352 LYS A CA 1
ATOM 2765 C C . LYS A 1 352 ? 95.522 39.902 26.280 1.00 22.03 352 LYS A C 1
ATOM 2766 O O . LYS A 1 352 ? 95.768 40.080 27.472 1.00 22.00 352 LYS A O 1
ATOM 2772 N N . THR A 1 353 ? 96.293 40.383 25.310 1.00 20.56 353 THR A N 1
ATOM 2773 C CA . THR A 1 353 ? 97.462 41.181 25.637 1.00 20.99 353 THR A CA 1
ATOM 2774 C C . THR A 1 353 ? 96.979 42.555 26.101 1.00 22.11 353 THR A C 1
ATOM 2775 O O . THR A 1 353 ? 95.859 42.969 25.800 1.00 20.43 353 THR A O 1
ATOM 2779 N N . GLU A 1 354 ? 97.826 43.265 26.832 1.00 23.36 354 GLU A N 1
ATOM 2780 C CA . GLU A 1 354 ? 97.462 44.585 27.306 1.00 24.66 354 GLU A CA 1
ATOM 2781 C C . GLU A 1 354 ? 97.201 45.504 26.119 1.00 24.16 354 GLU A C 1
ATOM 2782 O O . GLU A 1 354 ? 96.339 46.383 26.184 1.00 22.93 354 GLU A O 1
ATOM 2788 N N . GLU A 1 355 ? 97.940 45.290 25.033 1.00 23.65 355 GLU A N 1
ATOM 2789 C CA . GLU A 1 355 ? 97.774 46.099 23.839 1.00 23.26 355 GLU A CA 1
ATOM 2790 C C . GLU A 1 355 ? 96.379 45.929 23.259 1.00 24.39 355 GLU A C 1
ATOM 2791 O O . GLU A 1 355 ? 95.748 46.902 22.862 1.00 23.84 355 GLU A O 1
ATOM 2797 N N . GLU A 1 356 ? 95.903 44.690 23.204 1.00 24.10 356 GLU A N 1
ATOM 2798 C CA . GLU A 1 356 ? 94.574 44.425 22.679 1.00 25.69 356 GLU A CA 1
ATOM 2799 C C . GLU A 1 356 ? 93.509 45.053 23.570 1.00 24.79 356 GLU A C 1
ATOM 2800 O O . GLU A 1 356 ? 92.502 45.554 23.073 1.00 24.85 356 GLU A O 1
ATOM 2806 N N . LEU A 1 357 ? 93.735 45.025 24.882 1.00 23.17 357 LEU A N 1
ATOM 2807 C CA . LEU A 1 357 ? 92.778 45.596 25.818 1.00 23.73 357 LEU A CA 1
ATOM 2808 C C . LEU A 1 357 ? 92.741 47.122 25.681 1.00 23.20 357 LEU A C 1
ATOM 2809 O O . LEU A 1 357 ? 91.672 47.722 25.705 1.00 24.19 357 LEU A O 1
ATOM 2814 N N . HIS A 1 358 ? 93.900 47.749 25.529 1.00 22.45 358 HIS A N 1
ATOM 2815 C CA . HIS A 1 358 ? 93.939 49.194 25.350 1.00 23.27 358 HIS A CA 1
ATOM 2816 C C . HIS A 1 358 ? 93.316 49.581 24.008 1.00 24.52 358 HIS A C 1
ATOM 2817 O O . HIS A 1 358 ? 92.667 50.622 23.896 1.00 23.47 358 HIS A O 1
ATOM 2824 N N . LEU A 1 359 ? 93.523 48.749 22.989 1.00 23.30 359 LEU A N 1
ATOM 2825 C CA . LEU A 1 359 ? 92.977 49.025 21.667 1.00 23.19 359 LEU A CA 1
ATOM 2826 C C . LEU A 1 359 ? 91.454 49.025 21.781 1.00 24.90 359 LEU A C 1
ATOM 2827 O O . LEU A 1 359 ? 90.790 49.893 21.230 1.00 23.87 359 LEU A O 1
ATOM 2832 N N . ALA A 1 360 ? 90.907 48.043 22.496 1.00 24.60 360 ALA A N 1
ATOM 2833 C CA . ALA A 1 360 ? 89.461 47.951 22.672 1.00 25.43 360 ALA A CA 1
ATOM 2834 C C . ALA A 1 360 ? 88.913 49.155 23.444 1.00 26.40 360 ALA A C 1
ATOM 2835 O O . ALA A 1 360 ? 87.835 49.666 23.129 1.00 26.48 360 ALA A O 1
ATOM 2837 N N . LEU A 1 361 ? 89.648 49.612 24.453 1.00 25.84 361 LEU A N 1
ATOM 2838 C CA . LEU A 1 361 ? 89.184 50.752 25.239 1.00 26.38 361 LEU A CA 1
ATOM 2839 C C . LEU A 1 361 ? 89.165 52.007 24.389 1.00 28.33 361 LEU A C 1
ATOM 2840 O O . LEU A 1 361 ? 88.240 52.812 24.482 1.00 28.76 361 LEU A O 1
ATOM 2845 N N . GLU A 1 362 ? 90.191 52.171 23.563 1.00 28.19 362 GLU A N 1
ATOM 2846 C CA . GLU A 1 362 ? 90.268 53.328 22.692 1.00 29.63 362 GLU A CA 1
ATOM 2847 C C . GLU A 1 362 ? 89.094 53.323 21.724 1.00 30.36 362 GLU A C 1
ATOM 2848 O O . GLU A 1 362 ? 88.420 54.334 21.559 1.00 32.48 362 GLU A O 1
ATOM 2854 N N . ARG A 1 363 ? 88.845 52.177 21.100 1.00 30.86 363 ARG A N 1
ATOM 2855 C CA . ARG A 1 363 ? 87.767 52.059 20.129 1.00 32.03 363 ARG A CA 1
ATOM 2856 C C . ARG A 1 363 ? 86.388 52.232 20.771 1.00 33.44 363 ARG A C 1
ATOM 2857 O O . ARG A 1 363 ? 85.547 52.956 20.238 1.00 33.88 363 ARG A O 1
ATOM 2865 N N . LEU A 1 364 ? 86.146 51.586 21.908 1.00 33.88 364 LEU A N 1
ATOM 2866 C CA . LEU A 1 364 ? 84.857 51.744 22.574 1.00 34.89 364 LEU A CA 1
ATOM 2867 C C . LEU A 1 364 ? 84.703 53.198 22.999 1.00 36.44 364 LEU A C 1
ATOM 2868 O O . LEU A 1 364 ? 83.598 53.744 22.997 1.00 34.69 364 LEU A O 1
ATOM 2873 N N . GLY A 1 365 ? 85.828 53.814 23.352 1.00 37.06 365 GLY A N 1
ATOM 2874 C CA . GLY A 1 365 ? 85.827 55.197 23.784 1.00 39.79 365 GLY A CA 1
ATOM 2875 C C . GLY A 1 365 ? 85.275 56.165 22.758 1.00 42.84 365 GLY A C 1
ATOM 2876 O O . GLY A 1 365 ? 84.385 56.952 23.070 1.00 43.15 365 GLY A O 1
ATOM 2877 N N . ARG A 1 366 ? 85.794 56.120 21.535 1.00 45.32 366 ARG A N 1
ATOM 2878 C CA . ARG A 1 366 ? 85.318 57.024 20.494 1.00 49.76 366 ARG A CA 1
ATOM 2879 C C . ARG A 1 366 ? 83.828 56.842 20.255 1.00 51.30 366 ARG A C 1
ATOM 2880 O O . ARG A 1 366 ? 83.071 57.809 20.224 1.00 52.62 366 ARG A O 1
ATOM 2888 N N . VAL A 1 367 ? 83.415 55.592 20.098 1.00 52.78 367 VAL A N 1
ATOM 2889 C CA . VAL A 1 367 ? 82.022 55.258 19.854 1.00 53.91 367 VAL A CA 1
ATOM 2890 C C . VAL A 1 367 ? 81.201 55.366 21.142 1.00 55.06 367 VAL A C 1
ATOM 2891 O O . VAL A 1 367 ? 80.032 54.994 21.180 1.00 53.96 367 VAL A O 1
ATOM 2895 N N . VAL A 1 368 ? 81.833 55.900 22.186 1.00 57.90 368 VAL A N 1
ATOM 2896 C CA . VAL A 1 368 ? 81.226 56.079 23.510 1.00 59.30 368 VAL A CA 1
ATOM 2897 C C . VAL A 1 368 ? 80.283 54.946 23.892 1.00 60.29 368 VAL A C 1
ATOM 2898 O O . VAL A 1 368 ? 80.692 54.095 24.716 1.00 60.20 368 VAL A O 1
ATOM 2902 N N . MET B 1 1 ? 70.227 7.416 45.540 1.00 55.28 1 MET B N 1
ATOM 2903 C CA . MET B 1 1 ? 70.838 7.979 44.297 1.00 54.58 1 MET B CA 1
ATOM 2904 C C . MET B 1 1 ? 71.546 6.909 43.478 1.00 53.55 1 MET B C 1
ATOM 2905 O O . MET B 1 1 ? 72.343 6.132 44.004 1.00 52.76 1 MET B O 1
ATOM 2910 N N . ARG B 1 2 ? 71.252 6.875 42.185 1.00 52.87 2 ARG B N 1
ATOM 2911 C CA . ARG B 1 2 ? 71.883 5.915 41.294 1.00 52.30 2 ARG B CA 1
ATOM 2912 C C . ARG B 1 2 ? 72.018 6.537 39.910 1.00 49.73 2 ARG B C 1
ATOM 2913 O O . ARG B 1 2 ? 71.360 7.534 39.597 1.00 47.75 2 ARG B O 1
ATOM 2921 N N . LEU B 1 3 ? 72.876 5.946 39.088 1.00 46.41 3 LEU B N 1
ATOM 2922 C CA . LEU B 1 3 ? 73.093 6.447 37.743 1.00 44.26 3 LEU B CA 1
ATOM 2923 C C . LEU B 1 3 ? 71.902 6.101 36.866 1.00 43.53 3 LEU B C 1
ATOM 2924 O O . LEU B 1 3 ? 71.206 5.115 37.114 1.00 44.71 3 LEU B O 1
ATOM 2929 N N . HIS B 1 4 ? 71.670 6.917 35.844 1.00 40.41 4 HIS B N 1
ATOM 2930 C CA . HIS B 1 4 ? 70.568 6.689 34.923 1.00 39.01 4 HIS B CA 1
ATOM 2931 C C . HIS B 1 4 ? 70.740 5.342 34.222 1.00 37.95 4 HIS B C 1
ATOM 2932 O O . HIS B 1 4 ? 71.855 4.950 33.884 1.00 36.71 4 HIS B O 1
ATOM 2939 N N . PRO B 1 5 ? 69.630 4.616 33.997 1.00 37.82 5 PRO B N 1
ATOM 2940 C CA . PRO B 1 5 ? 69.617 3.300 33.342 1.00 37.41 5 PRO B CA 1
ATOM 2941 C C . PRO B 1 5 ? 70.379 3.225 32.022 1.00 37.85 5 PRO B C 1
ATOM 2942 O O . PRO B 1 5 ? 70.843 2.160 31.625 1.00 36.78 5 PRO B O 1
ATOM 2946 N N . ARG B 1 6 ? 70.492 4.357 31.338 1.00 37.75 6 ARG B N 1
ATOM 2947 C CA . ARG B 1 6 ? 71.197 4.416 30.062 1.00 38.19 6 ARG B CA 1
ATOM 2948 C C . ARG B 1 6 ? 72.633 3.903 30.212 1.00 37.90 6 ARG B C 1
ATOM 2949 O O . ARG B 1 6 ? 73.206 3.354 29.271 1.00 38.08 6 ARG B O 1
ATOM 2957 N N . THR B 1 7 ? 73.202 4.071 31.403 1.00 37.01 7 THR B N 1
ATOM 2958 C CA . THR B 1 7 ? 74.567 3.630 31.671 1.00 37.74 7 THR B CA 1
ATOM 2959 C C . THR B 1 7 ? 74.766 2.117 31.587 1.00 39.55 7 THR B C 1
ATOM 2960 O O . THR B 1 7 ? 75.845 1.623 31.911 1.00 39.27 7 THR B O 1
ATOM 2964 N N . GLU B 1 8 ? 73.737 1.384 31.160 1.00 41.12 8 GLU B N 1
ATOM 2965 C CA . GLU B 1 8 ? 73.838 -0.073 31.011 1.00 43.01 8 GLU B CA 1
ATOM 2966 C C . GLU B 1 8 ? 74.900 -0.326 29.956 1.00 41.21 8 GLU B C 1
ATOM 2967 O O . GLU B 1 8 ? 75.639 -1.309 30.010 1.00 41.31 8 GLU B O 1
ATOM 2973 N N . ALA B 1 9 ? 74.940 0.567 28.974 1.00 39.74 9 ALA B N 1
ATOM 2974 C CA . ALA B 1 9 ? 75.878 0.446 27.872 1.00 39.00 9 ALA B CA 1
ATOM 2975 C C . ALA B 1 9 ? 77.311 0.779 28.261 1.00 36.85 9 ALA B C 1
ATOM 2976 O O . ALA B 1 9 ? 78.243 0.390 27.567 1.00 37.78 9 ALA B O 1
ATOM 2978 N N . ALA B 1 10 ? 77.485 1.481 29.379 1.00 35.69 10 ALA B N 1
ATOM 2979 C CA . ALA B 1 10 ? 78.812 1.884 29.826 1.00 34.75 10 ALA B CA 1
ATOM 2980 C C . ALA B 1 10 ? 79.661 0.752 30.387 1.00 35.08 10 ALA B C 1
ATOM 2981 O O . ALA B 1 10 ? 80.219 0.866 31.476 1.00 34.49 10 ALA B O 1
ATOM 2983 N N . LYS B 1 11 ? 79.757 -0.344 29.644 1.00 35.65 11 LYS B N 1
ATOM 2984 C CA . LYS B 1 11 ? 80.569 -1.471 30.074 1.00 37.42 11 LYS B CA 1
ATOM 2985 C C . LYS B 1 11 ? 81.981 -1.262 29.538 1.00 37.14 11 LYS B C 1
ATOM 2986 O O . LYS B 1 11 ? 82.163 -0.786 28.415 1.00 36.11 11 LYS B O 1
ATOM 2992 N N . GLU B 1 12 ? 82.979 -1.613 30.339 1.00 37.01 12 GLU B N 1
ATOM 2993 C CA . GLU B 1 12 ? 84.361 -1.467 29.910 1.00 36.97 12 GLU B CA 1
ATOM 2994 C C . GLU B 1 12 ? 84.560 -2.248 28.623 1.00 35.22 12 GLU B C 1
ATOM 2995 O O . GLU B 1 12 ? 84.094 -3.374 28.503 1.00 34.79 12 GLU B O 1
ATOM 3001 N N . SER B 1 13 ? 85.239 -1.634 27.659 1.00 34.54 13 SER B N 1
ATOM 3002 C CA . SER B 1 13 ? 85.508 -2.278 26.379 1.00 33.46 13 SER B CA 1
ATOM 3003 C C . SER B 1 13 ? 86.580 -3.353 26.549 1.00 32.11 13 SER B C 1
ATOM 3004 O O . SER B 1 13 ? 87.592 -3.126 27.212 1.00 32.19 13 SER B O 1
ATOM 3007 N N . ILE B 1 14 ? 86.363 -4.513 25.938 1.00 30.76 14 ILE B N 1
ATOM 3008 C CA . ILE B 1 14 ? 87.309 -5.618 26.046 1.00 31.08 14 ILE B CA 1
ATOM 3009 C C . ILE B 1 14 ? 88.669 -5.314 25.427 1.00 31.49 14 ILE B C 1
ATOM 3010 O O . ILE B 1 14 ? 89.689 -5.866 25.845 1.00 32.93 14 ILE B O 1
ATOM 3015 N N . PHE B 1 15 ? 88.692 -4.423 24.443 1.00 30.67 15 PHE B N 1
ATOM 3016 C CA . PHE B 1 15 ? 89.942 -4.094 23.767 1.00 29.80 15 PHE B CA 1
ATOM 3017 C C . PHE B 1 15 ? 90.996 -3.433 24.660 1.00 27.78 15 PHE B C 1
ATOM 3018 O O . PHE B 1 15 ? 92.130 -3.908 24.735 1.00 26.91 15 PHE B O 1
ATOM 3026 N N . PRO B 1 16 ? 90.653 -2.330 25.341 1.00 27.96 16 PRO B N 1
ATOM 3027 C CA . PRO B 1 16 ? 91.698 -1.751 26.192 1.00 27.89 16 PRO B CA 1
ATOM 3028 C C . PRO B 1 16 ? 91.915 -2.611 27.444 1.00 29.43 16 PRO B C 1
ATOM 3029 O O . PRO B 1 16 ? 92.985 -2.596 28.048 1.00 28.09 16 PRO B O 1
ATOM 3033 N N . ARG B 1 17 ? 90.896 -3.376 27.829 1.00 31.69 17 ARG B N 1
ATOM 3034 C CA . ARG B 1 17 ? 91.030 -4.235 29.000 1.00 32.78 17 ARG B CA 1
ATOM 3035 C C . ARG B 1 17 ? 92.068 -5.337 28.746 1.00 32.32 17 ARG B C 1
ATOM 3036 O O . ARG B 1 17 ? 92.902 -5.622 29.606 1.00 32.19 17 ARG B O 1
ATOM 3044 N N . MET B 1 18 ? 92.017 -5.949 27.565 1.00 31.84 18 MET B N 1
ATOM 3045 C CA . MET B 1 18 ? 92.968 -7.002 27.209 1.00 33.10 18 MET B CA 1
ATOM 3046 C C . MET B 1 18 ? 94.390 -6.447 27.092 1.00 33.26 18 MET B C 1
ATOM 3047 O O . MET B 1 18 ? 95.362 -7.150 27.366 1.00 34.07 18 MET B O 1
ATOM 3052 N N . SER B 1 19 ? 94.511 -5.193 26.663 1.00 33.43 19 SER B N 1
ATOM 3053 C CA . SER B 1 19 ? 95.823 -4.565 26.541 1.00 34.31 19 SER B CA 1
ATOM 3054 C C . SER B 1 19 ? 96.420 -4.389 27.936 1.00 33.26 19 SER B C 1
ATOM 3055 O O . SER B 1 19 ? 97.614 -4.580 28.136 1.00 33.40 19 SER B O 1
ATOM 3058 N N . GLY B 1 20 ? 95.583 -4.020 28.897 1.00 33.95 20 GLY B N 1
ATOM 3059 C CA . GLY B 1 20 ? 96.067 -3.852 30.256 1.00 35.49 20 GLY B CA 1
ATOM 3060 C C . GLY B 1 20 ? 96.476 -5.193 30.844 1.00 36.86 20 GLY B C 1
ATOM 3061 O O . GLY B 1 20 ? 97.438 -5.289 31.607 1.00 36.19 20 GLY B O 1
ATOM 3062 N N . LEU B 1 21 ? 95.739 -6.236 30.476 1.00 38.09 21 LEU B N 1
ATOM 3063 C CA . LEU B 1 21 ? 96.011 -7.587 30.958 1.00 38.53 21 LEU B CA 1
ATOM 3064 C C . LEU B 1 21 ? 97.294 -8.128 30.324 1.00 37.62 21 LEU B C 1
ATOM 3065 O O . LEU B 1 21 ? 98.078 -8.810 30.977 1.00 35.07 21 LEU B O 1
ATOM 3070 N N . ALA B 1 22 ? 97.501 -7.821 29.048 1.00 37.78 22 ALA B N 1
ATOM 3071 C CA . ALA B 1 22 ? 98.697 -8.274 28.350 1.00 39.00 22 ALA B CA 1
ATOM 3072 C C . ALA B 1 22 ? 99.927 -7.606 28.966 1.00 39.57 22 ALA B C 1
ATOM 3073 O O . ALA B 1 22 ? 100.980 -8.224 29.092 1.00 39.42 22 ALA B O 1
ATOM 3075 N N . GLN B 1 23 ? 99.788 -6.342 29.353 1.00 41.78 23 GLN B N 1
ATOM 3076 C CA . GLN B 1 23 ? 100.892 -5.607 29.972 1.00 44.65 23 GLN B CA 1
ATOM 3077 C C . GLN B 1 23 ? 101.289 -6.187 31.325 1.00 43.63 23 GLN B C 1
ATOM 3078 O O . GLN B 1 23 ? 102.473 -6.333 31.616 1.00 44.61 23 GLN B O 1
ATOM 3084 N N . ARG B 1 24 ? 100.298 -6.514 32.150 1.00 42.92 24 ARG B N 1
ATOM 3085 C CA . ARG B 1 24 ? 100.560 -7.085 33.467 1.00 43.08 24 ARG B CA 1
ATOM 3086 C C . ARG B 1 24 ? 101.209 -8.465 33.365 1.00 42.74 24 ARG B C 1
ATOM 3087 O O . ARG B 1 24 ? 102.143 -8.770 34.099 1.00 43.19 24 ARG B O 1
ATOM 3095 N N . LEU B 1 25 ? 100.703 -9.297 32.457 1.00 42.38 25 LEU B N 1
ATOM 3096 C CA . LEU B 1 25 ? 101.213 -10.657 32.268 1.00 42.21 25 LEU B CA 1
ATOM 3097 C C . LEU B 1 25 ? 102.466 -10.743 31.396 1.00 41.30 25 LEU B C 1
ATOM 3098 O O . LEU B 1 25 ? 102.976 -11.832 31.154 1.00 41.45 25 LEU B O 1
ATOM 3103 N N . GLY B 1 26 ? 102.959 -9.605 30.922 1.00 40.53 26 GLY B N 1
ATOM 3104 C CA . GLY B 1 26 ? 104.138 -9.631 30.077 1.00 40.21 26 GLY B CA 1
ATOM 3105 C C . GLY B 1 26 ? 103.907 -10.459 28.826 1.00 41.01 26 GLY B C 1
ATOM 3106 O O . GLY B 1 26 ? 104.792 -11.185 28.377 1.00 41.90 26 GLY B O 1
ATOM 3107 N N . ALA B 1 27 ? 102.709 -10.346 28.259 1.00 41.17 27 ALA B N 1
ATOM 3108 C CA . ALA B 1 27 ? 102.343 -11.087 27.056 1.00 41.30 27 ALA B CA 1
ATOM 3109 C C . ALA B 1 27 ? 102.427 -10.208 25.807 1.00 41.19 27 ALA B C 1
ATOM 3110 O O . ALA B 1 27 ? 102.305 -8.986 25.895 1.00 42.10 27 ALA B O 1
ATOM 3112 N N . VAL B 1 28 ? 102.644 -10.833 24.651 1.00 39.91 28 VAL B N 1
ATOM 3113 C CA . VAL B 1 28 ? 102.718 -10.107 23.381 1.00 38.73 28 VAL B CA 1
ATOM 3114 C C . VAL B 1 28 ? 101.285 -9.695 23.044 1.00 37.26 28 VAL B C 1
ATOM 3115 O O . VAL B 1 28 ? 100.401 -10.544 22.934 1.00 37.55 28 VAL B O 1
ATOM 3119 N N . ASN B 1 29 ? 101.059 -8.395 22.881 1.00 36.39 29 ASN B N 1
ATOM 3120 C CA . ASN B 1 29 ? 99.722 -7.878 22.609 1.00 34.54 29 ASN B CA 1
ATOM 3121 C C . ASN B 1 29 ? 99.339 -7.820 21.135 1.00 34.63 29 ASN B C 1
ATOM 3122 O O . ASN B 1 29 ? 99.728 -6.897 20.420 1.00 35.38 29 ASN B O 1
ATOM 3127 N N . LEU B 1 30 ? 98.576 -8.814 20.682 1.00 33.42 30 LEU B N 1
ATOM 3128 C CA . LEU B 1 30 ? 98.113 -8.853 19.296 1.00 30.57 30 LEU B CA 1
ATOM 3129 C C . LEU B 1 30 ? 96.599 -8.723 19.320 1.00 29.10 30 LEU B C 1
ATOM 3130 O O . LEU B 1 30 ? 95.902 -9.267 18.467 1.00 28.32 30 LEU B O 1
ATOM 3135 N N . GLY B 1 31 ? 96.098 -8.005 20.319 1.00 27.23 31 GLY B N 1
ATOM 3136 C CA . GLY B 1 31 ? 94.667 -7.805 20.447 1.00 28.67 31 GLY B CA 1
ATOM 3137 C C . GLY B 1 31 ? 94.257 -6.442 19.918 1.00 28.44 31 GLY B C 1
ATOM 3138 O O . GLY B 1 31 ? 94.069 -6.272 18.707 1.00 26.38 31 GLY B O 1
ATOM 3139 N N . GLN B 1 32 ? 94.128 -5.472 20.821 1.00 27.65 32 GLN B N 1
ATOM 3140 C CA . GLN B 1 32 ? 93.757 -4.119 20.427 1.00 29.35 32 GLN B CA 1
ATOM 3141 C C . GLN B 1 32 ? 94.695 -3.676 19.308 1.00 29.64 32 GLN B C 1
ATOM 3142 O O . GLN B 1 32 ? 95.907 -3.855 19.394 1.00 29.67 32 GLN B O 1
ATOM 3148 N N . GLY B 1 33 ? 94.131 -3.099 18.257 1.00 30.15 33 GLY B N 1
ATOM 3149 C CA . GLY B 1 33 ? 94.956 -2.675 17.145 1.00 32.01 33 GLY B CA 1
ATOM 3150 C C . GLY B 1 33 ? 95.612 -1.303 17.221 1.00 32.73 33 GLY B C 1
ATOM 3151 O O . GLY B 1 33 ? 94.942 -0.279 17.118 1.00 34.96 33 GLY B O 1
ATOM 3152 N N . PHE B 1 34 ? 96.928 -1.288 17.404 1.00 32.86 34 PHE B N 1
ATOM 3153 C CA . PHE B 1 34 ? 97.702 -0.050 17.433 1.00 33.95 34 PHE B CA 1
ATOM 3154 C C . PHE B 1 34 ? 99.175 -0.382 17.168 1.00 33.34 34 PHE B C 1
ATOM 3155 O O . PHE B 1 34 ? 99.749 -1.256 17.811 1.00 34.23 34 PHE B O 1
ATOM 3163 N N . PRO B 1 35 ? 99.794 0.304 16.192 1.00 32.63 35 PRO B N 1
ATOM 3164 C CA . PRO B 1 35 ? 101.192 0.121 15.790 1.00 32.42 35 PRO B CA 1
ATOM 3165 C C . PRO B 1 35 ? 102.195 0.187 16.934 1.00 33.74 35 PRO B C 1
ATOM 3166 O O . PRO B 1 35 ? 101.997 0.925 17.900 1.00 32.52 35 PRO B O 1
ATOM 3170 N N . SER B 1 36 ? 103.274 -0.583 16.801 1.00 34.87 36 SER B N 1
ATOM 3171 C CA . SER B 1 36 ? 104.348 -0.622 17.792 1.00 36.37 36 SER B CA 1
ATOM 3172 C C . SER B 1 36 ? 105.320 0.505 17.491 1.00 36.36 36 SER B C 1
ATOM 3173 O O . SER B 1 36 ? 105.932 1.076 18.389 1.00 39.56 36 SER B O 1
ATOM 3176 N N . ASN B 1 37 ? 105.464 0.804 16.209 1.00 36.11 37 ASN B N 1
ATOM 3177 C CA . ASN B 1 37 ? 106.356 1.859 15.752 1.00 36.85 37 ASN B CA 1
ATOM 3178 C C . ASN B 1 37 ? 105.688 3.223 15.936 1.00 36.93 37 ASN B C 1
ATOM 3179 O O . ASN B 1 37 ? 104.482 3.309 16.192 1.00 38.09 37 ASN B O 1
ATOM 3184 N N . PRO B 1 38 ? 106.467 4.311 15.825 1.00 35.28 38 PRO B N 1
ATOM 3185 C CA . PRO B 1 38 ? 105.882 5.645 15.984 1.00 33.90 38 PRO B CA 1
ATOM 3186 C C . PRO B 1 38 ? 105.418 6.163 14.627 1.00 31.61 38 PRO B C 1
ATOM 3187 O O . PRO B 1 38 ? 105.749 5.588 13.592 1.00 32.09 38 PRO B O 1
ATOM 3191 N N . PRO B 1 39 ? 104.642 7.255 14.613 1.00 29.04 39 PRO B N 1
ATOM 3192 C CA . PRO B 1 39 ? 104.180 7.785 13.329 1.00 26.79 39 PRO B CA 1
ATOM 3193 C C . PRO B 1 39 ? 105.353 8.281 12.476 1.00 25.89 39 PRO B C 1
ATOM 3194 O O . PRO B 1 39 ? 106.467 8.412 12.966 1.00 24.49 39 PRO B O 1
ATOM 3198 N N . PRO B 1 40 ? 105.114 8.543 11.181 1.00 25.55 40 PRO B N 1
ATOM 3199 C CA . PRO B 1 40 ? 106.166 9.019 10.280 1.00 25.69 40 PRO B CA 1
ATOM 3200 C C . PRO B 1 40 ? 106.753 10.375 10.685 1.00 26.55 40 PRO B C 1
ATOM 3201 O O . PRO B 1 40 ? 106.057 11.235 11.216 1.00 26.59 40 PRO B O 1
ATOM 3205 N N . PRO B 1 41 ? 108.051 10.576 10.424 1.00 26.06 41 PRO B N 1
ATOM 3206 C CA . PRO B 1 41 ? 108.772 11.807 10.749 1.00 25.80 41 PRO B CA 1
ATOM 3207 C C . PRO B 1 41 ? 108.087 13.097 10.310 1.00 23.93 41 PRO B C 1
ATOM 3208 O O . PRO B 1 41 ? 108.023 14.054 11.079 1.00 24.95 41 PRO B O 1
ATOM 3212 N N . PHE B 1 42 ? 107.579 13.128 9.082 1.00 21.74 42 PHE B N 1
ATOM 3213 C CA . PHE B 1 42 ? 106.940 14.332 8.579 1.00 21.21 42 PHE B CA 1
ATOM 3214 C C . PHE B 1 42 ? 105.691 14.760 9.347 1.00 20.75 42 PHE B C 1
ATOM 3215 O O . PHE B 1 42 ? 105.321 15.935 9.304 1.00 22.59 42 PHE B O 1
ATOM 3223 N N . LEU B 1 43 ? 105.043 13.827 10.045 1.00 18.04 43 LEU B N 1
ATOM 3224 C CA . LEU B 1 43 ? 103.868 14.182 10.844 1.00 17.78 43 LEU B CA 1
ATOM 3225 C C . LEU B 1 43 ? 104.359 14.740 12.175 1.00 17.49 43 LEU B C 1
ATOM 3226 O O . LEU B 1 43 ? 103.828 15.731 12.670 1.00 17.46 43 LEU B O 1
ATOM 3231 N N . LEU B 1 44 ? 105.378 14.101 12.751 1.00 17.19 44 LEU B N 1
ATOM 3232 C CA . LEU B 1 44 ? 105.928 14.559 14.022 1.00 18.89 44 LEU B CA 1
ATOM 3233 C C . LEU B 1 44 ? 106.474 15.978 13.867 1.00 19.94 44 LEU B C 1
ATOM 3234 O O . LEU B 1 44 ? 106.268 16.827 14.735 1.00 18.58 44 LEU B O 1
ATOM 3239 N N . GLU B 1 45 ? 107.161 16.230 12.754 1.00 20.11 45 GLU B N 1
ATOM 3240 C CA . GLU B 1 45 ? 107.722 17.552 12.486 1.00 22.84 45 GLU B CA 1
ATOM 3241 C C . GLU B 1 45 ? 106.629 18.608 12.355 1.00 20.98 45 GLU B C 1
ATOM 3242 O O . GLU B 1 45 ? 106.735 19.700 12.911 1.00 19.30 45 GLU B O 1
ATOM 3248 N N . ALA B 1 46 ? 105.576 18.274 11.615 1.00 20.01 46 ALA B N 1
ATOM 3249 C CA . ALA B 1 46 ? 104.468 19.194 11.415 1.00 18.62 46 ALA B CA 1
ATOM 3250 C C . ALA B 1 46 ? 103.778 19.531 12.746 1.00 18.16 46 ALA B C 1
ATOM 3251 O O . ALA B 1 46 ? 103.341 20.662 12.945 1.00 17.54 46 ALA B O 1
ATOM 3253 N N . VAL B 1 47 ? 103.685 18.570 13.665 1.00 17.77 47 VAL B N 1
ATOM 3254 C CA . VAL B 1 47 ? 103.054 18.861 14.947 1.00 16.82 47 VAL B CA 1
ATOM 3255 C C . VAL B 1 47 ? 103.957 19.785 15.757 1.00 18.46 47 VAL B C 1
ATOM 3256 O O . VAL B 1 47 ? 103.483 20.719 16.414 1.00 18.90 47 VAL B O 1
ATOM 3260 N N . ARG B 1 48 ? 105.257 19.521 15.706 1.00 17.97 48 ARG B N 1
ATOM 3261 C CA . ARG B 1 48 ? 106.228 20.342 16.423 1.00 20.79 48 ARG B CA 1
ATOM 3262 C C . ARG B 1 48 ? 106.193 21.805 15.987 1.00 18.90 48 ARG B C 1
ATOM 3263 O O . ARG B 1 48 ? 106.282 22.697 16.821 1.00 19.08 48 ARG B O 1
ATOM 3271 N N . ARG B 1 49 ? 106.061 22.054 14.689 1.00 18.60 49 ARG B N 1
ATOM 3272 C CA . ARG B 1 49 ? 106.012 23.429 14.206 1.00 20.94 49 ARG B CA 1
ATOM 3273 C C . ARG B 1 49 ? 104.744 24.146 14.671 1.00 22.32 49 ARG B C 1
ATOM 3274 O O . ARG B 1 49 ? 104.712 25.377 14.741 1.00 22.15 49 ARG B O 1
ATOM 3282 N N . ALA B 1 50 ? 103.703 23.377 14.985 1.00 20.54 50 ALA B N 1
ATOM 3283 C CA . ALA B 1 50 ? 102.438 23.951 15.425 1.00 20.46 50 ALA B CA 1
ATOM 3284 C C . ALA B 1 50 ? 102.425 24.259 16.920 1.00 21.06 50 ALA B C 1
ATOM 3285 O O . ALA B 1 50 ? 101.719 25.164 17.359 1.00 20.17 50 ALA B O 1
ATOM 3287 N N . LEU B 1 51 ? 103.197 23.508 17.702 1.00 21.15 51 LEU B N 1
ATOM 3288 C CA . LEU B 1 51 ? 103.241 23.736 19.143 1.00 20.99 51 LEU B CA 1
ATOM 3289 C C . LEU B 1 51 ? 103.714 25.147 19.439 1.00 20.73 51 LEU B C 1
ATOM 3290 O O . LEU B 1 51 ? 104.769 25.559 18.971 1.00 22.10 51 LEU B O 1
ATOM 3295 N N . GLY B 1 52 ? 102.931 25.882 20.220 1.00 19.50 52 GLY B N 1
ATOM 3296 C CA . GLY B 1 52 ? 103.281 27.251 20.543 1.00 19.96 52 GLY B CA 1
ATOM 3297 C C . GLY B 1 52 ? 102.660 28.269 19.591 1.00 21.88 52 GLY B C 1
ATOM 3298 O O . GLY B 1 52 ? 102.641 29.465 19.876 1.00 20.71 52 GLY B O 1
ATOM 3299 N N . ARG B 1 53 ? 102.139 27.798 18.461 1.00 22.67 53 ARG B N 1
ATOM 3300 C CA . ARG B 1 53 ? 101.530 28.682 17.467 1.00 25.42 53 ARG B CA 1
ATOM 3301 C C . ARG B 1 53 ? 100.031 28.470 17.349 1.00 25.80 53 ARG B C 1
ATOM 3302 O O . ARG B 1 53 ? 99.262 29.426 17.261 1.00 25.93 53 ARG B O 1
ATOM 3310 N N . GLN B 1 54 ? 99.624 27.206 17.335 1.00 24.76 54 GLN B N 1
ATOM 3311 C CA . GLN B 1 54 ? 98.221 26.857 17.223 1.00 23.24 54 GLN B CA 1
ATOM 3312 C C . GLN B 1 54 ? 97.809 25.954 18.374 1.00 21.59 54 GLN B C 1
ATOM 3313 O O . GLN B 1 54 ? 97.661 24.749 18.207 1.00 21.11 54 GLN B O 1
ATOM 3319 N N . ASP B 1 55 ? 97.605 26.554 19.542 1.00 19.84 55 ASP B N 1
ATOM 3320 C CA . ASP B 1 55 ? 97.247 25.800 20.736 1.00 19.77 55 ASP B CA 1
ATOM 3321 C C . ASP B 1 55 ? 95.840 26.064 21.271 1.00 19.18 55 ASP B C 1
ATOM 3322 O O . ASP B 1 55 ? 95.355 25.325 22.119 1.00 19.26 55 ASP B O 1
ATOM 3327 N N . GLN B 1 56 ? 95.182 27.106 20.778 1.00 17.67 56 GLN B N 1
ATOM 3328 C CA . GLN B 1 56 ? 93.856 27.445 21.275 1.00 17.48 56 GLN B CA 1
ATOM 3329 C C . GLN B 1 56 ? 92.715 26.819 20.466 1.00 16.99 56 GLN B C 1
ATOM 3330 O O . GLN B 1 56 ? 92.951 26.164 19.454 1.00 15.36 56 GLN B O 1
ATOM 3336 N N . TYR B 1 57 ? 91.484 27.021 20.931 1.00 15.13 57 TYR B N 1
ATOM 3337 C CA . TYR B 1 57 ? 90.297 26.473 20.274 1.00 16.12 57 TYR B CA 1
ATOM 3338 C C . TYR B 1 57 ? 90.260 26.641 18.773 1.00 17.78 57 TYR B C 1
ATOM 3339 O O . TYR B 1 57 ? 90.493 27.731 18.249 1.00 18.70 57 TYR B O 1
ATOM 3348 N N . ALA B 1 58 ? 89.938 25.551 18.092 1.00 18.37 58 ALA B N 1
ATOM 3349 C CA . ALA B 1 58 ? 89.767 25.568 16.650 1.00 19.24 58 ALA B CA 1
ATOM 3350 C C . ALA B 1 58 ? 88.241 25.582 16.473 1.00 19.66 58 ALA B C 1
ATOM 3351 O O . ALA B 1 58 ? 87.494 25.303 17.421 1.00 18.06 58 ALA B O 1
ATOM 3353 N N . PRO B 1 59 ? 87.755 25.924 15.271 1.00 19.88 59 PRO B N 1
ATOM 3354 C CA . PRO B 1 59 ? 86.298 25.935 15.087 1.00 19.99 59 PRO B CA 1
ATOM 3355 C C . PRO B 1 59 ? 85.767 24.511 15.222 1.00 18.54 59 PRO B C 1
ATOM 3356 O O . PRO B 1 59 ? 86.457 23.558 14.865 1.00 17.98 59 PRO B O 1
ATOM 3360 N N . PRO B 1 60 ? 84.536 24.349 15.738 1.00 18.87 60 PRO B N 1
ATOM 3361 C CA . PRO B 1 60 ? 83.963 23.005 15.893 1.00 18.59 60 PRO B CA 1
ATOM 3362 C C . PRO B 1 60 ? 84.069 22.152 14.625 1.00 19.81 60 PRO B C 1
ATOM 3363 O O . PRO B 1 60 ? 84.481 20.992 14.692 1.00 20.38 60 PRO B O 1
ATOM 3367 N N . ALA B 1 61 ? 83.701 22.720 13.476 1.00 19.48 61 ALA B N 1
ATOM 3368 C CA . ALA B 1 61 ? 83.746 21.980 12.209 1.00 19.12 61 ALA B CA 1
ATOM 3369 C C . ALA B 1 61 ? 85.160 21.575 11.819 1.00 20.00 61 ALA B C 1
ATOM 3370 O O . ALA B 1 61 ? 85.344 20.680 10.991 1.00 21.34 61 ALA B O 1
ATOM 3372 N N . GLY B 1 62 ? 86.153 22.239 12.405 1.00 19.49 62 GLY B N 1
ATOM 3373 C CA . GLY B 1 62 ? 87.534 21.901 12.115 1.00 21.14 62 GLY B CA 1
ATOM 3374 C C . GLY B 1 62 ? 88.411 23.061 11.671 1.00 23.37 62 GLY B C 1
ATOM 3375 O O . GLY B 1 62 ? 87.916 24.106 11.260 1.00 23.65 62 GLY B O 1
ATOM 3376 N N . LEU B 1 63 ? 89.725 22.882 11.784 1.00 23.37 63 LEU B N 1
ATOM 3377 C CA . LEU B 1 63 ? 90.671 23.900 11.346 1.00 23.05 63 LEU B CA 1
ATOM 3378 C C . LEU B 1 63 ? 90.558 24.009 9.824 1.00 21.02 63 LEU B C 1
ATOM 3379 O O . LEU B 1 63 ? 90.644 23.006 9.110 1.00 20.08 63 LEU B O 1
ATOM 3384 N N . PRO B 1 64 ? 90.385 25.229 9.307 1.00 20.67 64 PRO B N 1
ATOM 3385 C CA . PRO B 1 64 ? 90.268 25.454 7.861 1.00 20.57 64 PRO B CA 1
ATOM 3386 C C . PRO B 1 64 ? 91.268 24.646 7.015 1.00 20.91 64 PRO B C 1
ATOM 3387 O O . PRO B 1 64 ? 90.892 24.052 6.012 1.00 22.69 64 PRO B O 1
ATOM 3391 N N . ALA B 1 65 ? 92.535 24.614 7.425 1.00 19.92 65 ALA B N 1
ATOM 3392 C CA . ALA B 1 65 ? 93.557 23.888 6.672 1.00 18.53 65 ALA B CA 1
ATOM 3393 C C . ALA B 1 65 ? 93.291 22.394 6.574 1.00 18.25 65 ALA B C 1
ATOM 3394 O O . ALA B 1 65 ? 93.588 21.770 5.552 1.00 19.66 65 ALA B O 1
ATOM 3396 N N . LEU B 1 66 ? 92.745 21.810 7.637 1.00 18.03 66 LEU B N 1
ATOM 3397 C CA . LEU B 1 66 ? 92.455 20.378 7.626 1.00 18.05 66 LEU B CA 1
ATOM 3398 C C . LEU B 1 66 ? 91.235 20.098 6.740 1.00 17.68 66 LEU B C 1
ATOM 3399 O O . LEU B 1 66 ? 91.253 19.178 5.921 1.00 16.37 66 LEU B O 1
ATOM 3404 N N . ARG B 1 67 ? 90.178 20.889 6.913 1.00 18.36 67 ARG B N 1
ATOM 3405 C CA . ARG B 1 67 ? 88.959 20.706 6.112 1.00 22.24 67 ARG B CA 1
ATOM 3406 C C . ARG B 1 67 ? 89.291 20.813 4.629 1.00 21.42 67 ARG B C 1
ATOM 3407 O O . ARG B 1 67 ? 88.783 20.048 3.815 1.00 20.58 67 ARG B O 1
ATOM 3415 N N . GLU B 1 68 ? 90.162 21.757 4.284 1.00 22.56 68 GLU B N 1
ATOM 3416 C CA . GLU B 1 68 ? 90.547 21.936 2.893 1.00 25.18 68 GLU B CA 1
ATOM 3417 C C . GLU B 1 68 ? 91.438 20.816 2.373 1.00 23.73 68 GLU B C 1
ATOM 3418 O O . GLU B 1 68 ? 91.276 20.380 1.238 1.00 24.25 68 GLU B O 1
ATOM 3424 N N . ALA B 1 69 ? 92.372 20.341 3.192 1.00 22.96 69 ALA B N 1
ATOM 3425 C CA . ALA B 1 69 ? 93.253 19.256 2.756 1.00 22.46 69 ALA B CA 1
ATOM 3426 C C . ALA B 1 69 ? 92.410 18.011 2.491 1.00 23.50 69 ALA B C 1
ATOM 3427 O O . ALA B 1 69 ? 92.621 17.294 1.514 1.00 25.62 69 ALA B O 1
ATOM 3429 N N . LEU B 1 70 ? 91.449 17.765 3.374 1.00 23.27 70 LEU B N 1
ATOM 3430 C CA . LEU B 1 70 ? 90.555 16.624 3.251 1.00 23.19 70 LEU B CA 1
ATOM 3431 C C . LEU B 1 70 ? 89.655 16.773 2.014 1.00 24.68 70 LEU B C 1
ATOM 3432 O O . LEU B 1 70 ? 89.468 15.822 1.256 1.00 25.21 70 LEU B O 1
ATOM 3437 N N . ALA B 1 71 ? 89.101 17.964 1.806 1.00 25.34 71 ALA B N 1
ATOM 3438 C CA . ALA B 1 71 ? 88.229 18.201 0.654 1.00 27.83 71 ALA B CA 1
ATOM 3439 C C . ALA B 1 71 ? 88.948 17.901 -0.664 1.00 29.05 71 ALA B C 1
ATOM 3440 O O . ALA B 1 71 ? 88.347 17.412 -1.620 1.00 29.67 71 ALA B O 1
ATOM 3442 N N . GLU B 1 72 ? 90.242 18.186 -0.707 1.00 29.77 72 GLU B N 1
ATOM 3443 C CA . GLU B 1 72 ? 91.031 17.941 -1.900 1.00 31.99 72 GLU B CA 1
ATOM 3444 C C . GLU B 1 72 ? 91.133 16.437 -2.178 1.00 31.99 72 GLU B C 1
ATOM 3445 O O . GLU B 1 72 ? 90.939 15.992 -3.308 1.00 33.03 72 GLU B O 1
ATOM 3451 N N . GLU B 1 73 ? 91.427 15.655 -1.145 1.00 31.12 73 GLU B N 1
ATOM 3452 C CA . GLU B 1 73 ? 91.543 14.207 -1.290 1.00 32.53 73 GLU B CA 1
ATOM 3453 C C . GLU B 1 73 ? 90.249 13.538 -1.706 1.00 32.22 73 GLU B C 1
ATOM 3454 O O . GLU B 1 73 ? 90.270 12.529 -2.402 1.00 34.04 73 GLU B O 1
ATOM 3460 N N . PHE B 1 74 ? 89.125 14.077 -1.250 1.00 30.93 74 PHE B N 1
ATOM 3461 C CA . PHE B 1 74 ? 87.830 13.495 -1.563 1.00 31.42 74 PHE B CA 1
ATOM 3462 C C . PHE B 1 74 ? 87.133 14.139 -2.752 1.00 31.85 74 PHE B C 1
ATOM 3463 O O . PHE B 1 74 ? 86.056 13.703 -3.153 1.00 32.16 74 PHE B O 1
ATOM 3471 N N . ALA B 1 75 ? 87.746 15.171 -3.322 1.00 32.59 75 ALA B N 1
ATOM 3472 C CA . ALA B 1 75 ? 87.149 15.860 -4.467 1.00 32.96 75 ALA B CA 1
ATOM 3473 C C . ALA B 1 75 ? 85.769 16.404 -4.110 1.00 32.16 75 ALA B C 1
ATOM 3474 O O . ALA B 1 75 ? 84.780 16.118 -4.781 1.00 35.14 75 ALA B O 1
ATOM 3476 N N . VAL B 1 76 ? 85.713 17.183 -3.040 1.00 30.96 76 VAL B N 1
ATOM 3477 C CA . VAL B 1 76 ? 84.470 17.787 -2.578 1.00 30.91 76 VAL B CA 1
ATOM 3478 C C . VAL B 1 76 ? 84.849 19.155 -2.025 1.00 31.55 76 VAL B C 1
ATOM 3479 O O . VAL B 1 76 ? 86.030 19.482 -1.943 1.00 31.43 76 VAL B O 1
ATOM 3483 N N . GLU B 1 77 ? 83.872 19.967 -1.657 1.00 32.05 77 GLU B N 1
ATOM 3484 C CA . GLU B 1 77 ? 84.212 21.267 -1.110 1.00 34.02 77 GLU B CA 1
ATOM 3485 C C . GLU B 1 77 ? 84.359 21.149 0.410 1.00 33.61 77 GLU B C 1
ATOM 3486 O O . GLU B 1 77 ? 83.873 20.191 1.018 1.00 33.79 77 GLU B O 1
ATOM 3492 N N . PRO B 1 78 ? 85.044 22.114 1.042 1.00 31.92 78 PRO B N 1
ATOM 3493 C CA . PRO B 1 78 ? 85.258 22.116 2.493 1.00 31.34 78 PRO B CA 1
ATOM 3494 C C . PRO B 1 78 ? 83.983 22.062 3.335 1.00 30.95 78 PRO B C 1
ATOM 3495 O O . PRO B 1 78 ? 83.985 21.515 4.439 1.00 29.09 78 PRO B O 1
ATOM 3499 N N . GLU B 1 79 ? 82.897 22.634 2.824 1.00 30.46 79 GLU B N 1
ATOM 3500 C CA . GLU B 1 79 ? 81.651 22.649 3.574 1.00 31.95 79 GLU B CA 1
ATOM 3501 C C . GLU B 1 79 ? 81.058 21.263 3.815 1.00 30.31 79 GLU B C 1
ATOM 3502 O O . GLU B 1 79 ? 80.173 21.109 4.646 1.00 31.44 79 GLU B O 1
ATOM 3508 N N . SER B 1 80 ? 81.535 20.249 3.105 1.00 28.14 80 SER B N 1
ATOM 3509 C CA . SER B 1 80 ? 80.993 18.921 3.319 1.00 28.89 80 SER B CA 1
ATOM 3510 C C . SER B 1 80 ? 81.917 18.038 4.163 1.00 28.09 80 SER B C 1
ATOM 3511 O O . SER B 1 80 ? 81.720 16.828 4.268 1.00 27.08 80 SER B O 1
ATOM 3514 N N . VAL B 1 81 ? 82.919 18.661 4.780 1.00 27.63 81 VAL B N 1
ATOM 3515 C CA . VAL B 1 81 ? 83.853 17.946 5.641 1.00 24.18 81 VAL B CA 1
ATOM 3516 C C . VAL B 1 81 ? 83.768 18.478 7.077 1.00 23.56 81 VAL B C 1
ATOM 3517 O O . VAL B 1 81 ? 83.830 19.688 7.312 1.00 21.18 81 VAL B O 1
ATOM 3521 N N . VAL B 1 82 ? 83.614 17.571 8.036 1.00 21.53 82 VAL B N 1
ATOM 3522 C CA . VAL B 1 82 ? 83.571 17.961 9.442 1.00 22.00 82 VAL B CA 1
ATOM 3523 C C . VAL B 1 82 ? 84.610 17.138 10.196 1.00 20.40 82 VAL B C 1
ATOM 3524 O O . VAL B 1 82 ? 84.656 15.914 10.060 1.00 17.04 82 VAL B O 1
ATOM 3528 N N . VAL B 1 83 ? 85.449 17.817 10.977 1.00 19.20 83 VAL B N 1
ATOM 3529 C CA . VAL B 1 83 ? 86.501 17.141 11.732 1.00 17.65 83 VAL B CA 1
ATOM 3530 C C . VAL B 1 83 ? 86.036 16.752 13.130 1.00 18.47 83 VAL B C 1
ATOM 3531 O O . VAL B 1 83 ? 85.561 17.588 13.908 1.00 20.29 83 VAL B O 1
ATOM 3535 N N . THR B 1 84 ? 86.188 15.472 13.439 1.00 16.41 84 THR B N 1
ATOM 3536 C CA . THR B 1 84 ? 85.785 14.927 14.724 1.00 15.87 84 THR B CA 1
ATOM 3537 C C . THR B 1 84 ? 86.997 14.483 15.539 1.00 16.85 84 THR B C 1
ATOM 3538 O O . THR B 1 84 ? 88.082 14.295 14.991 1.00 15.47 84 THR B O 1
ATOM 3542 N N . SER B 1 85 ? 86.800 14.303 16.845 1.00 17.20 85 SER B N 1
ATOM 3543 C CA . SER B 1 85 ? 87.873 13.865 17.731 1.00 16.52 85 SER B CA 1
ATOM 3544 C C . SER B 1 85 ? 87.995 12.355 17.575 1.00 17.41 85 SER B C 1
ATOM 3545 O O . SER B 1 85 ? 87.569 11.594 18.452 1.00 18.46 85 SER B O 1
ATOM 3548 N N . GLY B 1 86 ? 88.578 11.931 16.455 1.00 14.67 86 GLY B N 1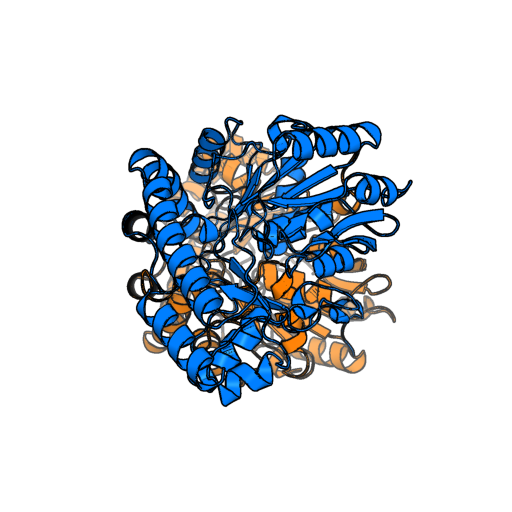
ATOM 3549 C CA . GLY B 1 86 ? 88.714 10.513 16.178 1.00 15.66 86 GLY B CA 1
ATOM 3550 C C . GLY B 1 86 ? 87.464 10.015 15.459 1.00 18.92 86 GLY B C 1
ATOM 3551 O O . GLY B 1 86 ? 86.403 10.637 15.553 1.00 19.54 86 GLY B O 1
ATOM 3552 N N . ALA B 1 87 ? 87.580 8.910 14.729 1.00 18.22 87 ALA B N 1
ATOM 3553 C CA . ALA B 1 87 ? 86.431 8.360 14.008 1.00 20.47 87 ALA B CA 1
ATOM 3554 C C . ALA B 1 87 ? 85.346 7.917 14.991 1.00 21.67 87 ALA B C 1
ATOM 3555 O O . ALA B 1 87 ? 84.156 7.920 14.671 1.00 21.98 87 ALA B O 1
ATOM 3557 N N . THR B 1 88 ? 85.766 7.548 16.196 1.00 21.48 88 THR B N 1
ATOM 3558 C CA . THR B 1 88 ? 84.831 7.111 17.218 1.00 21.93 88 THR B CA 1
ATOM 3559 C C . THR B 1 88 ? 83.782 8.177 17.480 1.00 23.10 88 THR B C 1
ATOM 3560 O O . THR B 1 88 ? 82.619 7.856 17.703 1.00 24.29 88 THR B O 1
ATOM 3564 N N . GLU B 1 89 ? 84.181 9.445 17.462 1.00 22.66 89 GLU B N 1
ATOM 3565 C CA . GLU B 1 89 ? 83.210 10.500 17.710 1.00 21.73 89 GLU B CA 1
ATOM 3566 C C . GLU B 1 89 ? 82.323 10.682 16.486 1.00 22.77 89 GLU B C 1
ATOM 3567 O O . GLU B 1 89 ? 81.139 10.992 16.608 1.00 22.86 89 GLU B O 1
ATOM 3573 N N . ALA B 1 90 ? 82.910 10.500 15.307 1.00 23.24 90 ALA B N 1
ATOM 3574 C CA . ALA B 1 90 ? 82.170 10.619 14.060 1.00 23.85 90 ALA B CA 1
ATOM 3575 C C . ALA B 1 90 ? 80.977 9.648 14.113 1.00 22.84 90 ALA B C 1
ATOM 3576 O O . ALA B 1 90 ? 79.840 10.028 13.863 1.00 21.68 90 ALA B O 1
ATOM 3578 N N . LEU B 1 91 ? 81.253 8.399 14.462 1.00 23.60 91 LEU B N 1
ATOM 3579 C CA . LEU B 1 91 ? 80.218 7.379 14.546 1.00 24.47 91 LEU B CA 1
ATOM 3580 C C . LEU B 1 91 ? 79.138 7.708 15.572 1.00 25.47 91 LEU B C 1
ATOM 3581 O O . LEU B 1 91 ? 77.954 7.569 15.292 1.00 27.47 91 LEU B O 1
ATOM 3586 N N . TYR B 1 92 ? 79.539 8.161 16.754 1.00 25.12 92 TYR B N 1
ATOM 3587 C CA . TYR B 1 92 ? 78.575 8.478 17.796 1.00 23.73 92 TYR B CA 1
ATOM 3588 C C . TYR B 1 92 ? 77.659 9.631 17.403 1.00 26.84 92 TYR B C 1
ATOM 3589 O O . TYR B 1 92 ? 76.442 9.570 17.598 1.00 28.22 92 TYR B O 1
ATOM 3598 N N . VAL B 1 93 ? 78.247 10.683 16.853 1.00 26.05 93 VAL B N 1
ATOM 3599 C CA . VAL B 1 93 ? 77.490 11.855 16.450 1.00 25.87 93 VAL B CA 1
ATOM 3600 C C . VAL B 1 93 ? 76.548 11.547 15.287 1.00 26.69 93 VAL B C 1
ATOM 3601 O O . VAL B 1 93 ? 75.453 12.103 15.193 1.00 25.05 93 VAL B O 1
ATOM 3605 N N . LEU B 1 94 ? 76.991 10.657 14.408 1.00 26.74 94 LEU B N 1
ATOM 3606 C CA . LEU B 1 94 ? 76.223 10.260 13.242 1.00 25.95 94 LEU B CA 1
ATOM 3607 C C . LEU B 1 94 ? 74.941 9.528 13.675 1.00 27.72 94 LEU B C 1
ATOM 3608 O O . LEU B 1 94 ? 73.829 9.914 13.298 1.00 25.09 94 LEU B O 1
ATOM 3613 N N . LEU B 1 95 ? 75.090 8.484 14.481 1.00 27.16 95 LEU B N 1
ATOM 3614 C CA . LEU B 1 95 ? 73.922 7.746 14.934 1.00 29.96 95 LEU B CA 1
ATOM 3615 C C . LEU B 1 95 ? 72.996 8.641 15.747 1.00 31.01 95 LEU B C 1
ATOM 3616 O O . LEU B 1 95 ? 71.777 8.563 15.630 1.00 31.71 95 LEU B O 1
ATOM 3621 N N . GLN B 1 96 ? 73.582 9.514 16.551 1.00 30.55 96 GLN B N 1
ATOM 3622 C CA . GLN B 1 96 ? 72.809 10.426 17.378 1.00 31.81 96 GLN B CA 1
ATOM 3623 C C . GLN B 1 96 ? 72.009 11.381 16.480 1.00 32.39 96 GLN B C 1
ATOM 3624 O O . GLN B 1 96 ? 70.959 11.896 16.877 1.00 31.79 96 GLN B O 1
ATOM 3630 N N . SER B 1 97 ? 72.506 11.599 15.263 1.00 30.67 97 SER B N 1
ATOM 3631 C CA . SER B 1 97 ? 71.869 12.513 14.323 1.00 30.39 97 SER B CA 1
ATOM 3632 C C . SER B 1 97 ? 70.894 11.879 13.323 1.00 30.41 97 SER B C 1
ATOM 3633 O O . SER B 1 97 ? 69.988 12.553 12.838 1.00 30.22 97 SER B O 1
ATOM 3636 N N . LEU B 1 98 ? 71.079 10.599 13.019 1.00 29.27 98 LEU B N 1
ATOM 3637 C CA . LEU B 1 98 ? 70.236 9.913 12.046 1.00 33.03 98 LEU B CA 1
ATOM 3638 C C . LEU B 1 98 ? 69.087 9.053 12.595 1.00 34.43 98 LEU B C 1
ATOM 3639 O O . LEU B 1 98 ? 68.038 8.947 11.961 1.00 35.38 98 LEU B O 1
ATOM 3644 N N . VAL B 1 99 ? 69.277 8.442 13.762 1.00 35.04 99 VAL B N 1
ATOM 3645 C CA . VAL B 1 99 ? 68.249 7.569 14.325 1.00 34.00 99 VAL B CA 1
ATOM 3646 C C . VAL B 1 99 ? 67.884 7.817 15.786 1.00 35.82 99 VAL B C 1
ATOM 3647 O O . VAL B 1 99 ? 68.672 8.370 16.552 1.00 36.76 99 VAL B O 1
ATOM 3651 N N . GLY B 1 100 ? 66.680 7.390 16.161 1.00 35.37 100 GLY B N 1
ATOM 3652 C CA . GLY B 1 100 ? 66.205 7.561 17.523 1.00 35.04 100 GLY B CA 1
ATOM 3653 C C . GLY B 1 100 ? 65.165 6.509 17.879 1.00 35.28 100 GLY B C 1
ATOM 3654 O O . GLY B 1 100 ? 65.106 5.460 17.234 1.00 34.07 100 GLY B O 1
ATOM 3655 N N . PRO B 1 101 ? 64.332 6.752 18.904 1.00 35.67 101 PRO B N 1
ATOM 3656 C CA . PRO B 1 101 ? 63.306 5.776 19.294 1.00 37.70 101 PRO B CA 1
ATOM 3657 C C . PRO B 1 101 ? 62.371 5.431 18.126 1.00 39.42 101 PRO B C 1
ATOM 3658 O O . PRO B 1 101 ? 61.851 6.325 17.447 1.00 40.73 101 PRO B O 1
ATOM 3662 N N . GLY B 1 102 ? 62.176 4.138 17.886 1.00 39.47 102 GLY B N 1
ATOM 3663 C CA . GLY B 1 102 ? 61.302 3.714 16.806 1.00 41.20 102 GLY B CA 1
ATOM 3664 C C . GLY B 1 102 ? 62.016 3.413 15.502 1.00 42.52 102 GLY B C 1
ATOM 3665 O O . GLY B 1 102 ? 61.493 2.690 14.649 1.00 43.00 102 GLY B O 1
ATOM 3666 N N . ASP B 1 103 ? 63.209 3.972 15.335 1.00 42.37 103 ASP B N 1
ATOM 3667 C CA . ASP B 1 103 ? 63.986 3.747 14.125 1.00 41.89 103 ASP B CA 1
ATOM 3668 C C . ASP B 1 103 ? 64.845 2.504 14.311 1.00 41.07 103 ASP B C 1
ATOM 3669 O O . ASP B 1 103 ? 65.133 2.101 15.437 1.00 40.14 103 ASP B O 1
ATOM 3674 N N . GLU B 1 104 ? 65.239 1.894 13.202 1.00 40.74 104 GLU B N 1
ATOM 3675 C CA . GLU B 1 104 ? 66.097 0.721 13.240 1.00 41.33 104 GLU B CA 1
ATOM 3676 C C . GLU B 1 104 ? 67.320 1.043 12.388 1.00 40.80 104 GLU B C 1
ATOM 3677 O O . GLU B 1 104 ? 67.259 1.887 11.488 1.00 38.28 104 GLU B O 1
ATOM 3683 N N . VAL B 1 105 ? 68.427 0.374 12.683 1.00 39.64 105 VAL B N 1
ATOM 3684 C CA . VAL B 1 105 ? 69.667 0.566 11.945 1.00 40.18 105 VAL B CA 1
ATOM 3685 C C . VAL B 1 105 ? 70.227 -0.806 11.617 1.00 39.58 105 VAL B C 1
ATOM 3686 O O . VAL B 1 105 ? 70.282 -1.682 12.482 1.00 40.93 105 VAL B O 1
ATOM 3690 N N . VAL B 1 106 ? 70.637 -1.008 10.374 1.00 38.64 106 VAL B N 1
ATOM 3691 C CA . VAL B 1 106 ? 71.186 -2.300 10.003 1.00 37.86 106 VAL B CA 1
ATOM 3692 C C . VAL B 1 106 ? 72.692 -2.305 10.190 1.00 38.35 106 VAL B C 1
ATOM 3693 O O . VAL B 1 106 ? 73.390 -1.398 9.737 1.00 38.54 106 VAL B O 1
ATOM 3697 N N . VAL B 1 107 ? 73.178 -3.336 10.873 1.00 37.98 107 VAL B N 1
ATOM 3698 C CA . VAL B 1 107 ? 74.594 -3.497 11.150 1.00 36.87 107 VAL B CA 1
ATOM 3699 C C . VAL B 1 107 ? 75.045 -4.892 10.744 1.00 38.51 107 VAL B C 1
ATOM 3700 O O . VAL B 1 107 ? 74.412 -5.880 11.116 1.00 39.71 107 VAL B O 1
ATOM 3704 N N . LEU B 1 108 ? 76.132 -4.977 9.981 1.00 38.50 108 LEU B N 1
ATOM 3705 C CA . LEU B 1 108 ? 76.651 -6.275 9.575 1.00 38.46 108 LEU B CA 1
ATOM 3706 C C . LEU B 1 108 ? 77.426 -6.857 10.756 1.00 40.32 108 LEU B C 1
ATOM 3707 O O . LEU B 1 108 ? 78.075 -6.127 11.510 1.00 39.31 108 LEU B O 1
ATOM 3712 N N . GLU B 1 109 ? 77.342 -8.174 10.910 1.00 41.20 109 GLU B N 1
ATOM 3713 C CA . GLU B 1 109 ? 78.007 -8.902 11.986 1.00 41.07 109 GLU B CA 1
ATOM 3714 C C . GLU B 1 109 ? 78.991 -9.858 11.310 1.00 39.58 109 GLU B C 1
ATOM 3715 O O . GLU B 1 109 ? 78.641 -10.493 10.319 1.00 39.42 109 GLU B O 1
ATOM 3721 N N . PRO B 1 110 ? 80.230 -9.980 11.830 1.00 38.80 110 PRO B N 1
ATOM 3722 C CA . PRO B 1 110 ? 80.866 -9.341 12.991 1.00 37.80 110 PRO B CA 1
ATOM 3723 C C . PRO B 1 110 ? 81.024 -7.823 12.902 1.00 37.73 110 PRO B C 1
ATOM 3724 O O . PRO B 1 110 ? 81.451 -7.283 11.881 1.00 37.82 110 PRO B O 1
ATOM 3728 N N . PHE B 1 111 ? 80.701 -7.152 14.001 1.00 36.74 111 PHE B N 1
ATOM 3729 C CA . PHE B 1 111 ? 80.758 -5.702 14.081 1.00 36.42 111 PHE B CA 1
ATOM 3730 C C . PHE B 1 111 ? 81.949 -5.140 14.859 1.00 35.99 111 PHE B C 1
ATOM 3731 O O . PHE B 1 111 ? 82.685 -5.871 15.523 1.00 35.94 111 PHE B O 1
ATOM 3739 N N . PHE B 1 112 ? 82.110 -3.825 14.759 1.00 34.28 112 PHE B N 1
ATOM 3740 C CA . PHE B 1 112 ? 83.167 -3.095 15.438 1.00 33.15 112 PHE B CA 1
ATOM 3741 C C . PHE B 1 112 ? 82.589 -2.672 16.789 1.00 33.12 112 PHE B C 1
ATOM 3742 O O . PHE B 1 112 ? 81.429 -2.265 16.889 1.00 34.59 112 PHE B O 1
ATOM 3750 N N . ASP B 1 113 ? 83.410 -2.783 17.821 1.00 31.35 113 ASP B N 1
ATOM 3751 C CA . ASP B 1 113 ? 83.033 -2.489 19.201 1.00 29.03 113 ASP B CA 1
ATOM 3752 C C . ASP B 1 113 ? 82.055 -1.343 19.465 1.00 29.24 113 ASP B C 1
ATOM 3753 O O . ASP B 1 113 ? 81.180 -1.440 20.331 1.00 29.04 113 ASP B O 1
ATOM 3758 N N . VAL B 1 114 ? 82.196 -0.267 18.705 1.00 27.84 114 VAL B N 1
ATOM 3759 C CA . VAL B 1 114 ? 81.397 0.938 18.884 1.00 27.01 114 VAL B CA 1
ATOM 3760 C C . VAL B 1 114 ? 79.962 0.987 18.311 1.00 26.48 114 VAL B C 1
ATOM 3761 O O . VAL B 1 114 ? 79.124 1.766 18.780 1.00 24.15 114 VAL B O 1
ATOM 3765 N N . TYR B 1 115 ? 79.670 0.141 17.329 1.00 26.56 115 TYR B N 1
ATOM 3766 C CA . TYR B 1 115 ? 78.355 0.142 16.673 1.00 26.33 115 TYR B CA 1
ATOM 3767 C C . TYR B 1 115 ? 77.101 -0.058 17.529 1.00 26.08 115 TYR B C 1
ATOM 3768 O O . TYR B 1 115 ? 76.231 0.814 17.568 1.00 26.83 115 TYR B O 1
ATOM 3777 N N . LEU B 1 116 ? 76.999 -1.191 18.214 1.00 26.50 116 LEU B N 1
ATOM 3778 C CA . LEU B 1 116 ? 75.824 -1.461 19.041 1.00 27.97 116 LEU B CA 1
ATOM 3779 C C . LEU B 1 116 ? 75.626 -0.462 20.170 1.00 26.95 116 LEU B C 1
ATOM 3780 O O . LEU B 1 116 ? 74.510 0.022 20.380 1.00 27.36 116 LEU B O 1
ATOM 3785 N N . PRO B 1 117 ? 76.697 -0.138 20.919 1.00 26.32 117 PRO B N 1
ATOM 3786 C CA . PRO B 1 117 ? 76.513 0.830 22.007 1.00 25.25 117 PRO B CA 1
ATOM 3787 C C . PRO B 1 117 ? 76.005 2.174 21.478 1.00 25.93 117 PRO B C 1
ATOM 3788 O O . PRO B 1 117 ? 75.149 2.808 22.103 1.00 27.01 117 PRO B O 1
ATOM 3792 N N . ASP B 1 118 ? 76.524 2.601 20.324 1.00 25.04 118 ASP B N 1
ATOM 3793 C CA . ASP B 1 118 ? 76.094 3.870 19.732 1.00 27.02 118 ASP B CA 1
ATOM 3794 C C . ASP B 1 118 ? 74.614 3.811 19.330 1.00 27.32 118 ASP B C 1
ATOM 3795 O O . ASP B 1 118 ? 73.873 4.774 19.527 1.00 27.69 118 ASP B O 1
ATOM 3800 N N . ALA B 1 119 ? 74.188 2.686 18.757 1.00 27.42 119 ALA B N 1
ATOM 3801 C CA . ALA B 1 119 ? 72.791 2.529 18.360 1.00 28.51 119 ALA B CA 1
ATOM 3802 C C . ALA B 1 119 ? 71.918 2.622 19.610 1.00 29.38 119 ALA B C 1
ATOM 3803 O O . ALA B 1 119 ? 70.938 3.368 19.649 1.00 29.50 119 ALA B O 1
ATOM 3805 N N . PHE B 1 120 ? 72.296 1.876 20.642 1.00 30.63 120 PHE B N 1
ATOM 3806 C CA . PHE B 1 120 ? 71.566 1.876 21.904 1.00 30.92 120 PHE B CA 1
ATOM 3807 C C . PHE B 1 120 ? 71.488 3.259 22.567 1.00 32.54 120 PHE B C 1
ATOM 3808 O O . PHE B 1 120 ? 70.429 3.652 23.076 1.00 32.34 120 PHE B O 1
ATOM 3816 N N . LEU B 1 121 ? 72.593 4.003 22.571 1.00 31.32 121 LEU B N 1
ATOM 3817 C CA . LEU B 1 121 ? 72.582 5.317 23.215 1.00 32.11 121 LEU B CA 1
ATOM 3818 C C . LEU B 1 121 ? 71.758 6.346 22.454 1.00 33.02 121 LEU B C 1
ATOM 3819 O O . LEU B 1 121 ? 71.380 7.374 23.016 1.00 34.64 121 LEU B O 1
ATOM 3824 N N . ALA B 1 122 ? 71.473 6.073 21.183 1.00 34.25 122 ALA B N 1
ATOM 3825 C CA . ALA B 1 122 ? 70.658 6.985 20.382 1.00 35.93 122 ALA B CA 1
ATOM 3826 C C . ALA B 1 122 ? 69.170 6.654 20.550 1.00 37.80 122 ALA B C 1
ATOM 3827 O O . ALA B 1 122 ? 68.296 7.415 20.114 1.00 37.55 122 ALA B O 1
ATOM 3829 N N . GLY B 1 123 ? 68.890 5.514 21.181 1.00 39.11 123 GLY B N 1
ATOM 3830 C CA . GLY B 1 123 ? 67.515 5.099 21.417 1.00 40.88 123 GLY B CA 1
ATOM 3831 C C . GLY B 1 123 ? 66.892 4.314 20.275 1.00 42.11 123 GLY B C 1
ATOM 3832 O O . GLY B 1 123 ? 65.677 4.119 20.228 1.00 42.14 123 GLY B O 1
ATOM 3833 N N . ALA B 1 124 ? 67.724 3.862 19.347 1.00 41.87 124 ALA B N 1
ATOM 3834 C CA . ALA B 1 124 ? 67.240 3.107 18.207 1.00 42.57 124 ALA B CA 1
ATOM 3835 C C . ALA B 1 124 ? 67.570 1.633 18.369 1.00 42.17 124 ALA B C 1
ATOM 3836 O O . ALA B 1 124 ? 68.367 1.259 19.225 1.00 41.55 124 ALA B O 1
ATOM 3838 N N . LYS B 1 125 ? 66.941 0.806 17.543 1.00 42.15 125 LYS B N 1
ATOM 3839 C CA . LYS B 1 125 ? 67.155 -0.634 17.571 1.00 43.52 125 LYS B CA 1
ATOM 3840 C C . LYS B 1 125 ? 68.057 -1.037 16.422 1.00 42.75 125 LYS B C 1
ATOM 3841 O O . LYS B 1 125 ? 67.891 -0.566 15.296 1.00 43.06 125 LYS B O 1
ATOM 3847 N N . ALA B 1 126 ? 69.012 -1.912 16.710 1.00 41.77 126 ALA B N 1
ATOM 3848 C CA . ALA B 1 126 ? 69.937 -2.381 15.695 1.00 43.65 126 ALA B CA 1
ATOM 3849 C C . ALA B 1 126 ? 69.577 -3.785 15.239 1.00 45.27 126 ALA B C 1
ATOM 3850 O O . ALA B 1 126 ? 69.549 -4.714 16.044 1.00 46.69 126 ALA B O 1
ATOM 3852 N N . ARG B 1 127 ? 69.291 -3.940 13.951 1.00 46.53 127 ARG B N 1
ATOM 3853 C CA . ARG B 1 127 ? 68.974 -5.256 13.411 1.00 47.46 127 ARG B CA 1
ATOM 3854 C C . ARG B 1 127 ? 70.260 -5.766 12.775 1.00 45.88 127 ARG B C 1
ATOM 3855 O O . ARG B 1 127 ? 70.837 -5.103 11.917 1.00 45.13 127 ARG B O 1
ATOM 3863 N N . LEU B 1 128 ? 70.712 -6.939 13.207 1.00 45.17 128 LEU B N 1
ATOM 3864 C CA . LEU B 1 128 ? 71.955 -7.520 12.707 1.00 44.39 128 LEU B CA 1
ATOM 3865 C C . LEU B 1 128 ? 71.787 -8.422 11.497 1.00 43.96 128 LEU B C 1
ATOM 3866 O O . LEU B 1 128 ? 70.786 -9.112 11.360 1.00 45.52 128 LEU B O 1
ATOM 3871 N N . VAL B 1 129 ? 72.788 -8.409 10.626 1.00 43.73 129 VAL B N 1
ATOM 3872 C CA . VAL B 1 129 ? 72.806 -9.237 9.427 1.00 43.10 129 VAL B CA 1
ATOM 3873 C C . VAL B 1 129 ? 74.170 -9.906 9.403 1.00 43.53 129 VAL B C 1
ATOM 3874 O O . VAL B 1 129 ? 75.154 -9.299 8.986 1.00 43.51 129 VAL B O 1
ATOM 3878 N N . ARG B 1 130 ? 74.229 -11.153 9.859 1.00 44.23 130 ARG B N 1
ATOM 3879 C CA . ARG B 1 130 ? 75.490 -11.882 9.906 1.00 45.85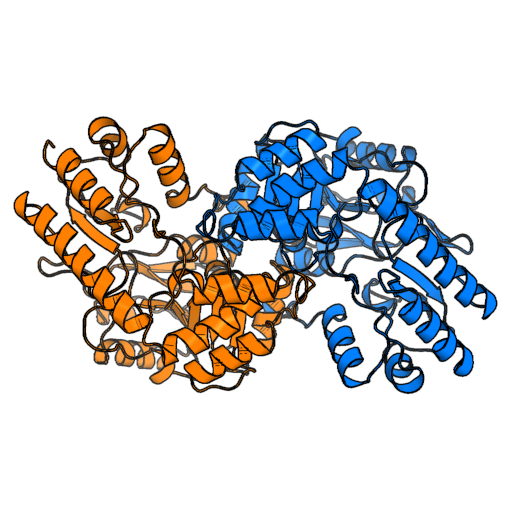 130 ARG B CA 1
ATOM 3880 C C . ARG B 1 130 ? 76.017 -12.324 8.550 1.00 46.69 130 ARG B C 1
ATOM 3881 O O . ARG B 1 130 ? 75.264 -12.798 7.705 1.00 46.59 130 ARG B O 1
ATOM 3889 N N . LEU B 1 131 ? 77.321 -12.161 8.353 1.00 48.68 131 LEU B N 1
ATOM 3890 C CA . LEU B 1 131 ? 77.965 -12.575 7.114 1.00 51.46 131 LEU B CA 1
ATOM 3891 C C . LEU B 1 131 ? 78.204 -14.076 7.213 1.00 53.01 131 LEU B C 1
ATOM 3892 O O . LEU B 1 131 ? 78.272 -14.624 8.311 1.00 52.37 131 LEU B O 1
ATOM 3897 N N . ASP B 1 132 ? 78.332 -14.739 6.069 1.00 55.75 132 ASP B N 1
ATOM 3898 C CA . ASP B 1 132 ? 78.552 -16.180 6.053 1.00 58.08 132 ASP B CA 1
ATOM 3899 C C . ASP B 1 132 ? 80.032 -16.520 6.078 1.00 58.67 132 ASP B C 1
ATOM 3900 O O . ASP B 1 132 ? 80.824 -15.945 5.334 1.00 59.09 132 ASP B O 1
ATOM 3905 N N . LEU B 1 133 ? 80.404 -17.453 6.945 1.00 58.87 133 LEU B N 1
ATOM 3906 C CA . LEU B 1 133 ? 81.791 -17.868 7.040 1.00 60.28 133 LEU B CA 1
ATOM 3907 C C . LEU B 1 133 ? 81.952 -19.203 6.329 1.00 61.60 133 LEU B C 1
ATOM 3908 O O . LEU B 1 133 ? 81.550 -20.245 6.839 1.00 62.88 133 LEU B O 1
ATOM 3913 N N . THR B 1 134 ? 82.533 -19.155 5.137 1.00 63.62 134 THR B N 1
ATOM 3914 C CA . THR B 1 134 ? 82.751 -20.350 4.328 1.00 65.23 134 THR B CA 1
ATOM 3915 C C . THR B 1 134 ? 84.187 -20.824 4.527 1.00 67.41 134 THR B C 1
ATOM 3916 O O . THR B 1 134 ? 84.948 -20.227 5.293 1.00 67.38 134 THR B O 1
ATOM 3920 N N . PRO B 1 135 ? 84.570 -21.926 3.860 1.00 68.99 135 PRO B N 1
ATOM 3921 C CA . PRO B 1 135 ? 85.941 -22.425 3.998 1.00 69.38 135 PRO B CA 1
ATOM 3922 C C . PRO B 1 135 ? 86.908 -21.446 3.336 1.00 69.46 135 PRO B C 1
ATOM 3923 O O . PRO B 1 135 ? 88.066 -21.326 3.739 1.00 69.14 135 PRO B O 1
ATOM 3927 N N . GLU B 1 136 ? 86.416 -20.754 2.310 1.00 69.85 136 GLU B N 1
ATOM 3928 C CA . GLU B 1 136 ? 87.210 -19.766 1.588 1.00 70.54 136 GLU B CA 1
ATOM 3929 C C . GLU B 1 136 ? 87.430 -18.551 2.486 1.00 69.21 136 GLU B C 1
ATOM 3930 O O . GLU B 1 136 ? 88.562 -18.130 2.721 1.00 69.65 136 GLU B O 1
ATOM 3936 N N . GLY B 1 137 ? 86.331 -17.999 2.987 1.00 67.30 137 GLY B N 1
ATOM 3937 C CA . GLY B 1 137 ? 86.401 -16.842 3.858 1.00 64.53 137 GLY B CA 1
ATOM 3938 C C . GLY B 1 137 ? 85.016 -16.302 4.150 1.00 62.74 137 GLY B C 1
ATOM 3939 O O . GLY B 1 137 ? 84.023 -17.024 4.059 1.00 63.12 137 GLY B O 1
ATOM 3940 N N . PHE B 1 138 ? 84.947 -15.026 4.506 1.00 60.52 138 PHE B N 1
ATOM 3941 C CA . PHE B 1 138 ? 83.675 -14.383 4.803 1.00 57.67 138 PHE B CA 1
ATOM 3942 C C . PHE B 1 138 ? 83.031 -13.885 3.517 1.00 57.29 138 PHE B C 1
ATOM 3943 O O . PHE B 1 138 ? 83.718 -13.605 2.533 1.00 57.00 138 PHE B O 1
ATOM 3951 N N . ARG B 1 139 ? 81.708 -13.777 3.523 1.00 57.18 139 ARG B N 1
ATOM 3952 C CA . ARG B 1 139 ? 80.993 -13.288 2.356 1.00 57.61 139 ARG B CA 1
ATOM 3953 C C . ARG B 1 139 ? 79.641 -12.710 2.733 1.00 56.36 139 ARG B C 1
ATOM 3954 O O . ARG B 1 139 ? 78.973 -13.208 3.639 1.00 55.73 139 ARG B O 1
ATOM 3962 N N . LEU B 1 140 ? 79.240 -11.658 2.029 1.00 55.27 140 LEU B N 1
ATOM 3963 C CA . LEU B 1 140 ? 77.954 -11.028 2.284 1.00 55.42 140 LEU B CA 1
ATOM 3964 C C . LEU B 1 140 ? 76.888 -11.668 1.405 1.00 55.89 140 LEU B C 1
ATOM 3965 O O . LEU B 1 140 ? 77.128 -11.971 0.235 1.00 56.59 140 LEU B O 1
ATOM 3970 N N . ASP B 1 141 ? 75.713 -11.882 1.982 1.00 55.55 141 ASP B N 1
ATOM 3971 C CA . ASP B 1 141 ? 74.599 -12.471 1.257 1.00 55.17 141 ASP B CA 1
ATOM 3972 C C . ASP B 1 141 ? 73.629 -11.332 0.980 1.00 54.20 141 ASP B C 1
ATOM 3973 O O . ASP B 1 141 ? 72.807 -10.982 1.827 1.00 53.71 141 ASP B O 1
ATOM 3978 N N . LEU B 1 142 ? 73.741 -10.744 -0.207 1.00 53.56 142 LEU B N 1
ATOM 3979 C CA . LEU B 1 142 ? 72.888 -9.624 -0.585 1.00 53.81 142 LEU B CA 1
ATOM 3980 C C . LEU B 1 142 ? 71.402 -9.864 -0.326 1.00 54.09 142 LEU B C 1
ATOM 3981 O O . LEU B 1 142 ? 70.656 -8.917 -0.076 1.00 54.04 142 LEU B O 1
ATOM 3986 N N . SER B 1 143 ? 70.972 -11.123 -0.382 1.00 54.10 143 SER B N 1
ATOM 3987 C CA . SER B 1 143 ? 69.571 -11.458 -0.131 1.00 53.67 143 SER B CA 1
ATOM 3988 C C . SER B 1 143 ? 69.247 -11.229 1.339 1.00 52.06 143 SER B C 1
ATOM 3989 O O . SER B 1 143 ? 68.234 -10.613 1.676 1.00 52.45 143 SER B O 1
ATOM 3992 N N . ALA B 1 144 ? 70.118 -11.734 2.209 1.00 50.63 144 ALA B N 1
ATOM 3993 C CA . ALA B 1 144 ? 69.951 -11.592 3.652 1.00 49.24 144 ALA B CA 1
ATOM 3994 C C . ALA B 1 144 ? 69.913 -10.115 4.028 1.00 48.90 144 ALA B C 1
ATOM 3995 O O . ALA B 1 144 ? 69.159 -9.701 4.910 1.00 47.74 144 ALA B O 1
ATOM 3997 N N . LEU B 1 145 ? 70.731 -9.323 3.346 1.00 48.98 145 LEU B N 1
ATOM 3998 C CA . LEU B 1 145 ? 70.798 -7.895 3.608 1.00 49.78 145 LEU B CA 1
ATOM 3999 C C . LEU B 1 145 ? 69.426 -7.291 3.360 1.00 50.43 145 LEU B C 1
ATOM 4000 O O . LEU B 1 145 ? 68.838 -6.677 4.249 1.00 49.82 145 LEU B O 1
ATOM 4005 N N . GLU B 1 146 ? 68.913 -7.486 2.149 1.00 52.30 146 GLU B N 1
ATOM 4006 C CA . GLU B 1 146 ? 67.610 -6.948 1.771 1.00 54.58 146 GLU B CA 1
ATOM 4007 C C . GLU B 1 146 ? 66.487 -7.464 2.669 1.00 54.65 146 GLU B C 1
ATOM 4008 O O . GLU B 1 146 ? 65.549 -6.736 2.989 1.00 54.51 146 GLU B O 1
ATOM 4014 N N . LYS B 1 147 ? 66.586 -8.722 3.075 1.00 54.77 147 LYS B N 1
ATOM 4015 C CA . LYS B 1 147 ? 65.567 -9.309 3.928 1.00 55.80 147 LYS B CA 1
ATOM 4016 C C . LYS B 1 147 ? 65.404 -8.543 5.243 1.00 54.88 147 LYS B C 1
ATOM 4017 O O . LYS B 1 147 ? 64.287 -8.370 5.731 1.00 54.53 147 LYS B O 1
ATOM 4023 N N . ALA B 1 148 ? 66.518 -8.079 5.805 1.00 52.97 148 ALA B N 1
ATOM 4024 C CA . ALA B 1 148 ? 66.501 -7.361 7.077 1.00 51.10 148 ALA B CA 1
ATOM 4025 C C . ALA B 1 148 ? 65.870 -5.969 7.055 1.00 50.47 148 ALA B C 1
ATOM 4026 O O . ALA B 1 148 ? 65.695 -5.352 8.107 1.00 49.68 148 ALA B O 1
ATOM 4028 N N . LEU B 1 149 ? 65.528 -5.475 5.870 1.00 49.80 149 LEU B N 1
ATOM 4029 C CA . LEU B 1 149 ? 64.925 -4.149 5.740 1.00 49.39 149 LEU B CA 1
ATOM 4030 C C . LEU B 1 149 ? 63.453 -4.127 6.143 1.00 49.86 149 LEU B C 1
ATOM 4031 O O . LEU B 1 149 ? 62.679 -4.992 5.737 1.00 51.54 149 LEU B O 1
ATOM 4036 N N . THR B 1 150 ? 63.074 -3.130 6.936 1.00 49.22 150 THR B N 1
ATOM 4037 C CA . THR B 1 150 ? 61.696 -2.987 7.387 1.00 48.80 150 THR B CA 1
ATOM 4038 C C . THR B 1 150 ? 61.258 -1.544 7.161 1.00 50.15 150 THR B C 1
ATOM 4039 O O . THR B 1 150 ? 62.049 -0.705 6.735 1.00 49.68 150 THR B O 1
ATOM 4043 N N . PRO B 1 151 ? 59.983 -1.237 7.436 1.00 51.72 151 PRO B N 1
ATOM 4044 C CA . PRO B 1 151 ? 59.500 0.133 7.241 1.00 51.97 151 PRO B CA 1
ATOM 4045 C C . PRO B 1 151 ? 60.110 1.128 8.224 1.00 51.64 151 PRO B C 1
ATOM 4046 O O . PRO B 1 151 ? 59.963 2.340 8.056 1.00 51.69 151 PRO B O 1
ATOM 4050 N N . ARG B 1 152 ? 60.790 0.613 9.246 1.00 51.53 152 ARG B N 1
ATOM 4051 C CA . ARG B 1 152 ? 61.403 1.460 10.270 1.00 51.46 152 ARG B CA 1
ATOM 4052 C C . ARG B 1 152 ? 62.906 1.703 10.076 1.00 49.66 152 ARG B C 1
ATOM 4053 O O . ARG B 1 152 ? 63.498 2.528 10.773 1.00 48.52 152 ARG B O 1
ATOM 4061 N N . THR B 1 153 ? 63.513 0.988 9.131 1.00 47.03 153 THR B N 1
ATOM 4062 C CA . THR B 1 153 ? 64.941 1.126 8.849 1.00 45.50 153 THR B CA 1
ATOM 4063 C C . THR B 1 153 ? 65.275 2.499 8.272 1.00 44.88 153 THR B C 1
ATOM 4064 O O . THR B 1 153 ? 64.772 2.867 7.213 1.00 45.51 153 THR B O 1
ATOM 4068 N N . ARG B 1 154 ? 66.123 3.255 8.963 1.00 43.20 154 ARG B N 1
ATOM 4069 C CA . ARG B 1 154 ? 66.496 4.581 8.487 1.00 41.77 154 ARG B CA 1
ATOM 4070 C C . ARG B 1 154 ? 67.914 4.634 7.942 1.00 39.51 154 ARG B C 1
ATOM 4071 O O . ARG B 1 154 ? 68.258 5.546 7.190 1.00 38.44 154 ARG B O 1
ATOM 4079 N N . ALA B 1 155 ? 68.742 3.660 8.308 1.00 37.15 155 ALA B N 1
ATOM 4080 C CA . ALA B 1 155 ? 70.113 3.674 7.836 1.00 35.87 155 ALA B CA 1
ATOM 4081 C C . ALA B 1 155 ? 70.804 2.323 7.878 1.00 34.70 155 ALA B C 1
ATOM 4082 O O . ALA B 1 155 ? 70.367 1.406 8.563 1.00 33.26 155 ALA B O 1
ATOM 4084 N N . LEU B 1 156 ? 71.896 2.230 7.127 1.00 34.19 156 LEU B N 1
ATOM 4085 C CA . LEU B 1 156 ? 72.705 1.027 7.038 1.00 35.79 156 LEU B CA 1
ATOM 4086 C C . LEU B 1 156 ? 74.133 1.468 7.379 1.00 37.24 156 LEU B C 1
ATOM 4087 O O . LEU B 1 156 ? 74.590 2.526 6.926 1.00 38.39 156 LEU B O 1
ATOM 4092 N N . LEU B 1 157 ? 74.834 0.668 8.172 1.00 36.32 157 LEU B N 1
ATOM 4093 C CA . LEU B 1 157 ? 76.196 1.000 8.566 1.00 37.00 157 LEU B CA 1
ATOM 4094 C C . LEU B 1 157 ? 77.181 -0.015 7.994 1.00 37.47 157 LEU B C 1
ATOM 4095 O O . LEU B 1 157 ? 77.171 -1.177 8.390 1.00 39.32 157 LEU B O 1
ATOM 4100 N N . LEU B 1 158 ? 78.025 0.430 7.065 1.00 37.14 158 LEU B N 1
ATOM 4101 C CA . LEU B 1 158 ? 79.030 -0.428 6.440 1.00 38.10 158 LEU B CA 1
ATOM 4102 C C . LEU B 1 158 ? 80.434 -0.059 6.911 1.00 36.84 158 LEU B C 1
ATOM 4103 O O . LEU B 1 158 ? 80.703 1.090 7.263 1.00 36.08 158 LEU B O 1
ATOM 4108 N N . ASN B 1 159 ? 81.328 -1.038 6.876 1.00 34.10 159 ASN B N 1
ATOM 4109 C CA . ASN B 1 159 ? 82.707 -0.859 7.296 1.00 32.18 159 ASN B CA 1
ATOM 4110 C C . ASN B 1 159 ? 83.613 -1.572 6.303 1.00 31.68 159 ASN B C 1
ATOM 4111 O O . ASN B 1 159 ? 83.658 -2.801 6.281 1.00 30.86 159 ASN B O 1
ATOM 4116 N N . THR B 1 160 ? 84.342 -0.806 5.492 1.00 31.64 160 THR B N 1
ATOM 4117 C CA . THR B 1 160 ? 85.242 -1.389 4.496 1.00 30.47 160 THR B CA 1
ATOM 4118 C C . THR B 1 160 ? 86.451 -0.489 4.210 1.00 30.02 160 THR B C 1
ATOM 4119 O O . THR B 1 160 ? 86.291 0.708 3.996 1.00 31.61 160 THR B O 1
ATOM 4123 N N . PRO B 1 161 ? 87.680 -1.042 4.248 1.00 29.31 161 PRO B N 1
ATOM 4124 C CA . PRO B 1 161 ? 88.026 -2.437 4.547 1.00 29.62 161 PRO B CA 1
ATOM 4125 C C . PRO B 1 161 ? 87.453 -2.799 5.910 1.00 30.87 161 PRO B C 1
ATOM 4126 O O . PRO B 1 161 ? 87.575 -2.035 6.874 1.00 32.95 161 PRO B O 1
ATOM 4130 N N . MET B 1 162 ? 86.833 -3.969 5.990 1.00 31.49 162 MET B N 1
ATOM 4131 C CA . MET B 1 162 ? 86.189 -4.403 7.218 1.00 29.76 162 MET B CA 1
ATOM 4132 C C . MET B 1 162 ? 87.094 -4.923 8.330 1.00 29.59 162 MET B C 1
ATOM 4133 O O . MET B 1 162 ? 88.059 -5.651 8.104 1.00 28.49 162 MET B O 1
ATOM 4138 N N . ASN B 1 163 ? 86.755 -4.508 9.539 1.00 28.84 163 ASN B N 1
ATOM 4139 C CA . ASN B 1 163 ? 87.431 -4.924 10.752 1.00 30.61 163 ASN B CA 1
ATOM 4140 C C . ASN B 1 163 ? 86.300 -5.658 11.486 1.00 29.84 163 ASN B C 1
ATOM 4141 O O . ASN B 1 163 ? 85.221 -5.094 11.675 1.00 28.50 163 ASN B O 1
ATOM 4146 N N . PRO B 1 164 ? 86.536 -6.903 11.945 1.00 31.56 164 PRO B N 1
ATOM 4147 C CA . PRO B 1 164 ? 87.735 -7.752 11.894 1.00 32.20 164 PRO B CA 1
ATOM 4148 C C . PRO B 1 164 ? 87.935 -8.690 10.713 1.00 32.67 164 PRO B C 1
ATOM 4149 O O . PRO B 1 164 ? 88.969 -9.350 10.636 1.00 32.77 164 PRO B O 1
ATOM 4153 N N . THR B 1 165 ? 86.974 -8.767 9.800 1.00 33.68 165 THR B N 1
ATOM 4154 C CA . THR B 1 165 ? 87.096 -9.705 8.683 1.00 35.24 165 THR B CA 1
ATOM 4155 C C . THR B 1 165 ? 88.209 -9.460 7.673 1.00 35.83 165 THR B C 1
ATOM 4156 O O . THR B 1 165 ? 88.703 -10.406 7.063 1.00 35.94 165 THR B O 1
ATOM 4160 N N . GLY B 1 166 ? 88.607 -8.204 7.491 1.00 36.92 166 GLY B N 1
ATOM 4161 C CA . GLY B 1 166 ? 89.656 -7.902 6.530 1.00 36.51 166 GLY B CA 1
ATOM 4162 C C . GLY B 1 166 ? 89.081 -7.930 5.130 1.00 37.28 166 GLY B C 1
ATOM 4163 O O . GLY B 1 166 ? 89.799 -7.920 4.129 1.00 37.18 166 GLY B O 1
ATOM 4164 N N . LEU B 1 167 ? 87.757 -7.951 5.080 1.00 38.65 167 LEU B N 1
ATOM 4165 C CA . LEU B 1 167 ? 87.008 -7.996 3.837 1.00 40.39 167 LEU B CA 1
ATOM 4166 C C . LEU B 1 167 ? 86.907 -6.617 3.172 1.00 41.28 167 LEU B C 1
ATOM 4167 O O . LEU B 1 167 ? 86.685 -5.600 3.835 1.00 40.17 167 LEU B O 1
ATOM 4172 N N . VAL B 1 168 ? 87.074 -6.597 1.855 1.00 40.72 168 VAL B N 1
ATOM 4173 C CA . VAL B 1 168 ? 86.989 -5.368 1.081 1.00 40.76 168 VAL B CA 1
ATOM 4174 C C . VAL B 1 168 ? 85.813 -5.498 0.116 1.00 41.32 168 VAL B C 1
ATOM 4175 O O . VAL B 1 168 ? 85.876 -6.265 -0.843 1.00 40.61 168 VAL B O 1
ATOM 4179 N N . PHE B 1 169 ? 84.742 -4.757 0.372 1.00 41.95 169 PHE B N 1
ATOM 4180 C CA . PHE B 1 169 ? 83.561 -4.815 -0.487 1.00 44.41 169 PHE B CA 1
ATOM 4181 C C . PHE B 1 169 ? 83.868 -4.507 -1.948 1.00 44.54 169 PHE B C 1
ATOM 4182 O O . PHE B 1 169 ? 84.413 -3.452 -2.275 1.00 44.13 169 PHE B O 1
ATOM 4190 N N . GLY B 1 170 ? 83.507 -5.441 -2.823 1.00 45.10 170 GLY B N 1
ATOM 4191 C CA . GLY B 1 170 ? 83.745 -5.270 -4.243 1.00 44.96 170 GLY B CA 1
ATOM 4192 C C . GLY B 1 170 ? 82.805 -4.283 -4.913 1.00 46.16 170 GLY B C 1
ATOM 4193 O O . GLY B 1 170 ? 81.764 -3.914 -4.370 1.00 43.52 170 GLY B O 1
ATOM 4194 N N . GLU B 1 171 ? 83.179 -3.865 -6.114 1.00 48.60 171 GLU B N 1
ATOM 4195 C CA . GLU B 1 171 ? 82.394 -2.911 -6.881 1.00 52.67 171 GLU B CA 1
ATOM 4196 C C . GLU B 1 171 ? 80.939 -3.331 -7.026 1.00 53.87 171 GLU B C 1
ATOM 4197 O O . GLU B 1 171 ? 80.029 -2.557 -6.738 1.00 54.45 171 GLU B O 1
ATOM 4203 N N . ARG B 1 172 ? 80.723 -4.561 -7.473 1.00 55.38 172 ARG B N 1
ATOM 4204 C CA . ARG B 1 172 ? 79.372 -5.064 -7.662 1.00 57.08 172 ARG B CA 1
ATOM 4205 C C . ARG B 1 172 ? 78.529 -4.972 -6.397 1.00 55.71 172 ARG B C 1
ATOM 4206 O O . ARG B 1 172 ? 77.360 -4.586 -6.450 1.00 56.12 172 ARG B O 1
ATOM 4214 N N . GLU B 1 173 ? 79.127 -5.314 -5.261 1.00 54.02 173 GLU B N 1
ATOM 4215 C CA . GLU B 1 173 ? 78.419 -5.300 -3.983 1.00 51.97 173 GLU B CA 1
ATOM 4216 C C . GLU B 1 173 ? 78.056 -3.901 -3.478 1.00 50.51 173 GLU B C 1
ATOM 4217 O O . GLU B 1 173 ? 76.976 -3.703 -2.909 1.00 48.67 173 GLU B O 1
ATOM 4223 N N . LEU B 1 174 ? 78.952 -2.935 -3.675 1.00 48.63 174 LEU B N 1
ATOM 4224 C CA . LEU B 1 174 ? 78.675 -1.566 -3.248 1.00 47.27 174 LEU B CA 1
ATOM 4225 C C . LEU B 1 174 ? 77.487 -1.026 -4.040 1.00 46.67 174 LEU B C 1
ATOM 4226 O O . LEU B 1 174 ? 76.651 -0.293 -3.509 1.00 44.82 174 LEU B O 1
ATOM 4231 N N . GLU B 1 175 ? 77.418 -1.397 -5.317 1.00 47.15 175 GLU B N 1
ATOM 4232 C CA . GLU B 1 175 ? 76.336 -0.953 -6.192 1.00 47.39 175 GLU B CA 1
ATOM 4233 C C . GLU B 1 175 ? 74.987 -1.478 -5.710 1.00 45.21 175 GLU B C 1
ATOM 4234 O O . GLU B 1 175 ? 74.014 -0.729 -5.632 1.00 43.51 175 GLU B O 1
ATOM 4240 N N . ALA B 1 176 ? 74.938 -2.765 -5.383 1.00 43.42 176 ALA B N 1
ATOM 4241 C CA . ALA B 1 176 ? 73.707 -3.376 -4.901 1.00 43.19 176 ALA B CA 1
ATOM 4242 C C . ALA B 1 176 ? 73.240 -2.644 -3.653 1.00 42.97 176 ALA B C 1
ATOM 4243 O O . ALA B 1 176 ? 72.059 -2.322 -3.512 1.00 43.74 176 ALA B O 1
ATOM 4245 N N . ILE B 1 177 ? 74.176 -2.383 -2.746 1.00 42.04 177 ILE B N 1
ATOM 4246 C CA . ILE B 1 177 ? 73.856 -1.682 -1.511 1.00 40.97 177 ILE B CA 1
ATOM 4247 C C . ILE B 1 177 ? 73.364 -0.269 -1.801 1.00 39.31 177 ILE B C 1
ATOM 4248 O O . ILE B 1 177 ? 72.451 0.225 -1.147 1.00 38.74 177 ILE B O 1
ATOM 4253 N N . ALA B 1 178 ? 73.969 0.375 -2.790 1.00 39.67 178 ALA B N 1
ATOM 4254 C CA . ALA B 1 178 ? 73.580 1.730 -3.159 1.00 40.65 178 ALA B CA 1
ATOM 4255 C C . ALA B 1 178 ? 72.133 1.784 -3.653 1.00 41.88 178 ALA B C 1
ATOM 4256 O O . ALA B 1 178 ? 71.400 2.726 -3.338 1.00 42.35 178 ALA B O 1
ATOM 4258 N N . ARG B 1 179 ? 71.722 0.779 -4.426 1.00 42.41 179 ARG B N 1
ATOM 4259 C CA . ARG B 1 179 ? 70.357 0.741 -4.943 1.00 43.44 179 ARG B CA 1
ATOM 4260 C C . ARG B 1 179 ? 69.333 0.545 -3.838 1.00 42.82 179 ARG B C 1
ATOM 4261 O O . ARG B 1 179 ? 68.342 1.276 -3.777 1.00 41.83 179 ARG B O 1
ATOM 4269 N N . LEU B 1 180 ? 69.566 -0.443 -2.974 1.00 41.12 180 LEU B N 1
ATOM 4270 C CA . LEU B 1 180 ? 68.648 -0.718 -1.874 1.00 40.84 180 LEU B CA 1
ATOM 4271 C C . LEU B 1 180 ? 68.440 0.539 -1.039 1.00 40.52 180 LEU B C 1
ATOM 4272 O O . LEU B 1 180 ? 67.307 0.903 -0.727 1.00 41.21 180 LEU B O 1
ATOM 4277 N N . ALA B 1 181 ? 69.540 1.198 -0.681 1.00 38.78 181 ALA B N 1
ATOM 4278 C CA . ALA B 1 181 ? 69.472 2.413 0.124 1.00 36.85 181 ALA B CA 1
ATOM 4279 C C . ALA B 1 181 ? 68.674 3.486 -0.600 1.00 34.90 181 ALA B C 1
ATOM 4280 O O . ALA B 1 181 ? 67.874 4.196 0.009 1.00 34.93 181 ALA B O 1
ATOM 4282 N N . ARG B 1 182 ? 68.900 3.609 -1.901 1.00 34.02 182 ARG B N 1
ATOM 4283 C CA . ARG B 1 182 ? 68.176 4.597 -2.691 1.00 35.94 182 ARG B CA 1
ATOM 4284 C C . ARG B 1 182 ? 66.686 4.258 -2.796 1.00 37.20 182 ARG B C 1
ATOM 4285 O O . ARG B 1 182 ? 65.832 5.134 -2.652 1.00 37.77 182 ARG B O 1
ATOM 4293 N N . ALA B 1 183 ? 66.376 2.987 -3.031 1.00 36.66 183 ALA B N 1
ATOM 4294 C CA . ALA B 1 183 ? 64.987 2.560 -3.153 1.00 38.31 183 ALA B CA 1
ATOM 4295 C C . ALA B 1 183 ? 64.224 2.836 -1.860 1.00 39.00 183 ALA B C 1
ATOM 4296 O O . ALA B 1 183 ? 63.144 3.438 -1.882 1.00 39.69 183 ALA B O 1
ATOM 4298 N N . HIS B 1 184 ? 64.794 2.396 -0.739 1.00 38.60 184 HIS B N 1
ATOM 4299 C CA . HIS B 1 184 ? 64.175 2.574 0.570 1.00 38.86 184 HIS B CA 1
ATOM 4300 C C . HIS B 1 184 ? 64.432 3.941 1.205 1.00 38.18 184 HIS B C 1
ATOM 4301 O O . HIS B 1 184 ? 63.972 4.206 2.316 1.00 38.77 184 HIS B O 1
ATOM 4308 N N . ASP B 1 185 ? 65.156 4.807 0.504 1.00 35.97 185 ASP B N 1
ATOM 4309 C CA . ASP B 1 185 ? 65.454 6.141 1.015 1.00 36.02 185 ASP B CA 1
ATOM 4310 C C . ASP B 1 185 ? 66.183 6.089 2.365 1.00 35.54 185 ASP B C 1
ATOM 4311 O O . ASP B 1 185 ? 65.830 6.806 3.307 1.00 33.96 185 ASP B O 1
ATOM 4316 N N . LEU B 1 186 ? 67.200 5.236 2.444 1.00 34.13 186 LEU B N 1
ATOM 4317 C CA . LEU B 1 186 ? 67.993 5.085 3.663 1.00 35.27 186 LEU B CA 1
ATOM 4318 C C . LEU B 1 186 ? 69.289 5.907 3.626 1.00 35.25 186 LEU B C 1
ATOM 4319 O O . LEU B 1 186 ? 69.763 6.311 2.555 1.00 33.89 186 LEU B O 1
ATOM 4324 N N . PHE B 1 187 ? 69.852 6.141 4.810 1.00 34.31 187 PHE B N 1
ATOM 4325 C CA . PHE B 1 187 ? 71.123 6.853 4.949 1.00 30.97 187 PHE B CA 1
ATOM 4326 C C . PHE B 1 187 ? 72.202 5.784 4.968 1.00 30.07 187 PHE B C 1
ATOM 4327 O O . PHE B 1 187 ? 71.986 4.700 5.516 1.00 30.64 187 PHE B O 1
ATOM 4335 N N . LEU B 1 188 ? 73.350 6.073 4.363 1.00 29.71 188 LEU B N 1
ATOM 4336 C CA . LEU B 1 188 ? 74.466 5.128 4.361 1.00 31.18 188 LEU B CA 1
ATOM 4337 C C . LEU B 1 188 ? 75.658 5.695 5.146 1.00 32.87 188 LEU B C 1
ATOM 4338 O O . LEU B 1 188 ? 76.170 6.778 4.834 1.00 31.34 188 LEU B O 1
ATOM 4343 N N . ILE B 1 189 ? 76.071 4.960 6.176 1.00 33.04 189 ILE B N 1
ATOM 4344 C CA . ILE B 1 189 ? 77.199 5.340 7.019 1.00 31.71 189 ILE B CA 1
ATOM 4345 C C . ILE B 1 189 ? 78.328 4.386 6.660 1.00 31.26 189 ILE B C 1
ATOM 4346 O O . ILE B 1 189 ? 78.230 3.183 6.896 1.00 32.21 189 ILE B O 1
ATOM 4351 N N . SER B 1 190 ? 79.396 4.914 6.081 1.00 29.73 190 SER B N 1
ATOM 4352 C CA . SER B 1 190 ? 80.514 4.073 5.678 1.00 29.01 190 SER B CA 1
ATOM 4353 C C . SER B 1 190 ? 81.766 4.357 6.518 1.00 28.93 190 SER B C 1
ATOM 4354 O O . SER B 1 190 ? 82.318 5.459 6.473 1.00 29.13 190 SER B O 1
ATOM 4357 N N . ASP B 1 191 ? 82.193 3.356 7.286 1.00 27.37 191 ASP B N 1
ATOM 4358 C CA . ASP B 1 191 ? 83.367 3.456 8.155 1.00 26.27 191 ASP B CA 1
ATOM 4359 C C . ASP B 1 191 ? 84.566 3.010 7.332 1.00 26.77 191 ASP B C 1
ATOM 4360 O O . ASP B 1 191 ? 84.801 1.813 7.175 1.00 25.69 191 ASP B O 1
ATOM 4365 N N . GLU B 1 192 ? 85.330 3.969 6.816 1.00 25.96 192 GLU B N 1
ATOM 4366 C CA . GLU B 1 192 ? 86.476 3.632 5.983 1.00 27.12 192 GLU B CA 1
ATOM 4367 C C . GLU B 1 192 ? 87.833 4.090 6.531 1.00 27.71 192 GLU B C 1
ATOM 4368 O O . GLU B 1 192 ? 88.698 4.544 5.774 1.00 27.66 192 GLU B O 1
ATOM 4374 N N . VAL B 1 193 ? 88.027 3.952 7.842 1.00 25.73 193 VAL B N 1
ATOM 4375 C CA . VAL B 1 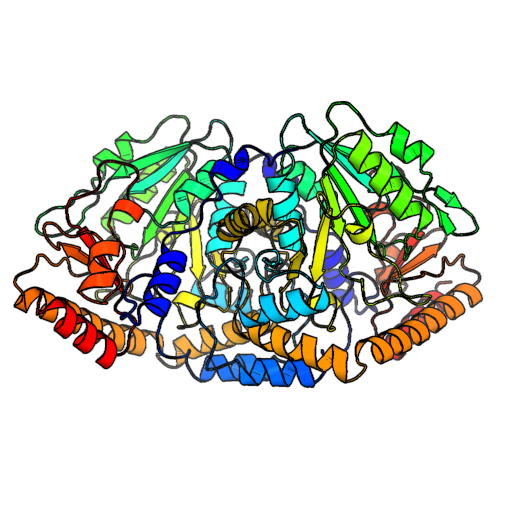193 ? 89.287 4.348 8.454 1.00 23.97 193 VAL B CA 1
ATOM 4376 C C . VAL B 1 193 ? 90.480 3.636 7.809 1.00 23.92 193 VAL B C 1
ATOM 4377 O O . VAL B 1 193 ? 91.570 4.199 7.743 1.00 24.97 193 VAL B O 1
ATOM 4381 N N . TYR B 1 194 ? 90.275 2.419 7.312 1.00 24.13 194 TYR B N 1
ATOM 4382 C CA . TYR B 1 194 ? 91.353 1.665 6.659 1.00 24.95 194 TYR B CA 1
ATOM 4383 C C . TYR B 1 194 ? 91.349 1.808 5.133 1.00 25.14 194 TYR B C 1
ATOM 4384 O O . TYR B 1 194 ? 91.840 0.919 4.427 1.00 26.39 194 TYR B O 1
ATOM 4393 N N . ASP B 1 195 ? 90.825 2.925 4.626 1.00 25.31 195 ASP B N 1
ATOM 4394 C CA . ASP B 1 195 ? 90.748 3.151 3.174 1.00 25.49 195 ASP B CA 1
ATOM 4395 C C . ASP B 1 195 ? 92.056 3.178 2.392 1.00 26.69 195 ASP B C 1
ATOM 4396 O O . ASP B 1 195 ? 92.037 3.110 1.168 1.00 29.45 195 ASP B O 1
ATOM 4401 N N . GLU B 1 196 ? 93.191 3.290 3.073 1.00 27.63 196 GLU B N 1
ATOM 4402 C CA . GLU B 1 196 ? 94.474 3.293 2.382 1.00 28.63 196 GLU B CA 1
ATOM 4403 C C . GLU B 1 196 ? 95.240 2.022 2.703 1.00 30.02 196 GLU B C 1
ATOM 4404 O O . GLU B 1 196 ? 96.366 1.838 2.246 1.00 31.96 196 GLU B O 1
ATOM 4410 N N . LEU B 1 197 ? 94.634 1.142 3.493 1.00 31.93 197 LEU B N 1
ATOM 4411 C CA . LEU B 1 197 ? 95.295 -0.103 3.850 1.00 32.94 197 LEU B CA 1
ATOM 4412 C C . LEU B 1 197 ? 94.562 -1.294 3.245 1.00 32.65 197 LEU B C 1
ATOM 4413 O O . LEU B 1 197 ? 93.699 -1.901 3.880 1.00 32.15 197 LEU B O 1
ATOM 4418 N N . TYR B 1 198 ? 94.915 -1.601 2.000 1.00 33.34 198 TYR B N 1
ATOM 4419 C CA . TYR B 1 198 ? 94.337 -2.715 1.250 1.00 34.95 198 TYR B CA 1
ATOM 4420 C C . TYR B 1 198 ? 95.497 -3.419 0.556 1.00 36.10 198 TYR B C 1
ATOM 4421 O O . TYR B 1 198 ? 96.520 -2.799 0.276 1.00 34.85 198 TYR B O 1
ATOM 4430 N N . TYR B 1 199 ? 95.343 -4.708 0.271 1.00 37.60 199 TYR B N 1
ATOM 4431 C CA . TYR B 1 199 ? 96.435 -5.451 -0.346 1.00 38.74 199 TYR B CA 1
ATOM 4432 C C . TYR B 1 199 ? 96.214 -5.827 -1.797 1.00 40.06 199 TYR B C 1
ATOM 4433 O O . TYR B 1 199 ? 97.121 -6.323 -2.455 1.00 40.37 199 TYR B O 1
ATOM 4442 N N . GLY B 1 200 ? 95.012 -5.579 -2.301 1.00 41.06 200 GLY B N 1
ATOM 4443 C CA . GLY B 1 200 ? 94.734 -5.906 -3.682 1.00 42.04 200 GLY B CA 1
ATOM 4444 C C . GLY B 1 200 ? 94.663 -4.668 -4.548 1.00 43.98 200 GLY B C 1
ATOM 4445 O O . GLY B 1 200 ? 95.529 -3.794 -4.484 1.00 42.48 200 GLY B O 1
ATOM 4446 N N . GLU B 1 201 ? 93.613 -4.595 -5.358 1.00 46.00 201 GLU B N 1
ATOM 4447 C CA . GLU B 1 201 ? 93.404 -3.469 -6.257 1.00 47.99 201 GLU B CA 1
ATOM 4448 C C . GLU B 1 201 ? 92.756 -2.327 -5.484 1.00 46.52 201 GLU B C 1
ATOM 4449 O O . GLU B 1 201 ? 92.025 -2.556 -4.525 1.00 45.97 201 GLU B O 1
ATOM 4455 N N . ARG B 1 202 ? 93.042 -1.100 -5.899 1.00 47.07 202 ARG B N 1
ATOM 4456 C CA . ARG B 1 202 ? 92.480 0.090 -5.264 1.00 47.51 202 ARG B CA 1
ATOM 4457 C C . ARG B 1 202 ? 90.967 -0.072 -5.174 1.00 46.19 202 ARG B C 1
ATOM 4458 O O . ARG B 1 202 ? 90.290 -0.191 -6.193 1.00 46.57 202 ARG B O 1
ATOM 4466 N N . PRO B 1 203 ? 90.415 -0.087 -3.953 1.00 45.90 203 PRO B N 1
ATOM 4467 C CA . PRO B 1 203 ? 88.967 -0.240 -3.797 1.00 45.30 203 PRO B CA 1
ATOM 4468 C C . PRO B 1 203 ? 88.186 1.030 -4.102 1.00 45.22 203 PRO B C 1
ATOM 4469 O O . PRO B 1 203 ? 88.685 2.141 -3.940 1.00 45.09 203 PRO B O 1
ATOM 4473 N N . ARG B 1 204 ? 86.951 0.845 -4.549 1.00 45.98 204 ARG B N 1
ATOM 4474 C CA . ARG B 1 204 ? 86.058 1.948 -4.872 1.00 45.99 204 ARG B CA 1
ATOM 4475 C C . ARG B 1 204 ? 85.312 2.326 -3.596 1.00 44.44 204 ARG B C 1
ATOM 4476 O O . ARG B 1 204 ? 85.157 1.499 -2.695 1.00 45.58 204 ARG B O 1
ATOM 4484 N N . ARG B 1 205 ? 84.857 3.570 -3.512 1.00 42.08 205 ARG B N 1
ATOM 4485 C CA . ARG B 1 205 ? 84.139 4.028 -2.328 1.00 39.96 205 ARG B CA 1
ATOM 4486 C C . ARG B 1 205 ? 82.628 4.013 -2.539 1.00 38.85 205 ARG B C 1
ATOM 4487 O O . ARG B 1 205 ? 82.137 4.299 -3.631 1.00 38.45 205 ARG B O 1
ATOM 4495 N N . LEU B 1 206 ? 81.896 3.706 -1.474 1.00 37.17 206 LEU B N 1
ATOM 4496 C CA . LEU B 1 206 ? 80.443 3.667 -1.523 1.00 34.30 206 LEU B CA 1
ATOM 4497 C C . LEU B 1 206 ? 79.849 5.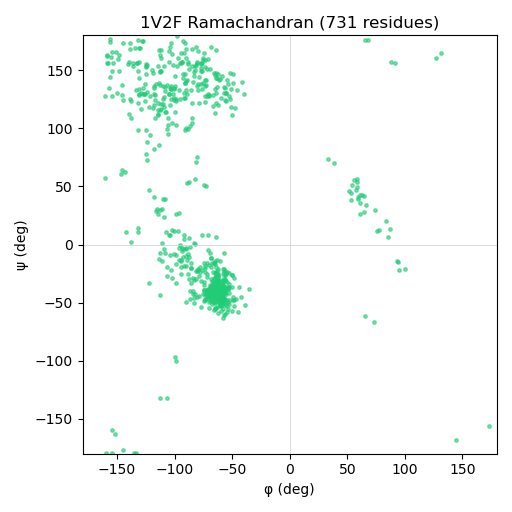004 -1.944 1.00 34.81 206 LEU B C 1
ATOM 4498 O O . LEU B 1 206 ? 78.826 5.038 -2.626 1.00 35.33 206 LEU B O 1
ATOM 4503 N N . ARG B 1 207 ? 80.487 6.105 -1.548 1.00 34.75 207 ARG B N 1
ATOM 4504 C CA . ARG B 1 207 ? 79.975 7.434 -1.879 1.00 34.39 207 ARG B CA 1
ATOM 4505 C C . ARG B 1 207 ? 79.944 7.727 -3.379 1.00 34.01 207 ARG B C 1
ATOM 4506 O O . ARG B 1 207 ? 79.323 8.695 -3.817 1.00 31.57 207 ARG B O 1
ATOM 4514 N N . GLU B 1 208 ? 80.617 6.895 -4.164 1.00 35.95 208 GLU B N 1
ATOM 4515 C CA . GLU B 1 208 ? 80.624 7.077 -5.611 1.00 39.10 208 GLU B CA 1
ATOM 4516 C C . GLU B 1 208 ? 79.328 6.572 -6.236 1.00 39.10 208 GLU B C 1
ATOM 4517 O O . GLU B 1 208 ? 78.951 7.007 -7.319 1.00 40.37 208 GLU B O 1
ATOM 4523 N N . PHE B 1 209 ? 78.647 5.660 -5.547 1.00 39.21 209 PHE B N 1
ATOM 4524 C CA . PHE B 1 209 ? 77.394 5.103 -6.045 1.00 37.93 209 PHE B CA 1
ATOM 4525 C C . PHE B 1 209 ? 76.162 5.729 -5.402 1.00 36.93 209 PHE B C 1
ATOM 4526 O O . PHE B 1 209 ? 75.040 5.471 -5.828 1.00 37.91 209 PHE B O 1
ATOM 4534 N N . ALA B 1 210 ? 76.364 6.547 -4.377 1.00 35.77 210 ALA B N 1
ATOM 4535 C CA . ALA B 1 210 ? 75.241 7.180 -3.693 1.00 34.59 210 ALA B CA 1
ATOM 4536 C C . ALA B 1 210 ? 75.711 8.395 -2.902 1.00 34.46 210 ALA B C 1
ATOM 4537 O O . ALA B 1 210 ? 75.499 8.495 -1.690 1.00 35.75 210 ALA B O 1
ATOM 4539 N N . PRO B 1 211 ? 76.336 9.354 -3.592 1.00 34.25 211 PRO B N 1
ATOM 4540 C CA . PRO B 1 211 ? 76.837 10.562 -2.938 1.00 32.41 211 PRO B CA 1
ATOM 4541 C C . PRO B 1 211 ? 75.774 11.367 -2.197 1.00 32.45 211 PRO B C 1
ATOM 4542 O O . PRO B 1 211 ? 76.087 12.088 -1.246 1.00 33.03 211 PRO B O 1
ATOM 4546 N N . GLU B 1 212 ? 74.518 11.233 -2.613 1.00 30.92 212 GLU B N 1
ATOM 4547 C CA . GLU B 1 212 ? 73.438 12.003 -1.994 1.00 28.31 212 GLU B CA 1
ATOM 4548 C C . GLU B 1 212 ? 73.029 11.541 -0.596 1.00 27.47 212 GLU B C 1
ATOM 4549 O O . GLU B 1 212 ? 72.439 12.301 0.167 1.00 28.54 212 GLU B O 1
ATOM 4555 N N . ARG B 1 213 ? 73.353 10.306 -0.249 1.00 26.96 213 ARG B N 1
ATOM 4556 C CA . ARG B 1 213 ? 72.951 9.786 1.052 1.00 28.52 213 ARG B CA 1
ATOM 4557 C C . ARG B 1 213 ? 74.077 9.106 1.841 1.00 28.55 213 ARG B C 1
ATOM 4558 O O . ARG B 1 213 ? 73.818 8.471 2.858 1.00 28.62 213 ARG B O 1
ATOM 4566 N N . THR B 1 214 ? 75.321 9.245 1.390 1.00 29.18 214 THR B N 1
ATOM 4567 C CA . THR B 1 214 ? 76.434 8.591 2.075 1.00 28.95 214 THR B CA 1
ATOM 4568 C C . THR B 1 214 ? 77.344 9.474 2.929 1.00 30.39 214 THR B C 1
ATOM 4569 O O . THR B 1 214 ? 77.843 10.510 2.481 1.00 32.09 214 THR B O 1
ATOM 4573 N N . PHE B 1 215 ? 77.561 9.050 4.170 1.00 30.37 215 PHE B N 1
ATOM 4574 C CA . PHE B 1 215 ? 78.460 9.766 5.069 1.00 28.27 215 PHE B CA 1
ATOM 4575 C C . PHE B 1 215 ? 79.685 8.873 5.209 1.00 27.37 215 PHE B C 1
ATOM 4576 O O . PHE B 1 215 ? 79.576 7.740 5.675 1.00 28.51 215 PHE B O 1
ATOM 4584 N N . THR B 1 216 ? 80.846 9.372 4.796 1.00 25.20 216 THR B N 1
ATOM 4585 C CA . THR B 1 216 ? 82.068 8.588 4.883 1.00 25.63 216 THR B CA 1
ATOM 4586 C C . THR B 1 216 ? 82.882 9.021 6.097 1.00 24.87 216 THR B C 1
ATOM 4587 O O . THR B 1 216 ? 83.065 10.213 6.347 1.00 24.12 216 THR B O 1
ATOM 4591 N N . VAL B 1 217 ? 83.362 8.036 6.847 1.00 23.56 217 VAL B N 1
ATOM 4592 C CA . VAL B 1 217 ? 84.130 8.284 8.059 1.00 23.38 217 VAL B CA 1
ATOM 4593 C C . VAL B 1 217 ? 85.593 7.896 7.887 1.00 22.79 217 VAL B C 1
ATOM 4594 O O . VAL B 1 217 ? 85.899 6.844 7.333 1.00 22.37 217 VAL B O 1
ATOM 4598 N N . GLY B 1 218 ? 86.489 8.757 8.364 1.00 22.03 218 GLY B N 1
ATOM 4599 C CA . GLY B 1 218 ? 87.913 8.481 8.263 1.00 20.46 218 GLY B CA 1
ATOM 4600 C C . GLY B 1 218 ? 88.639 8.766 9.565 1.00 20.33 218 GLY B C 1
ATOM 4601 O O . GLY B 1 218 ? 88.070 9.374 10.478 1.00 19.72 218 GLY B O 1
ATOM 4602 N N . SER B 1 219 ? 89.898 8.339 9.652 1.00 20.69 219 SER B N 1
ATOM 4603 C CA . SER B 1 219 ? 90.705 8.550 10.853 1.00 20.31 219 SER B CA 1
ATOM 4604 C C . SER B 1 219 ? 92.174 8.812 10.568 1.00 20.61 219 SER B C 1
ATOM 4605 O O . SER B 1 219 ? 92.839 8.010 9.915 1.00 21.85 219 SER B O 1
ATOM 4608 N N . ALA B 1 220 ? 92.682 9.931 11.070 1.00 20.77 220 ALA B N 1
ATOM 4609 C CA . ALA B 1 220 ? 94.088 10.259 10.887 1.00 21.33 220 ALA B CA 1
ATOM 4610 C C . ALA B 1 220 ? 94.935 9.206 11.604 1.00 19.93 220 ALA B C 1
ATOM 4611 O O . ALA B 1 220 ? 96.011 8.843 11.138 1.00 21.93 220 ALA B O 1
ATOM 4613 N N . GLY B 1 221 ? 94.434 8.709 12.730 1.00 18.52 221 GLY B N 1
ATOM 4614 C CA . GLY B 1 221 ? 95.167 7.715 13.492 1.00 19.98 221 GLY B CA 1
ATOM 4615 C C . GLY B 1 221 ? 95.414 6.421 12.744 1.00 21.82 221 GLY B C 1
ATOM 4616 O O . GLY B 1 221 ? 96.483 5.825 12.859 1.00 22.21 221 GLY B O 1
ATOM 4617 N N . LYS B 1 222 ? 94.427 5.983 11.969 1.00 23.06 222 LYS B N 1
ATOM 4618 C CA . LYS B 1 222 ? 94.557 4.749 11.206 1.00 23.43 222 LYS B CA 1
ATOM 4619 C C . LYS B 1 222 ? 95.229 4.978 9.859 1.00 23.81 222 LYS B C 1
ATOM 4620 O O . LYS B 1 222 ? 95.688 4.034 9.221 1.00 25.61 222 LYS B O 1
ATOM 4626 N N . ARG B 1 223 ? 95.295 6.231 9.424 1.00 23.25 223 ARG B N 1
ATOM 4627 C CA . ARG B 1 223 ? 95.961 6.556 8.161 1.00 22.96 223 ARG B CA 1
ATOM 4628 C C . ARG B 1 223 ? 97.449 6.762 8.411 1.00 24.46 223 ARG B C 1
ATOM 4629 O O . ARG B 1 223 ? 98.283 6.325 7.628 1.00 25.58 223 ARG B O 1
ATOM 4637 N N . LEU B 1 224 ? 97.772 7.421 9.523 1.00 24.61 224 LEU B N 1
ATOM 4638 C CA . LEU B 1 224 ? 99.152 7.780 9.820 1.00 24.60 224 LEU B CA 1
ATOM 4639 C C . LEU B 1 224 ? 99.861 7.183 11.042 1.00 26.81 224 LEU B C 1
ATOM 4640 O O . LEU B 1 224 ? 100.752 7.829 11.609 1.00 25.52 224 LEU B O 1
ATOM 4645 N N . GLU B 1 225 ? 99.470 5.975 11.450 1.00 25.53 225 GLU B N 1
ATOM 4646 C CA . GLU B 1 225 ? 100.111 5.303 12.579 1.00 24.84 225 GLU B CA 1
ATOM 4647 C C . GLU B 1 225 ? 100.172 6.192 13.823 1.00 23.95 225 GLU B C 1
ATOM 4648 O O . GLU B 1 225 ? 101.209 6.287 14.483 1.00 23.46 225 GLU B O 1
ATOM 4654 N N . ALA B 1 226 ? 99.059 6.838 14.146 1.00 23.87 226 ALA B N 1
ATOM 4655 C CA . ALA B 1 226 ? 98.997 7.731 15.298 1.00 21.94 226 ALA B CA 1
ATOM 4656 C C . ALA B 1 226 ? 97.610 7.667 15.917 1.00 22.21 226 ALA B C 1
ATOM 4657 O O . ALA B 1 226 ? 96.918 8.678 16.011 1.00 22.78 226 ALA B O 1
ATOM 4659 N N . THR B 1 227 ? 97.226 6.478 16.364 1.00 22.41 227 THR B N 1
ATOM 4660 C CA . THR B 1 227 ? 95.909 6.243 16.940 1.00 22.12 227 THR B CA 1
ATOM 4661 C C . THR B 1 227 ? 95.508 7.117 18.125 1.00 22.18 227 THR B C 1
ATOM 4662 O O . THR B 1 227 ? 94.316 7.336 18.354 1.00 21.38 227 THR B O 1
ATOM 4666 N N . GLY B 1 228 ? 96.491 7.618 18.870 1.00 20.65 228 GLY B N 1
ATOM 4667 C CA . GLY B 1 228 ? 96.189 8.456 20.017 1.00 17.29 228 GLY B CA 1
ATOM 4668 C C . GLY B 1 228 ? 96.031 9.947 19.737 1.00 19.94 228 GLY B C 1
ATOM 4669 O O . GLY B 1 228 ? 95.875 10.728 20.681 1.00 18.63 228 GLY B O 1
ATOM 4670 N N . TYR B 1 229 ? 96.069 10.366 18.469 1.00 18.61 229 TYR B N 1
ATOM 4671 C CA . TYR B 1 229 ? 95.921 11.793 18.161 1.00 20.14 229 TYR B CA 1
ATOM 4672 C C . TYR B 1 229 ? 94.466 12.271 18.188 1.00 19.54 229 TYR B C 1
ATOM 4673 O O . TYR B 1 229 ? 94.194 13.463 18.363 1.00 18.70 229 TYR B O 1
ATOM 4682 N N . ARG B 1 230 ? 93.535 11.334 18.040 1.00 18.57 230 ARG B N 1
ATOM 4683 C CA . ARG B 1 230 ? 92.105 11.639 18.066 1.00 17.20 230 ARG B CA 1
ATOM 4684 C C . ARG B 1 230 ? 91.662 12.709 17.045 1.00 16.77 230 ARG B C 1
ATOM 4685 O O . ARG B 1 230 ? 91.071 13.727 17.395 1.00 16.19 230 ARG B O 1
ATOM 4693 N N . VAL B 1 231 ? 91.963 12.469 15.778 1.00 17.23 231 VAL B N 1
ATOM 4694 C CA . VAL B 1 231 ? 91.554 13.371 14.717 1.00 18.85 231 VAL B CA 1
ATOM 4695 C C . VAL B 1 231 ? 90.886 12.487 13.675 1.00 20.12 231 VAL B C 1
ATOM 4696 O O . VAL B 1 231 ? 91.521 11.593 13.108 1.00 19.61 231 VAL B O 1
ATOM 4700 N N . GLY B 1 232 ? 89.598 12.723 13.457 1.00 20.15 232 GLY B N 1
ATOM 4701 C CA . GLY B 1 232 ? 88.849 11.951 12.481 1.00 21.22 232 GLY B CA 1
ATOM 4702 C C . GLY B 1 232 ? 88.001 12.896 11.655 1.00 21.91 232 GLY B C 1
ATOM 4703 O O . GLY B 1 232 ? 88.034 14.111 11.869 1.00 19.59 232 GLY B O 1
ATOM 4704 N N . TRP B 1 233 ? 87.231 12.355 10.719 1.00 21.40 233 TRP B N 1
ATOM 4705 C CA . TRP B 1 233 ? 86.402 13.211 9.891 1.00 22.37 233 TRP B CA 1
ATOM 4706 C C . TRP B 1 233 ? 85.181 12.541 9.304 1.00 23.97 233 TRP B C 1
ATOM 4707 O O . TRP B 1 233 ? 85.083 11.312 9.228 1.00 23.35 233 TRP B O 1
ATOM 4718 N N . ILE B 1 234 ? 84.244 13.384 8.894 1.00 24.30 234 ILE B N 1
ATOM 4719 C CA . ILE B 1 234 ? 83.037 12.926 8.241 1.00 23.95 234 ILE B CA 1
ATOM 4720 C C . ILE B 1 234 ? 82.955 13.696 6.930 1.00 23.78 234 ILE B C 1
ATOM 4721 O O . ILE B 1 234 ? 83.088 14.922 6.912 1.00 22.41 234 ILE B O 1
ATOM 4726 N N . VAL B 1 235 ? 82.765 12.976 5.835 1.00 24.10 235 VAL B N 1
ATOM 4727 C CA . VAL B 1 235 ? 82.614 13.606 4.540 1.00 24.86 235 VAL B CA 1
ATOM 4728 C C . VAL B 1 235 ? 81.212 13.230 4.068 1.00 27.15 235 VAL B C 1
ATOM 4729 O O . VAL B 1 235 ? 80.903 12.047 3.930 1.00 27.37 235 VAL B O 1
ATOM 4733 N N . GLY B 1 236 ? 80.361 14.226 3.834 1.00 27.48 236 GLY B N 1
ATOM 4734 C CA . GLY B 1 236 ? 79.010 13.934 3.384 1.00 29.33 236 GLY B CA 1
ATOM 4735 C C . GLY B 1 236 ? 78.298 15.086 2.696 1.00 31.67 236 GLY B C 1
ATOM 4736 O O . GLY B 1 236 ? 78.874 16.163 2.540 1.00 30.86 236 GLY B O 1
ATOM 4737 N N . PRO B 1 237 ? 77.038 14.891 2.264 1.00 32.98 237 PRO B N 1
ATOM 4738 C CA . PRO B 1 237 ? 76.292 15.962 1.593 1.00 33.26 237 PRO B CA 1
ATOM 4739 C C . PRO B 1 237 ? 76.229 17.237 2.431 1.00 34.56 237 PRO B C 1
ATOM 4740 O O . PRO B 1 237 ? 75.777 17.223 3.578 1.00 33.76 237 PRO B O 1
ATOM 4744 N N . LYS B 1 238 ? 76.692 18.336 1.839 1.00 36.23 238 LYS B N 1
ATOM 4745 C CA . LYS B 1 238 ? 76.744 19.628 2.511 1.00 39.16 238 LYS B CA 1
ATOM 4746 C C . LYS B 1 238 ? 75.463 20.084 3.205 1.00 39.33 238 LYS B C 1
ATOM 4747 O O . LYS B 1 238 ? 75.521 20.844 4.171 1.00 40.06 238 LYS B O 1
ATOM 4753 N N . GLU B 1 239 ? 74.318 19.612 2.726 1.00 39.76 239 GLU B N 1
ATOM 4754 C CA . GLU B 1 239 ? 73.023 19.978 3.296 1.00 39.97 239 GLU B CA 1
ATOM 4755 C C . GLU B 1 239 ? 72.869 19.545 4.757 1.00 37.74 239 GLU B C 1
ATOM 4756 O O . GLU B 1 239 ? 72.135 20.168 5.523 1.00 37.03 239 GLU B O 1
ATOM 4762 N N . PHE B 1 240 ? 73.565 18.478 5.141 1.00 36.40 240 PHE B N 1
ATOM 4763 C CA . PHE B 1 240 ? 73.483 17.958 6.504 1.00 34.75 240 PHE B CA 1
ATOM 4764 C C . PHE B 1 240 ? 74.680 18.294 7.405 1.00 33.42 240 PHE B C 1
ATOM 4765 O O . PHE B 1 240 ? 74.561 18.270 8.635 1.00 33.19 240 PHE B O 1
ATOM 4773 N N . MET B 1 241 ? 75.822 18.605 6.802 1.00 30.25 241 MET B N 1
ATOM 4774 C CA . MET B 1 241 ? 77.039 18.870 7.563 1.00 28.46 241 MET B CA 1
ATOM 4775 C C . MET B 1 241 ? 76.992 19.898 8.689 1.00 28.59 241 MET B C 1
ATOM 4776 O O . MET B 1 241 ? 77.567 19.669 9.756 1.00 27.35 241 MET B O 1
ATOM 4781 N N . PRO B 1 242 ? 76.319 21.040 8.479 1.00 29.08 242 PRO B N 1
ATOM 4782 C CA . PRO B 1 242 ? 76.259 22.038 9.551 1.00 30.59 242 PRO B CA 1
ATOM 4783 C C . PRO B 1 242 ? 75.672 21.457 10.832 1.00 31.67 242 PRO B C 1
ATOM 4784 O O . PRO B 1 242 ? 76.094 21.802 11.937 1.00 33.62 242 PRO B O 1
ATOM 4788 N N . ARG B 1 243 ? 74.693 20.573 10.679 1.00 32.61 243 ARG B N 1
ATOM 4789 C CA . ARG B 1 243 ? 74.052 19.941 11.828 1.00 32.64 243 ARG B CA 1
ATOM 4790 C C . ARG B 1 243 ? 75.017 18.986 12.530 1.00 30.98 243 ARG B C 1
ATOM 4791 O O . ARG B 1 243 ? 75.012 18.880 13.755 1.00 30.49 243 ARG B O 1
ATOM 4799 N N . LEU B 1 244 ? 75.835 18.278 11.758 1.00 29.22 244 LEU B N 1
ATOM 4800 C CA . LEU B 1 244 ? 76.795 17.367 12.357 1.00 28.84 244 LEU B CA 1
ATOM 4801 C C . LEU B 1 244 ? 77.821 18.176 13.163 1.00 27.33 244 LEU B C 1
ATOM 4802 O O . LEU B 1 244 ? 78.155 17.818 14.287 1.00 27.12 244 LEU B O 1
ATOM 4807 N N . ALA B 1 245 ? 78.303 19.278 12.598 1.00 26.79 245 ALA B N 1
ATOM 4808 C CA . ALA B 1 245 ? 79.262 20.115 13.309 1.00 26.34 245 ALA B CA 1
ATOM 4809 C C . ALA B 1 245 ? 78.585 20.621 14.578 1.00 25.79 245 ALA B C 1
ATOM 4810 O O . ALA B 1 245 ? 79.225 20.775 15.618 1.00 24.36 245 ALA B O 1
ATOM 4812 N N . GLY B 1 246 ? 77.279 20.866 14.482 1.00 24.99 246 GLY B N 1
ATOM 4813 C CA . GLY B 1 246 ? 76.521 21.343 15.627 1.00 22.90 246 GLY B CA 1
ATOM 4814 C C . GLY B 1 246 ? 76.446 20.329 16.757 1.00 23.65 246 GLY B C 1
ATOM 4815 O O . GLY B 1 246 ? 76.463 20.712 17.930 1.00 23.90 246 GLY B O 1
ATOM 4816 N N . MET B 1 247 ? 76.368 19.042 16.410 1.00 21.83 247 MET B N 1
ATOM 4817 C CA . MET B 1 247 ? 76.296 17.968 17.401 1.00 20.79 247 MET B CA 1
ATOM 4818 C C . MET B 1 247 ? 77.634 17.682 18.097 1.00 22.03 247 MET B C 1
ATOM 4819 O O . MET B 1 247 ? 77.674 17.581 19.325 1.00 21.57 247 MET B O 1
ATOM 4824 N N . ARG B 1 248 ? 78.725 17.535 17.332 1.00 21.86 248 ARG B N 1
ATOM 4825 C CA . ARG B 1 248 ? 80.045 17.263 17.932 1.00 22.07 248 ARG B CA 1
ATOM 4826 C C . ARG B 1 248 ? 80.492 18.455 18.778 1.00 22.43 248 ARG B C 1
ATOM 4827 O O . ARG B 1 248 ? 81.378 18.351 19.622 1.00 23.60 248 ARG B O 1
ATOM 4835 N N . GLN B 1 249 ? 79.841 19.584 18.551 1.00 22.72 249 GLN B N 1
ATOM 4836 C CA . GLN B 1 249 ? 80.115 20.821 19.266 1.00 23.44 249 GLN B CA 1
ATOM 4837 C C . GLN B 1 249 ? 79.841 20.594 20.766 1.00 25.54 249 GLN B C 1
ATOM 4838 O O . GLN B 1 249 ? 80.576 21.079 21.631 1.00 24.29 249 GLN B O 1
ATOM 4844 N N . TRP B 1 250 ? 78.799 19.820 21.063 1.00 26.06 250 TRP B N 1
ATOM 4845 C CA . TRP B 1 250 ? 78.407 19.533 22.444 1.00 24.29 250 TRP B CA 1
ATOM 4846 C C . TRP B 1 250 ? 79.135 18.348 23.085 1.00 22.58 250 TRP B C 1
ATOM 4847 O O . TRP B 1 250 ? 79.166 18.229 24.310 1.00 23.90 250 TRP B O 1
ATOM 4858 N N . THR B 1 251 ? 79.700 17.466 22.270 1.00 20.37 251 THR B N 1
ATOM 4859 C CA . THR B 1 251 ? 80.399 16.304 22.799 1.00 21.66 251 THR B CA 1
ATOM 4860 C C . THR B 1 251 ? 81.852 16.593 23.207 1.00 23.56 251 THR B C 1
ATOM 4861 O O . THR B 1 251 ? 82.259 16.248 24.310 1.00 25.43 251 THR B O 1
ATOM 4865 N N . SER B 1 252 ? 82.641 17.214 22.338 1.00 22.15 252 SER B N 1
ATOM 4866 C CA . SER B 1 252 ? 84.015 17.541 22.707 1.00 21.91 252 SER B CA 1
ATOM 4867 C C . SER B 1 252 ? 84.421 18.904 22.130 1.00 21.27 252 SER B C 1
ATOM 4868 O O . SER B 1 252 ? 85.589 19.286 22.166 1.00 20.92 252 SER B O 1
ATOM 4871 N N . PHE B 1 253 ? 83.425 19.623 21.615 1.00 19.61 253 PHE B N 1
ATOM 4872 C CA . PHE B 1 253 ? 83.577 20.948 21.015 1.00 19.95 253 PHE B CA 1
ATOM 4873 C C . PHE B 1 253 ? 84.409 20.976 19.743 1.00 19.78 253 PHE B C 1
ATOM 4874 O O . PHE B 1 253 ? 83.901 21.343 18.689 1.00 20.27 253 PHE B O 1
ATOM 4882 N N . SER B 1 254 ? 85.682 20.595 19.831 1.00 20.94 254 SER B N 1
ATOM 4883 C CA . SER B 1 254 ? 86.552 20.582 18.651 1.00 21.08 254 SER B CA 1
ATOM 4884 C C . SER B 1 254 ? 87.736 19.641 18.870 1.00 19.21 254 SER B C 1
ATOM 4885 O O . SER B 1 254 ? 88.102 19.379 20.003 1.00 20.29 254 SER B O 1
ATOM 4888 N N . ALA B 1 255 ? 88.336 19.140 17.791 1.00 17.85 255 ALA B N 1
ATOM 4889 C CA . ALA B 1 255 ? 89.480 18.232 17.907 1.00 16.56 255 ALA B CA 1
ATOM 4890 C C . ALA B 1 255 ? 90.758 19.006 18.295 1.00 15.96 255 ALA B C 1
ATOM 4891 O O . ALA B 1 255 ? 90.839 20.214 18.083 1.00 14.48 255 ALA B O 1
ATOM 4893 N N . PRO B 1 256 ? 91.768 18.314 18.862 1.00 16.80 256 PRO B N 1
ATOM 4894 C CA . PRO B 1 256 ? 93.048 18.914 19.300 1.00 17.59 256 PRO B CA 1
ATOM 4895 C C . PRO B 1 256 ? 93.681 19.769 18.200 1.00 17.43 256 PRO B C 1
ATOM 4896 O O . PRO B 1 256 ? 94.131 19.232 17.186 1.00 17.45 256 PRO B O 1
ATOM 4900 N N . THR B 1 257 ? 93.722 21.084 18.415 1.00 16.72 257 THR B N 1
ATOM 4901 C CA . THR B 1 257 ? 94.252 22.041 17.438 1.00 17.83 257 THR B CA 1
ATOM 4902 C C . THR B 1 257 ? 95.638 21.769 16.826 1.00 17.42 257 THR B C 1
ATOM 4903 O O . THR B 1 257 ? 95.764 21.682 15.608 1.00 19.39 257 THR B O 1
ATOM 4907 N N . PRO B 1 258 ? 96.689 21.639 17.651 1.00 17.78 258 PRO B N 1
ATOM 4908 C CA . PRO B 1 258 ? 98.012 21.381 17.062 1.00 17.71 258 PRO B CA 1
ATOM 4909 C C . PRO B 1 258 ? 98.091 20.067 16.290 1.00 18.51 258 PRO B C 1
ATOM 4910 O O . PRO B 1 258 ? 98.849 19.948 15.317 1.00 17.93 258 PRO B O 1
ATOM 4914 N N . LEU B 1 259 ? 97.311 19.082 16.725 1.00 16.06 259 LEU B N 1
ATOM 4915 C CA . LEU B 1 259 ? 97.300 17.787 16.055 1.00 16.05 259 LEU B CA 1
ATOM 4916 C C . LEU B 1 259 ? 96.577 17.930 14.714 1.00 15.72 259 LEU B C 1
ATOM 4917 O O . LEU B 1 259 ? 96.989 17.340 13.710 1.00 16.68 259 LEU B O 1
ATOM 4922 N N . GLN B 1 260 ? 95.506 18.720 14.692 1.00 14.40 260 GLN B N 1
ATOM 4923 C CA . GLN B 1 260 ? 94.780 18.959 13.447 1.00 15.77 260 GLN B CA 1
ATOM 4924 C C . GLN B 1 260 ? 95.741 19.625 12.454 1.00 17.39 260 GLN B C 1
ATOM 4925 O O . GLN B 1 260 ? 95.837 19.217 11.295 1.00 17.89 260 GLN B O 1
ATOM 4931 N N . ALA B 1 261 ? 96.445 20.654 12.925 1.00 17.21 261 ALA B N 1
ATOM 4932 C CA . ALA B 1 261 ? 97.385 21.396 12.096 1.00 17.87 261 ALA B CA 1
ATOM 4933 C C . ALA B 1 261 ? 98.454 20.468 11.540 1.00 18.47 261 ALA B C 1
ATOM 4934 O O . ALA B 1 261 ? 98.780 20.528 10.355 1.00 18.26 261 ALA B O 1
ATOM 4936 N N . GLY B 1 262 ? 98.989 19.603 12.396 1.00 19.03 262 GLY B N 1
ATOM 4937 C CA . GLY B 1 262 ? 100.002 18.658 11.953 1.00 19.08 262 GLY B CA 1
ATOM 4938 C C . GLY B 1 262 ? 99.446 17.666 10.940 1.00 19.33 262 GLY B C 1
ATOM 4939 O O . GLY B 1 262 ? 100.073 17.378 9.915 1.00 18.87 262 GLY B O 1
ATOM 4940 N N . VAL B 1 263 ? 98.259 17.139 11.218 1.00 18.42 263 VAL B N 1
ATOM 4941 C CA . VAL B 1 263 ? 97.641 16.190 10.302 1.00 18.88 263 VAL B CA 1
ATOM 4942 C C . VAL B 1 263 ? 97.339 16.837 8.949 1.00 18.87 263 VAL B C 1
ATOM 4943 O O . VAL B 1 263 ? 97.442 16.188 7.906 1.00 19.31 263 VAL B O 1
ATOM 4947 N N . ALA B 1 264 ? 96.989 18.118 8.956 1.00 19.73 264 ALA B N 1
ATOM 4948 C CA . ALA B 1 264 ? 96.681 18.808 7.701 1.00 21.60 264 ALA B CA 1
ATOM 4949 C C . ALA B 1 264 ? 97.881 18.780 6.748 1.00 21.84 264 ALA B C 1
ATOM 4950 O O . ALA B 1 264 ? 97.732 18.474 5.566 1.00 21.94 264 ALA B O 1
ATOM 4952 N N . GLU B 1 265 ? 99.068 19.091 7.255 1.00 21.78 265 GLU B N 1
ATOM 4953 C CA . GLU B 1 265 ? 100.254 19.068 6.413 1.00 23.79 265 GLU B CA 1
ATOM 4954 C C . GLU B 1 265 ? 100.623 17.638 6.037 1.00 23.22 265 GLU B C 1
ATOM 4955 O O . GLU B 1 265 ? 100.957 17.350 4.889 1.00 24.39 265 GLU B O 1
ATOM 4961 N N . ALA B 1 266 ? 100.574 16.746 7.018 1.00 22.69 266 ALA B N 1
ATOM 4962 C CA . ALA B 1 266 ? 100.930 15.351 6.801 1.00 23.27 266 ALA B CA 1
ATOM 4963 C C . ALA B 1 266 ? 100.121 14.664 5.699 1.00 24.05 266 ALA B C 1
ATOM 4964 O O . ALA B 1 266 ? 100.676 13.899 4.907 1.00 23.57 266 ALA B O 1
ATOM 4966 N N . LEU B 1 267 ? 98.818 14.933 5.644 1.00 25.20 267 LEU B N 1
ATOM 4967 C CA . LEU B 1 267 ? 97.958 14.323 4.626 1.00 26.77 267 LEU B CA 1
ATOM 4968 C C . LEU B 1 267 ? 98.432 14.697 3.233 1.00 27.58 267 LEU B C 1
ATOM 4969 O O . LEU B 1 267 ? 98.370 13.888 2.310 1.00 26.96 267 LEU B O 1
ATOM 4974 N N . LYS B 1 268 ? 98.896 15.931 3.077 1.00 29.37 268 LYS B N 1
ATOM 4975 C CA . LYS B 1 268 ? 99.379 16.376 1.780 1.00 31.65 268 LYS B CA 1
ATOM 4976 C C . LYS B 1 268 ? 100.733 15.754 1.456 1.00 32.16 268 LYS B C 1
ATOM 4977 O O . LYS B 1 268 ? 100.962 15.307 0.334 1.00 31.21 268 LYS B O 1
ATOM 4983 N N . LEU B 1 269 ? 101.625 15.720 2.443 1.00 32.28 269 LEU B N 1
ATOM 4984 C CA . LEU B 1 269 ? 102.940 15.134 2.237 1.00 34.37 269 LEU B CA 1
ATOM 4985 C C . LEU B 1 269 ? 102.840 13.641 1.939 1.00 35.30 269 LEU B C 1
ATOM 4986 O O . LEU B 1 269 ? 103.558 13.132 1.081 1.00 36.34 269 LEU B O 1
ATOM 4991 N N . ALA B 1 270 ? 101.951 12.945 2.646 1.00 36.09 270 ALA B N 1
ATOM 4992 C CA . ALA B 1 270 ? 101.773 11.505 2.453 1.00 38.19 270 ALA B CA 1
ATOM 4993 C C . ALA B 1 270 ? 101.553 11.146 0.985 1.00 39.61 270 ALA B C 1
ATOM 4994 O O . ALA B 1 270 ? 102.187 10.230 0.472 1.00 39.37 270 ALA B O 1
ATOM 4996 N N . ARG B 1 271 ? 100.654 11.865 0.319 1.00 42.38 271 ARG B N 1
ATOM 4997 C CA . ARG B 1 271 ? 100.365 11.620 -1.092 1.00 45.93 271 ARG B CA 1
ATOM 4998 C C . ARG B 1 271 ? 101.613 11.856 -1.937 1.00 47.70 271 ARG B C 1
ATOM 4999 O O . ARG B 1 271 ? 102.092 10.955 -2.628 1.00 48.58 271 ARG B O 1
ATOM 5007 N N . ARG B 1 272 ? 102.132 13.077 -1.868 1.00 49.44 272 ARG B N 1
ATOM 5008 C CA . ARG B 1 272 ? 103.305 13.473 -2.641 1.00 51.18 272 ARG B CA 1
ATOM 5009 C C . ARG B 1 272 ? 104.524 12.576 -2.477 1.00 49.84 272 ARG B C 1
ATOM 5010 O O . ARG B 1 272 ? 105.248 12.343 -3.439 1.00 50.99 272 ARG B O 1
ATOM 5018 N N . GLU B 1 273 ? 104.760 12.073 -1.271 1.00 47.88 273 GLU B N 1
ATOM 5019 C CA . GLU B 1 273 ? 105.930 11.234 -1.047 1.00 46.61 273 GLU B CA 1
ATOM 5020 C C . GLU B 1 273 ? 105.699 9.723 -1.101 1.00 45.12 273 GLU B C 1
ATOM 5021 O O . GLU B 1 273 ? 106.579 8.948 -0.720 1.00 44.85 273 GLU B O 1
ATOM 5027 N N . GLY B 1 274 ? 104.531 9.301 -1.575 1.00 41.75 274 GLY B N 1
ATOM 5028 C CA . GLY B 1 274 ? 104.254 7.876 -1.662 1.00 40.64 274 GLY B CA 1
ATOM 5029 C C . GLY B 1 274 ? 104.327 7.129 -0.339 1.00 39.11 274 GLY B C 1
ATOM 5030 O O . GLY B 1 274 ? 104.836 6.008 -0.264 1.00 40.27 274 GLY B O 1
ATOM 5031 N N . PHE B 1 275 ? 103.811 7.747 0.713 1.00 36.17 275 PHE B N 1
ATOM 5032 C CA . PHE B 1 275 ? 103.823 7.127 2.025 1.00 34.24 275 PHE B CA 1
ATOM 5033 C C . PHE B 1 275 ? 102.892 5.918 2.101 1.00 33.95 275 PHE B C 1
ATOM 5034 O O . PHE B 1 275 ? 103.270 4.873 2.627 1.00 33.99 275 PHE B O 1
ATOM 5042 N N . TYR B 1 276 ? 101.679 6.064 1.573 1.00 32.54 276 TYR B N 1
ATOM 5043 C CA . TYR B 1 276 ? 100.694 4.991 1.617 1.00 32.06 276 TYR B CA 1
ATOM 5044 C C . TYR B 1 276 ? 101.129 3.712 0.911 1.00 33.96 276 TYR B C 1
ATOM 5045 O O . TYR B 1 276 ? 100.880 2.619 1.418 1.00 33.27 276 TYR B O 1
ATOM 5054 N N . GLU B 1 277 ? 101.766 3.837 -0.250 1.00 34.40 277 GLU B N 1
ATOM 5055 C CA . GLU B 1 277 ? 102.227 2.657 -0.971 1.00 37.48 277 GLU B CA 1
ATOM 5056 C C . GLU B 1 277 ? 103.211 1.905 -0.087 1.00 37.27 277 GLU B C 1
ATOM 5057 O O . GLU B 1 277 ? 103.052 0.708 0.163 1.00 38.00 277 GLU B O 1
ATOM 5063 N N . ALA B 1 278 ? 104.226 2.612 0.396 1.00 35.19 278 ALA B N 1
ATOM 5064 C CA . ALA B 1 278 ? 105.226 1.993 1.253 1.00 34.55 278 ALA B CA 1
ATOM 5065 C C . ALA B 1 278 ? 104.571 1.359 2.475 1.00 33.96 278 ALA B C 1
ATOM 5066 O O . ALA B 1 278 ? 105.012 0.314 2.947 1.00 33.79 278 ALA B O 1
ATOM 5068 N N . LEU B 1 279 ? 103.517 1.989 2.983 1.00 34.43 279 LEU B N 1
ATOM 5069 C CA . LEU B 1 279 ? 102.819 1.468 4.156 1.00 34.48 279 LEU B CA 1
ATOM 5070 C C . LEU B 1 279 ? 102.123 0.150 3.816 1.00 35.94 279 LEU B C 1
ATOM 5071 O O . LEU B 1 279 ? 102.162 -0.804 4.596 1.00 36.41 279 LEU B O 1
ATOM 5076 N N . ARG B 1 280 ? 101.482 0.101 2.652 1.00 36.01 280 ARG B N 1
ATOM 5077 C CA . ARG B 1 280 ? 100.793 -1.109 2.223 1.00 37.38 280 ARG B CA 1
ATOM 5078 C C . ARG B 1 280 ? 101.797 -2.246 2.040 1.00 38.41 280 ARG B C 1
ATOM 5079 O O . ARG B 1 280 ? 101.551 -3.386 2.443 1.00 37.33 280 ARG B O 1
ATOM 5087 N N . GLU B 1 281 ? 102.940 -1.919 1.450 1.00 40.20 281 GLU B N 1
ATOM 5088 C CA . GLU B 1 281 ? 103.988 -2.897 1.211 1.00 43.09 281 GLU B CA 1
ATOM 5089 C C . GLU B 1 281 ? 104.490 -3.481 2.533 1.00 43.15 281 GLU B C 1
ATOM 5090 O O . GLU B 1 281 ? 104.701 -4.689 2.650 1.00 44.67 281 GLU B O 1
ATOM 5096 N N . GLY B 1 282 ? 104.666 -2.621 3.531 1.00 41.47 282 GLY B N 1
ATOM 5097 C CA . GLY B 1 282 ? 105.136 -3.079 4.824 1.00 39.86 282 GLY B CA 1
ATOM 5098 C C . GLY B 1 282 ? 104.133 -3.956 5.557 1.00 40.26 282 GLY B C 1
ATOM 5099 O O . GLY B 1 282 ? 104.520 -4.889 6.262 1.00 40.91 282 GLY B O 1
ATOM 5100 N N . TYR B 1 283 ? 102.845 -3.664 5.411 1.00 38.42 283 TYR B N 1
ATOM 5101 C CA . TYR B 1 283 ? 101.830 -4.462 6.080 1.00 38.63 283 TYR B CA 1
ATOM 5102 C C . TYR B 1 283 ? 101.552 -5.784 5.368 1.00 39.78 283 TYR B C 1
ATOM 5103 O O . TYR B 1 283 ? 101.135 -6.752 6.002 1.00 39.01 283 TYR B O 1
ATOM 5112 N N . ARG B 1 284 ? 101.777 -5.822 4.056 1.00 40.69 284 ARG B N 1
ATOM 5113 C CA . ARG B 1 284 ? 101.564 -7.045 3.295 1.00 42.08 284 ARG B CA 1
ATOM 5114 C C . ARG B 1 284 ? 102.554 -8.108 3.779 1.00 42.85 284 ARG B C 1
ATOM 5115 O O . ARG B 1 284 ? 102.167 -9.246 4.065 1.00 39.86 284 ARG B O 1
ATOM 5123 N N . ARG B 1 285 ? 103.826 -7.726 3.875 1.00 42.91 285 ARG B N 1
ATOM 5124 C CA . ARG B 1 285 ? 104.857 -8.643 4.337 1.00 44.21 285 ARG B CA 1
ATOM 5125 C C . ARG B 1 285 ? 104.445 -9.229 5.674 1.00 43.55 285 ARG B C 1
ATOM 5126 O O . ARG B 1 285 ? 104.368 -10.442 5.832 1.00 45.90 285 ARG B O 1
ATOM 5134 N N . ARG B 1 286 ? 104.171 -8.364 6.640 1.00 42.28 286 ARG B N 1
ATOM 5135 C CA . ARG B 1 286 ? 103.777 -8.839 7.956 1.00 40.84 286 ARG B CA 1
ATOM 5136 C C . ARG B 1 286 ? 102.519 -9.702 7.923 1.00 40.14 286 ARG B C 1
ATOM 5137 O O . ARG B 1 286 ? 102.383 -10.635 8.716 1.00 39.11 286 ARG B O 1
ATOM 5145 N N . ARG B 1 287 ? 101.604 -9.405 7.005 1.00 38.82 287 ARG B N 1
ATOM 5146 C CA . ARG B 1 287 ? 100.385 -10.197 6.892 1.00 38.97 287 ARG B CA 1
ATOM 5147 C C . ARG B 1 287 ? 100.742 -11.630 6.458 1.00 39.78 287 ARG B C 1
ATOM 5148 O O . ARG B 1 287 ? 100.310 -12.612 7.072 1.00 38.55 287 ARG B O 1
ATOM 5156 N N . ASP B 1 288 ? 101.536 -11.738 5.398 1.00 39.72 288 ASP B N 1
ATOM 5157 C CA . ASP B 1 288 ? 101.942 -13.034 4.876 1.00 41.70 288 ASP B CA 1
ATOM 5158 C C . ASP B 1 288 ? 102.790 -13.785 5.899 1.00 43.12 288 ASP B C 1
ATOM 5159 O O . ASP B 1 288 ? 102.757 -15.015 5.967 1.00 43.78 288 ASP B O 1
ATOM 5164 N N . LEU B 1 289 ? 103.539 -13.037 6.703 1.00 43.08 289 LEU B N 1
ATOM 5165 C CA . LEU B 1 289 ? 104.387 -13.626 7.725 1.00 43.58 289 LEU B CA 1
ATOM 5166 C C . LEU B 1 289 ? 103.533 -14.322 8.783 1.00 45.09 289 LEU B C 1
ATOM 5167 O O . LEU B 1 289 ? 103.709 -15.510 9.051 1.00 46.11 289 LEU B O 1
ATOM 5172 N N . LEU B 1 290 ? 102.605 -13.584 9.381 1.00 45.63 290 LEU B N 1
ATOM 5173 C CA . LEU B 1 290 ? 101.734 -14.146 10.407 1.00 46.27 290 LEU B CA 1
ATOM 5174 C C . LEU B 1 290 ? 100.905 -15.292 9.832 1.00 47.19 290 LEU B C 1
ATOM 5175 O O . LEU B 1 290 ? 100.773 -16.345 10.457 1.00 46.70 290 LEU B O 1
ATOM 5180 N N . ALA B 1 291 ? 100.344 -15.072 8.644 1.00 48.73 291 ALA B N 1
ATOM 5181 C CA . ALA B 1 291 ? 99.507 -16.065 7.967 1.00 50.23 291 ALA B CA 1
ATOM 5182 C C . ALA B 1 291 ? 100.254 -17.369 7.694 1.00 51.40 291 ALA B C 1
ATOM 5183 O O . ALA B 1 291 ? 99.781 -18.448 8.055 1.00 50.97 291 ALA B O 1
ATOM 5185 N N . GLY B 1 292 ? 101.412 -17.270 7.047 1.00 51.71 292 GLY B N 1
ATOM 5186 C CA . GLY B 1 292 ? 102.193 -18.460 6.764 1.00 52.24 292 GLY B CA 1
ATOM 5187 C C . GLY B 1 292 ? 102.575 -19.144 8.065 1.00 52.68 292 GLY B C 1
ATOM 5188 O O . GLY B 1 292 ? 102.499 -20.366 8.189 1.00 52.27 292 GLY B O 1
ATOM 5189 N N . GLY B 1 293 ? 102.974 -18.345 9.048 1.00 52.45 293 GLY B N 1
ATOM 5190 C CA . GLY B 1 293 ? 103.361 -18.888 10.336 1.00 53.11 293 GLY B CA 1
ATOM 5191 C C . GLY B 1 293 ? 102.277 -19.706 11.011 1.00 53.52 293 GLY B C 1
ATOM 5192 O O . GLY B 1 293 ? 102.564 -20.742 11.610 1.00 53.85 293 GLY B O 1
ATOM 5193 N N . LEU B 1 294 ? 101.032 -19.247 10.926 1.00 54.17 294 LEU B N 1
ATOM 5194 C CA . LEU B 1 294 ? 99.925 -19.965 11.546 1.00 55.29 294 LEU B CA 1
ATOM 5195 C C . LEU B 1 294 ? 99.534 -21.191 10.726 1.00 56.52 294 LEU B C 1
ATOM 5196 O O . LEU B 1 294 ? 98.925 -22.132 11.244 1.00 55.85 294 LEU B O 1
ATOM 5201 N N . ARG B 1 295 ? 99.896 -21.167 9.445 1.00 58.10 295 ARG B N 1
ATOM 5202 C CA . ARG B 1 295 ? 99.623 -22.263 8.520 1.00 59.78 295 ARG B CA 1
ATOM 5203 C C . ARG B 1 295 ? 100.531 -23.440 8.866 1.00 60.01 295 ARG B C 1
ATOM 5204 O O . ARG B 1 295 ? 100.096 -24.591 8.898 1.00 60.18 295 ARG B O 1
ATOM 5212 N N . ALA B 1 296 ? 101.801 -23.130 9.112 1.00 60.13 296 ALA B N 1
ATOM 5213 C CA . ALA B 1 296 ? 102.802 -24.131 9.453 1.00 59.86 296 ALA B CA 1
ATOM 5214 C C . ALA B 1 296 ? 102.349 -24.948 10.654 1.00 60.32 296 ALA B C 1
ATOM 5215 O O . ALA B 1 296 ? 102.781 -26.084 10.841 1.00 60.23 296 ALA B O 1
ATOM 5217 N N . MET B 1 297 ? 101.483 -24.356 11.468 1.00 60.72 297 MET B N 1
ATOM 5218 C CA . MET B 1 297 ? 100.952 -25.025 12.648 1.00 60.60 297 MET B CA 1
ATOM 5219 C C . MET B 1 297 ? 99.655 -25.743 12.286 1.00 60.54 297 MET B C 1
ATOM 5220 O O . MET B 1 297 ? 98.974 -26.300 13.149 1.00 60.42 297 MET B O 1
ATOM 5225 N N . GLY B 1 298 ? 99.315 -25.717 11.003 1.00 59.78 298 GLY B N 1
ATOM 5226 C CA . GLY B 1 298 ? 98.110 -26.381 10.546 1.00 59.33 298 GLY B CA 1
ATOM 5227 C C . GLY B 1 298 ? 96.836 -25.781 11.100 1.00 59.26 298 GLY B C 1
ATOM 5228 O O . GLY B 1 298 ? 95.917 -26.504 11.488 1.00 59.08 298 GLY B O 1
ATOM 5229 N N . LEU B 1 299 ? 96.775 -24.456 11.150 1.00 58.88 299 LEU B N 1
ATOM 5230 C CA . LEU B 1 299 ? 95.578 -23.791 11.646 1.00 57.84 299 LEU B CA 1
ATOM 5231 C C . LEU B 1 299 ? 94.796 -23.216 10.479 1.00 57.47 299 LEU B C 1
ATOM 5232 O O . LEU B 1 299 ? 95.351 -22.981 9.402 1.00 56.80 299 LEU B O 1
ATOM 5237 N N . ARG B 1 300 ? 93.503 -23.006 10.697 1.00 57.16 300 ARG B N 1
ATOM 5238 C CA . ARG B 1 300 ? 92.637 -22.438 9.675 1.00 57.46 300 ARG B CA 1
ATOM 5239 C C . ARG B 1 300 ? 92.886 -20.928 9.667 1.00 56.61 300 ARG B C 1
ATOM 5240 O O . ARG B 1 300 ? 92.724 -20.266 10.692 1.00 55.45 300 ARG B O 1
ATOM 5248 N N . VAL B 1 301 ? 93.288 -20.391 8.517 1.00 55.89 301 VAL B N 1
ATOM 5249 C CA . VAL B 1 301 ? 93.571 -18.962 8.404 1.00 54.86 301 VAL B CA 1
ATOM 5250 C C . VAL B 1 301 ? 92.900 -18.284 7.207 1.00 54.07 301 VAL B C 1
ATOM 5251 O O . VAL B 1 301 ? 93.007 -18.749 6.068 1.00 53.58 301 VAL B O 1
ATOM 5255 N N . TYR B 1 302 ? 92.217 -17.174 7.479 1.00 52.15 302 TYR B N 1
ATOM 5256 C CA . TYR B 1 302 ? 91.542 -16.408 6.438 1.00 50.28 302 TYR B CA 1
ATOM 5257 C C . TYR B 1 302 ? 92.340 -15.136 6.167 1.00 48.93 302 TYR B C 1
ATOM 5258 O O . TYR B 1 302 ? 92.372 -14.225 6.995 1.00 48.85 302 TYR B O 1
ATOM 5267 N N . VAL B 1 303 ? 92.987 -15.085 5.009 1.00 46.88 303 VAL B N 1
ATOM 5268 C CA . VAL B 1 303 ? 93.796 -13.935 4.630 1.00 44.69 303 VAL B CA 1
ATOM 5269 C C . VAL B 1 303 ? 92.930 -12.721 4.328 1.00 43.67 303 VAL B C 1
ATOM 5270 O O . VAL B 1 303 ? 91.996 -12.799 3.534 1.00 44.35 303 VAL B O 1
ATOM 5274 N N . PRO B 1 304 ? 93.230 -11.576 4.964 1.00 43.08 304 PRO B N 1
ATOM 5275 C CA . PRO B 1 304 ? 92.455 -10.349 4.742 1.00 41.61 304 PRO B CA 1
ATOM 5276 C C . PRO B 1 304 ? 92.892 -9.599 3.490 1.00 40.01 304 PRO B C 1
ATOM 5277 O O . PRO B 1 304 ? 94.035 -9.721 3.054 1.00 38.00 304 PRO B O 1
ATOM 5281 N N . GLU B 1 305 ? 91.974 -8.833 2.908 1.00 40.65 305 GLU B N 1
ATOM 5282 C CA . GLU B 1 305 ? 92.294 -8.051 1.718 1.00 42.23 305 GLU B CA 1
ATOM 5283 C C . GLU B 1 305 ? 92.651 -6.644 2.186 1.00 41.37 305 GLU B C 1
ATOM 5284 O O . GLU B 1 305 ? 93.192 -5.840 1.418 1.00 41.21 305 GLU B O 1
ATOM 5290 N N . GLY B 1 306 ? 92.337 -6.361 3.451 1.00 39.38 306 GLY B N 1
ATOM 5291 C CA . GLY B 1 306 ? 92.610 -5.053 4.021 1.00 39.04 306 GLY B CA 1
ATOM 5292 C C . GLY B 1 306 ? 92.746 -5.033 5.537 1.00 38.68 306 GLY B C 1
ATOM 5293 O O . GLY B 1 306 ? 92.513 -6.044 6.207 1.00 37.47 306 GLY B O 1
ATOM 5294 N N . THR B 1 307 ? 93.111 -3.860 6.065 1.00 36.49 307 THR B N 1
ATOM 5295 C CA . THR B 1 307 ? 93.329 -3.624 7.493 1.00 33.75 307 THR B CA 1
ATOM 5296 C C . THR B 1 307 ? 94.560 -4.405 7.937 1.00 34.66 307 THR B C 1
ATOM 5297 O O . THR B 1 307 ? 95.166 -5.126 7.139 1.00 33.67 307 THR B O 1
ATOM 5301 N N . TYR B 1 308 ? 94.954 -4.239 9.195 1.00 33.12 308 TYR B N 1
ATOM 5302 C CA . TYR B 1 308 ? 96.088 -4.989 9.698 1.00 33.14 308 TYR B CA 1
ATOM 5303 C C . TYR B 1 308 ? 95.609 -6.029 10.715 1.00 34.70 308 TYR B C 1
ATOM 5304 O O . TYR B 1 308 ? 96.251 -6.270 11.739 1.00 33.01 308 TYR B O 1
ATOM 5313 N N . PHE B 1 309 ? 94.464 -6.638 10.403 1.00 34.64 309 PHE B N 1
ATOM 5314 C CA . PHE B 1 309 ? 93.856 -7.676 11.229 1.00 35.60 309 PHE B CA 1
ATOM 5315 C C . PHE B 1 309 ? 93.616 -8.924 10.380 1.00 38.01 309 PHE B C 1
ATOM 5316 O O . PHE B 1 309 ? 93.491 -8.847 9.158 1.00 38.19 309 PHE B O 1
ATOM 5324 N N . LEU B 1 310 ? 93.551 -10.075 11.036 1.00 39.31 310 LEU B N 1
ATOM 5325 C CA . LEU B 1 310 ? 93.262 -11.323 10.344 1.00 40.89 310 LEU B CA 1
ATOM 5326 C C . LEU B 1 310 ? 92.638 -12.271 11.359 1.00 42.24 310 LEU B C 1
ATOM 5327 O O . LEU B 1 310 ? 92.926 -12.194 12.557 1.00 42.43 310 LEU B O 1
ATOM 5332 N N . MET B 1 311 ? 91.763 -13.149 10.891 1.00 43.58 311 MET B N 1
ATOM 5333 C CA . MET B 1 311 ? 91.122 -14.087 11.792 1.00 44.74 311 MET B CA 1
ATOM 5334 C C . MET B 1 311 ? 91.564 -15.512 11.529 1.00 46.20 311 MET B C 1
ATOM 5335 O O . MET B 1 311 ? 91.897 -15.876 10.400 1.00 46.86 311 MET B O 1
ATOM 5340 N N . ALA B 1 312 ? 91.581 -16.306 12.594 1.00 46.97 312 ALA B N 1
ATOM 5341 C CA . ALA B 1 312 ? 91.983 -17.701 12.522 1.00 47.47 312 ALA B CA 1
ATOM 5342 C C . ALA B 1 312 ? 91.319 -18.475 13.654 1.00 48.04 312 ALA B C 1
ATOM 5343 O O . ALA B 1 312 ? 90.798 -17.889 14.608 1.00 46.48 312 ALA B O 1
ATOM 5345 N N . GLU B 1 313 ? 91.345 -19.798 13.543 1.00 49.52 313 GLU B N 1
ATOM 5346 C CA . GLU B 1 313 ? 90.734 -20.652 14.548 1.00 51.11 313 GLU B CA 1
ATOM 5347 C C . GLU B 1 313 ? 91.763 -21.393 15.398 1.00 50.55 313 GLU B C 1
ATOM 5348 O O . GLU B 1 313 ? 92.721 -21.971 14.880 1.00 48.96 313 GLU B O 1
ATOM 5354 N N . LEU B 1 314 ? 91.557 -21.342 16.710 1.00 50.74 314 LEU B N 1
ATOM 5355 C CA . LEU B 1 314 ? 92.416 -22.019 17.677 1.00 51.82 314 LEU B CA 1
ATOM 5356 C C . LEU B 1 314 ? 91.505 -22.924 18.502 1.00 51.84 314 LEU B C 1
ATOM 5357 O O . LEU B 1 314 ? 90.991 -22.525 19.551 1.00 52.62 314 LEU B O 1
ATOM 5362 N N . PRO B 1 315 ? 91.289 -24.161 18.026 1.00 51.94 315 PRO B N 1
ATOM 5363 C CA . PRO B 1 315 ? 90.445 -25.189 18.650 1.00 51.23 315 PRO B CA 1
ATOM 5364 C C . PRO B 1 315 ? 90.505 -25.323 20.178 1.00 50.90 315 PRO B C 1
ATOM 5365 O O . PRO B 1 315 ? 91.583 -25.425 20.776 1.00 49.79 315 PRO B O 1
ATOM 5369 N N . GLY B 1 316 ? 89.324 -25.322 20.793 1.00 50.78 316 GLY B N 1
ATOM 5370 C CA . GLY B 1 316 ? 89.208 -25.469 22.234 1.00 50.72 316 GLY B CA 1
ATOM 5371 C C . GLY B 1 316 ? 90.031 -24.517 23.081 1.00 51.27 316 GLY B C 1
ATOM 5372 O O . GLY B 1 316 ? 90.563 -24.916 24.118 1.00 51.01 316 GLY B O 1
ATOM 5373 N N . TRP B 1 317 ? 90.133 -23.260 22.656 1.00 50.86 317 TRP B N 1
ATOM 5374 C CA . TRP B 1 317 ? 90.900 -22.274 23.405 1.00 49.17 317 TRP B CA 1
ATOM 5375 C C . TRP B 1 317 ? 90.074 -21.098 23.901 1.00 48.73 317 TRP B C 1
ATOM 5376 O O . TRP B 1 317 ? 89.102 -20.694 23.267 1.00 49.85 317 TRP B O 1
ATOM 5387 N N . ASP B 1 318 ? 90.470 -20.566 25.052 1.00 48.04 318 ASP B N 1
ATOM 5388 C CA . ASP B 1 318 ? 89.807 -19.421 25.665 1.00 47.70 318 ASP B CA 1
ATOM 5389 C C . ASP B 1 318 ? 90.811 -18.268 25.638 1.00 47.23 318 ASP B C 1
ATOM 5390 O O . ASP B 1 318 ? 92.001 -18.468 25.889 1.00 47.73 318 ASP B O 1
ATOM 5395 N N . ALA B 1 319 ? 90.330 -17.068 25.334 1.00 46.20 319 ALA B N 1
ATOM 5396 C CA . ALA B 1 319 ? 91.191 -15.892 25.248 1.00 45.90 319 ALA B CA 1
ATOM 5397 C C . ALA B 1 319 ? 92.045 -15.608 26.488 1.00 45.11 319 ALA B C 1
ATOM 5398 O O . ALA B 1 319 ? 93.262 -15.462 26.376 1.00 44.12 319 ALA B O 1
ATOM 5400 N N . PHE B 1 320 ? 91.422 -15.526 27.661 1.00 45.51 320 PHE B N 1
ATOM 5401 C CA . PHE B 1 320 ? 92.164 -15.242 28.889 1.00 47.53 320 PHE B CA 1
ATOM 5402 C C . PHE B 1 320 ? 92.994 -16.450 29.298 1.00 48.97 320 PHE B C 1
ATOM 5403 O O . PHE B 1 320 ? 94.038 -16.329 29.942 1.00 48.41 320 PHE B O 1
ATOM 5411 N N . ARG B 1 321 ? 92.509 -17.619 28.914 1.00 50.26 321 ARG B N 1
ATOM 5412 C CA . ARG B 1 321 ? 93.177 -18.879 29.196 1.00 52.30 321 ARG B CA 1
ATOM 5413 C C . ARG B 1 321 ? 94.493 -18.838 28.412 1.00 51.70 321 ARG B C 1
ATOM 5414 O O . ARG B 1 321 ? 95.558 -19.193 28.920 1.00 50.81 321 ARG B O 1
ATOM 5422 N N . LEU B 1 322 ? 94.400 -18.371 27.171 1.00 51.20 322 LEU B N 1
ATOM 5423 C CA . LEU B 1 322 ? 95.546 -18.272 26.276 1.00 51.57 322 LEU B CA 1
ATOM 5424 C C . LEU B 1 322 ? 96.573 -17.222 26.701 1.00 51.48 322 LEU B C 1
ATOM 5425 O O . LEU B 1 322 ? 97.778 -17.450 26.586 1.00 51.47 322 LEU B O 1
ATOM 5430 N N . VAL B 1 323 ? 96.104 -16.071 27.179 1.00 51.46 323 VAL B N 1
ATOM 5431 C CA . VAL B 1 323 ? 97.014 -15.001 27.592 1.00 51.91 323 VAL B CA 1
ATOM 5432 C C . VAL B 1 323 ? 97.819 -15.375 28.842 1.00 52.21 323 VAL B C 1
ATOM 5433 O O . VAL B 1 323 ? 98.863 -14.783 29.119 1.00 51.55 323 VAL B O 1
ATOM 5437 N N . GLU B 1 324 ? 97.339 -16.369 29.583 1.00 52.66 324 GLU B N 1
ATOM 5438 C CA . GLU B 1 324 ? 98.020 -16.804 30.798 1.00 52.39 324 GLU B CA 1
ATOM 5439 C C . GLU B 1 324 ? 99.043 -17.902 30.506 1.00 51.54 324 GLU B C 1
ATOM 5440 O O . GLU B 1 324 ? 100.193 -17.811 30.932 1.00 51.39 324 GLU B O 1
ATOM 5446 N N . GLU B 1 325 ? 98.625 -18.928 29.771 1.00 50.75 325 GLU B N 1
ATOM 5447 C CA . GLU B 1 325 ? 99.509 -20.042 29.435 1.00 51.30 325 GLU B CA 1
ATOM 5448 C C . GLU B 1 325 ? 100.482 -19.763 28.289 1.00 50.12 325 GLU B C 1
ATOM 5449 O O . GLU B 1 325 ? 101.660 -20.106 28.375 1.00 49.64 325 GLU B O 1
ATOM 5455 N N . ALA B 1 326 ? 99.989 -19.143 27.219 1.00 49.05 326 ALA B N 1
ATOM 5456 C CA . ALA B 1 326 ? 100.827 -18.841 26.062 1.00 47.23 326 ALA B CA 1
ATOM 5457 C C . ALA B 1 326 ? 101.476 -17.461 26.129 1.00 46.72 326 ALA B C 1
ATOM 5458 O O . ALA B 1 326 ? 102.458 -17.196 25.432 1.00 47.07 326 ALA B O 1
ATOM 5460 N N . ARG B 1 327 ? 100.931 -16.583 26.967 1.00 46.28 327 ARG B N 1
ATOM 5461 C CA . ARG B 1 327 ? 101.471 -15.232 27.108 1.00 45.55 327 ARG B CA 1
ATOM 5462 C C . ARG B 1 327 ? 101.407 -14.481 25.775 1.00 43.77 327 ARG B C 1
ATOM 5463 O O . ARG B 1 327 ? 102.350 -13.795 25.374 1.00 42.19 327 ARG B O 1
ATOM 5471 N N . VAL B 1 328 ? 100.280 -14.647 25.092 1.00 42.12 328 VAL B N 1
ATOM 5472 C CA . VAL B 1 328 ? 100.010 -13.987 23.822 1.00 40.19 328 VAL B CA 1
ATOM 5473 C C . VAL B 1 328 ? 98.548 -13.558 23.905 1.00 39.51 328 VAL B C 1
ATOM 5474 O O . VAL B 1 328 ? 97.665 -14.382 24.174 1.00 39.86 328 VAL B O 1
ATOM 5478 N N . ALA B 1 329 ? 98.295 -12.271 23.692 1.00 37.00 329 ALA B N 1
ATOM 5479 C CA . ALA B 1 329 ? 96.936 -11.743 23.774 1.00 36.24 329 ALA B CA 1
ATOM 5480 C C . ALA B 1 329 ? 96.232 -11.643 22.420 1.00 34.80 329 ALA B C 1
ATOM 5481 O O . ALA B 1 329 ? 96.796 -11.151 21.442 1.00 35.19 329 ALA B O 1
ATOM 5483 N N . LEU B 1 330 ? 94.992 -12.117 22.383 1.00 33.37 330 LEU B N 1
ATOM 5484 C CA . LEU B 1 330 ? 94.180 -12.091 21.177 1.00 34.16 330 LEU B CA 1
ATOM 5485 C C . LEU B 1 330 ? 92.768 -11.695 21.567 1.00 35.18 330 LEU B C 1
ATOM 5486 O O . LEU B 1 330 ? 92.429 -11.670 22.751 1.00 36.59 330 LEU B O 1
ATOM 5491 N N . ILE B 1 331 ? 91.942 -11.381 20.576 1.00 35.52 331 ILE B N 1
ATOM 5492 C CA . ILE B 1 331 ? 90.561 -11.024 20.857 1.00 36.19 331 ILE B CA 1
ATOM 5493 C C . ILE B 1 331 ? 89.664 -12.158 20.362 1.00 37.98 331 ILE B C 1
ATOM 5494 O O . ILE B 1 331 ? 89.764 -12.587 19.209 1.00 37.03 331 ILE B O 1
ATOM 5499 N N . PRO B 1 332 ? 88.789 -12.675 21.241 1.00 38.07 332 PRO B N 1
ATOM 5500 C CA . PRO B 1 332 ? 87.876 -13.764 20.883 1.00 38.33 332 PRO B CA 1
ATOM 5501 C C . PRO B 1 332 ? 86.696 -13.252 20.061 1.00 37.86 332 PRO B C 1
ATOM 5502 O O . PRO B 1 332 ? 86.257 -12.108 20.228 1.00 37.43 332 PRO B O 1
ATOM 5506 N N . ALA B 1 333 ? 86.184 -14.109 19.184 1.00 36.50 333 ALA B N 1
ATOM 5507 C CA . ALA B 1 333 ? 85.060 -13.757 18.332 1.00 36.03 333 ALA B CA 1
ATOM 5508 C C . ALA B 1 333 ? 83.861 -13.252 19.128 1.00 36.13 333 ALA B C 1
ATOM 5509 O O . ALA B 1 333 ? 83.027 -12.518 18.602 1.00 36.87 333 ALA B O 1
ATOM 5511 N N . SER B 1 334 ? 83.772 -13.637 20.394 1.00 36.22 334 SER B N 1
ATOM 5512 C CA . SER B 1 334 ? 82.654 -13.211 21.228 1.00 37.49 334 SER B CA 1
ATOM 5513 C C . SER B 1 334 ? 82.515 -11.690 21.295 1.00 37.38 334 SER B C 1
ATOM 5514 O O . SER B 1 334 ? 81.429 -11.170 21.570 1.00 37.08 334 SER B O 1
ATOM 5517 N N . ALA B 1 335 ? 83.608 -10.979 21.034 1.00 36.64 335 ALA B N 1
ATOM 5518 C CA . ALA B 1 335 ? 83.591 -9.517 21.078 1.00 37.77 335 ALA B CA 1
ATOM 5519 C C . ALA B 1 335 ? 82.966 -8.876 19.840 1.00 36.88 335 ALA B C 1
ATOM 5520 O O . ALA B 1 335 ? 82.546 -7.728 19.886 1.00 36.95 335 ALA B O 1
ATOM 5522 N N . PHE B 1 336 ? 82.893 -9.625 18.744 1.00 37.84 336 PHE B N 1
ATOM 5523 C CA . PHE B 1 336 ? 82.339 -9.112 17.491 1.00 37.96 336 PHE B CA 1
ATOM 5524 C C . PHE B 1 336 ? 80.922 -9.605 17.164 1.00 39.67 336 PHE B C 1
ATOM 5525 O O . PHE B 1 336 ? 80.284 -9.117 16.228 1.00 39.17 336 PHE B O 1
ATOM 5533 N N . TYR B 1 337 ? 80.432 -10.564 17.943 1.00 41.15 337 TYR B N 1
ATOM 5534 C CA . TYR B 1 337 ? 79.106 -11.139 17.728 1.00 41.71 337 TYR B CA 1
ATOM 5535 C C . TYR B 1 337 ? 78.228 -10.920 18.948 1.00 42.81 337 TYR B C 1
ATOM 5536 O O . TYR B 1 337 ? 78.724 -10.854 20.071 1.00 42.28 337 TYR B O 1
ATOM 5545 N N . LEU B 1 338 ? 76.921 -10.810 18.730 1.00 44.55 338 LEU B N 1
ATOM 5546 C CA . LEU B 1 338 ? 76.001 -10.604 19.838 1.00 47.31 338 LEU B CA 1
ATOM 5547 C C . LEU B 1 338 ? 75.657 -11.946 20.482 1.00 49.84 338 LEU B C 1
ATOM 5548 O O . LEU B 1 338 ? 75.682 -12.074 21.704 1.00 50.16 338 LEU B O 1
ATOM 5553 N N . GLU B 1 339 ? 75.351 -12.945 19.656 1.00 52.71 339 GLU B N 1
ATOM 5554 C CA . GLU B 1 339 ? 75.002 -14.276 20.158 1.00 55.71 339 GLU B CA 1
ATOM 5555 C C . GLU B 1 339 ? 75.605 -15.401 19.334 1.00 56.64 339 GLU B C 1
ATOM 5556 O O . GLU B 1 339 ? 75.918 -15.224 18.157 1.00 57.22 339 GLU B O 1
ATOM 5562 N N . ASP B 1 340 ? 75.743 -16.565 19.967 1.00 57.49 340 ASP B N 1
ATOM 5563 C CA . ASP B 1 340 ? 76.293 -17.754 19.325 1.00 57.72 340 ASP B CA 1
ATOM 5564 C C . ASP B 1 340 ? 77.352 -17.418 18.289 1.00 55.98 340 ASP B C 1
ATOM 5565 O O . ASP B 1 340 ? 77.116 -17.508 17.086 1.00 54.89 340 ASP B O 1
ATOM 5570 N N . PRO B 1 341 ? 78.539 -17.012 18.751 1.00 55.33 341 PRO B N 1
ATOM 5571 C CA . PRO B 1 341 ? 79.643 -16.661 17.856 1.00 55.48 341 PRO B CA 1
ATOM 5572 C C . PRO B 1 341 ? 80.375 -17.907 17.375 1.00 55.06 341 PRO B C 1
ATOM 5573 O O . PRO B 1 341 ? 80.354 -18.936 18.045 1.00 55.78 341 PRO B O 1
ATOM 5577 N N . PRO B 1 342 ? 81.020 -17.834 16.200 1.00 55.49 342 PRO B N 1
ATOM 5578 C CA . PRO B 1 342 ? 81.753 -18.989 15.677 1.00 55.46 342 PRO B CA 1
ATOM 5579 C C . PRO B 1 342 ? 82.668 -19.552 16.756 1.00 56.36 342 PRO B C 1
ATOM 5580 O O . PRO B 1 342 ? 83.196 -18.807 17.583 1.00 56.62 342 PRO B O 1
ATOM 5584 N N . LYS B 1 343 ? 82.847 -20.868 16.743 1.00 57.48 343 LYS B N 1
ATOM 5585 C CA . LYS B 1 343 ? 83.682 -21.549 17.725 1.00 57.67 343 LYS B CA 1
ATOM 5586 C C . LYS B 1 343 ? 85.168 -21.481 17.405 1.00 56.43 343 LYS B C 1
ATOM 5587 O O . LYS B 1 343 ? 85.576 -21.657 16.257 1.00 56.87 343 LYS B O 1
ATOM 5593 N N . ASP B 1 344 ? 85.969 -21.211 18.431 1.00 55.35 344 ASP B N 1
ATOM 5594 C CA . ASP B 1 344 ? 87.421 -21.170 18.296 1.00 54.58 344 ASP B CA 1
ATOM 5595 C C . ASP B 1 344 ? 87.977 -20.124 17.330 1.00 52.56 344 ASP B C 1
ATOM 5596 O O . ASP B 1 344 ? 89.068 -20.306 16.787 1.00 51.56 344 ASP B O 1
ATOM 5601 N N . LEU B 1 345 ? 87.244 -19.035 17.119 1.00 49.63 345 LEU B N 1
ATOM 5602 C CA . LEU B 1 345 ? 87.701 -17.987 16.209 1.00 47.97 345 LEU B CA 1
ATOM 5603 C C . LEU B 1 345 ? 88.281 -16.793 16.980 1.00 46.83 345 LEU B C 1
ATOM 5604 O O . LEU B 1 345 ? 87.654 -16.281 17.911 1.00 45.54 345 LEU B O 1
ATOM 5609 N N . PHE B 1 346 ? 89.482 -16.365 16.592 1.00 45.40 346 PHE B N 1
ATOM 5610 C CA . PHE B 1 346 ? 90.158 -15.236 17.238 1.00 44.36 346 PHE B CA 1
ATOM 5611 C C . PHE B 1 346 ? 90.686 -14.231 16.216 1.00 43.16 346 PHE B C 1
ATOM 5612 O O . PHE B 1 346 ? 91.052 -14.606 15.104 1.00 42.25 346 PHE B O 1
ATOM 5620 N N . ARG B 1 347 ? 90.737 -12.957 16.602 1.00 41.86 347 ARG B N 1
ATOM 5621 C CA . ARG B 1 347 ? 91.261 -11.921 15.720 1.00 39.94 347 ARG B CA 1
ATOM 5622 C C . ARG B 1 347 ? 92.693 -11.607 16.130 1.00 39.25 347 ARG B C 1
ATOM 5623 O O . ARG B 1 347 ? 92.987 -11.456 17.314 1.00 38.82 347 ARG B O 1
ATOM 5631 N N . PHE B 1 348 ? 93.576 -11.520 15.141 1.00 39.20 348 PHE B N 1
ATOM 5632 C CA . PHE B 1 348 ? 94.982 -11.208 15.366 1.00 39.35 348 PHE B CA 1
ATOM 5633 C C . PHE B 1 348 ? 95.286 -9.822 14.773 1.00 40.66 348 PHE B C 1
ATOM 5634 O O . PHE B 1 348 ? 94.692 -9.416 13.768 1.00 41.87 348 PHE B O 1
ATOM 5642 N N . ALA B 1 349 ? 96.216 -9.103 15.386 1.00 38.68 349 ALA B N 1
ATOM 5643 C CA . ALA B 1 349 ? 96.612 -7.792 14.886 1.00 37.09 349 ALA B CA 1
ATOM 5644 C C . ALA B 1 349 ? 98.079 -7.920 14.500 1.00 35.69 349 ALA B C 1
ATOM 5645 O O . ALA B 1 349 ? 98.897 -8.329 15.323 1.00 37.56 349 ALA B O 1
ATOM 5647 N N . PHE B 1 350 ? 98.419 -7.603 13.255 1.00 33.68 350 PHE B N 1
ATOM 5648 C CA . PHE B 1 350 ? 99.809 -7.711 12.842 1.00 33.31 350 PHE B CA 1
ATOM 5649 C C . PHE B 1 350 ? 100.509 -6.377 12.622 1.00 32.94 350 PHE B C 1
ATOM 5650 O O . PHE B 1 350 ? 101.501 -6.298 11.895 1.00 30.64 350 PHE B O 1
ATOM 5658 N N . CYS B 1 351 ? 99.993 -5.332 13.266 1.00 32.10 351 CYS B N 1
ATOM 5659 C CA . CYS B 1 351 ? 100.613 -4.016 13.183 1.00 34.81 351 CYS B CA 1
ATOM 5660 C C . CYS B 1 351 ? 101.671 -3.964 14.296 1.00 34.78 351 CYS B C 1
ATOM 5661 O O . CYS B 1 351 ? 101.674 -3.076 15.145 1.00 34.85 351 CYS B O 1
ATOM 5664 N N . LYS B 1 352 ? 102.558 -4.952 14.280 1.00 36.40 352 LYS B N 1
ATOM 5665 C CA . LYS B 1 352 ? 103.632 -5.077 15.258 1.00 38.06 352 LYS B CA 1
ATOM 5666 C C . LYS B 1 352 ? 104.954 -5.219 14.507 1.00 38.46 352 LYS B C 1
ATOM 5667 O O . LYS B 1 352 ? 104.967 -5.296 13.278 1.00 38.87 352 LYS B O 1
ATOM 5673 N N . THR B 1 353 ? 106.066 -5.238 15.236 1.00 38.99 353 THR B N 1
ATOM 5674 C CA . THR B 1 353 ? 107.367 -5.405 14.598 1.00 39.67 353 THR B CA 1
ATOM 5675 C C . THR B 1 353 ? 107.467 -6.876 14.219 1.00 40.01 353 THR B C 1
ATOM 5676 O O . THR B 1 353 ? 106.732 -7.702 14.758 1.00 39.02 353 THR B O 1
ATOM 5680 N N . GLU B 1 354 ? 108.360 -7.211 13.296 1.00 42.29 354 GLU B N 1
ATOM 5681 C CA . GLU B 1 354 ? 108.521 -8.607 12.908 1.00 44.98 354 GLU B CA 1
ATOM 5682 C C . GLU B 1 354 ? 108.968 -9.414 14.131 1.00 45.61 354 GLU B C 1
ATOM 5683 O O . GLU B 1 354 ? 108.581 -10.573 14.295 1.00 45.01 354 GLU B O 1
ATOM 5689 N N . GLU B 1 355 ? 109.770 -8.789 14.991 1.00 45.90 355 GLU B N 1
ATOM 5690 C CA . GLU B 1 355 ? 110.263 -9.444 16.199 1.00 48.31 355 GLU B CA 1
ATOM 5691 C C . GLU B 1 355 ? 109.082 -9.974 16.992 1.00 48.42 355 GLU B C 1
ATOM 5692 O O . GLU B 1 355 ? 108.985 -11.169 17.281 1.00 49.24 355 GLU B O 1
ATOM 5698 N N . GLU B 1 356 ? 108.190 -9.057 17.352 1.00 46.64 356 GLU B N 1
ATOM 5699 C CA . GLU B 1 356 ? 107.007 -9.386 18.126 1.00 45.13 356 GLU B CA 1
ATOM 5700 C C . GLU B 1 356 ? 106.175 -10.482 17.484 1.00 44.31 356 GLU B C 1
ATOM 5701 O O . GLU B 1 356 ? 105.601 -11.312 18.185 1.00 44.60 356 GLU B O 1
ATOM 5707 N N . LEU B 1 357 ? 106.098 -10.479 16.156 1.00 42.98 357 LEU B N 1
ATOM 5708 C CA . LEU B 1 357 ? 105.316 -11.487 15.453 1.00 43.20 357 LEU B CA 1
ATOM 5709 C C . LEU B 1 357 ? 105.957 -12.863 15.594 1.00 44.01 357 LEU B C 1
ATOM 5710 O O . LEU B 1 357 ? 105.278 -13.840 15.919 1.00 43.29 357 LEU B O 1
ATOM 5715 N N . HIS B 1 358 ? 107.262 -12.938 15.350 1.00 44.54 358 HIS B N 1
ATOM 5716 C CA . HIS B 1 358 ? 107.983 -14.199 15.473 1.00 46.65 358 HIS B CA 1
ATOM 5717 C C . HIS B 1 358 ? 107.878 -14.704 16.909 1.00 46.74 358 HIS B C 1
ATOM 5718 O O . HIS B 1 358 ? 107.733 -15.902 17.146 1.00 46.98 358 HIS B O 1
ATOM 5725 N N . LEU B 1 359 ? 107.940 -13.779 17.863 1.00 46.60 359 LEU B N 1
ATOM 5726 C CA . LEU B 1 359 ? 107.849 -14.128 19.276 1.00 46.50 359 LEU B CA 1
ATOM 5727 C C . LEU B 1 359 ? 106.461 -14.699 19.563 1.00 46.28 359 LEU B C 1
ATOM 5728 O O . LEU B 1 359 ? 106.320 -15.675 20.303 1.00 46.11 359 LEU B O 1
ATOM 5733 N N . ALA B 1 360 ? 105.437 -14.096 18.966 1.00 44.89 360 ALA B N 1
ATOM 5734 C CA . ALA B 1 360 ? 104.071 -14.559 19.170 1.00 44.78 360 ALA B CA 1
ATOM 5735 C C . ALA B 1 360 ? 103.869 -15.936 18.542 1.00 45.14 360 ALA B C 1
ATOM 5736 O O . ALA B 1 360 ? 103.079 -16.741 19.035 1.00 45.50 360 ALA B O 1
ATOM 5738 N N . LEU B 1 361 ? 104.585 -16.205 17.455 1.00 45.36 361 LEU B N 1
ATOM 5739 C CA . LEU B 1 361 ? 104.477 -17.494 16.785 1.00 46.30 361 LEU B CA 1
ATOM 5740 C C . LEU B 1 361 ? 105.135 -18.591 17.613 1.00 47.99 361 LEU B C 1
ATOM 5741 O O . LEU B 1 361 ? 104.590 -19.685 17.746 1.00 47.88 361 LEU B O 1
ATOM 5746 N N . GLU B 1 362 ? 106.302 -18.291 18.176 1.00 49.74 362 GLU B N 1
ATOM 5747 C CA . GLU B 1 362 ? 107.018 -19.258 18.999 1.00 52.08 362 GLU B CA 1
ATOM 5748 C C . GLU B 1 362 ? 106.142 -19.700 20.166 1.00 51.96 362 GLU B C 1
ATOM 5749 O O . GLU B 1 362 ? 105.781 -20.872 20.286 1.00 51.32 362 GLU B O 1
ATOM 5755 N N . ARG B 1 363 ? 105.808 -18.742 21.024 1.00 51.62 363 ARG B N 1
ATOM 5756 C CA . ARG B 1 363 ? 104.990 -19.003 22.199 1.00 52.29 363 ARG B CA 1
ATOM 5757 C C . ARG B 1 363 ? 103.694 -19.727 21.826 1.00 53.51 363 ARG B C 1
ATOM 5758 O O . ARG B 1 363 ? 103.202 -20.560 22.591 1.00 53.28 363 ARG B O 1
ATOM 5766 N N . LEU B 1 364 ? 103.150 -19.419 20.651 1.00 54.64 364 LEU B N 1
ATOM 5767 C CA . LEU B 1 364 ? 101.934 -20.084 20.189 1.00 56.60 364 LEU B CA 1
ATOM 5768 C C . LEU B 1 364 ? 102.293 -21.491 19.725 1.00 58.06 364 LEU B C 1
ATOM 5769 O O . LEU B 1 364 ? 101.578 -22.451 20.015 1.00 58.43 364 LEU B O 1
ATOM 5774 N N . GLY B 1 365 ? 103.408 -21.597 19.004 1.00 58.92 365 GLY B N 1
ATOM 5775 C CA . GLY B 1 365 ? 103.863 -22.879 18.499 1.00 61.26 365 GLY B CA 1
ATOM 5776 C C . GLY B 1 365 ? 103.787 -23.984 19.534 1.00 63.10 365 GLY B C 1
ATOM 5777 O O . GLY B 1 365 ? 103.121 -25.001 19.321 1.00 63.03 365 GLY B O 1
ATOM 5778 N N . ARG B 1 366 ? 104.467 -23.791 20.660 1.00 64.39 366 ARG B N 1
ATOM 5779 C CA . ARG B 1 366 ? 104.455 -24.791 21.714 1.00 66.57 366 ARG B CA 1
ATOM 5780 C C . ARG B 1 366 ? 103.123 -24.781 22.454 1.00 67.02 366 ARG B C 1
ATOM 5781 O O . ARG B 1 366 ? 103.076 -24.710 23.680 1.00 66.84 366 ARG B O 1
ATOM 5789 N N . VAL B 1 367 ? 102.048 -24.862 21.673 1.00 67.67 367 VAL B N 1
ATOM 5790 C CA . VAL B 1 367 ? 100.667 -24.876 22.151 1.00 67.98 367 VAL B CA 1
ATOM 5791 C C . VAL B 1 367 ? 99.799 -25.223 20.928 1.00 68.43 367 VAL B C 1
ATOM 5792 O O . VAL B 1 367 ? 99.023 -24.368 20.449 1.00 68.24 367 VAL B O 1
#

Secondary structure (DSSP, 8-state):
----GGGGG-PPPHHHHHHHHHHHHT-EE-SS---SSPPPHHHHHHHHHHTTTS-S---TT--HHHHHHHHHHHTS-GGGEEEESHHHHHHHHHHHHH--TT-EEEEEES--TTHHHHHHHTT-EEEEEEPEE-SS-EE--HHHHHTT--TTEEEEEEESSPTTT-----HHHHHHHHHHHHHTT-EEEEE-TTTT-BSSSPPPPHHHH-TTTEEEEEEHHHHTT-TTS--EEEE--TTTHHHHHHHHHHHTSS--HHHHHHHHHHHHHHHHTTHHHHHHHHHHHHHHHHHHHHHTTT-EEE--SBSSEEEEE-TT--HHHHHHHT-EE-EEGGGT-SSSPPTTEEEEE--S-HHHHHHHHHHHHHT-/----GGGGG-PPPHHHHHHHHHHHTT-EE-SS---SSPPPHHHHHHHHHHTTTS-S---TT--HHHHHHHHHHHTS-GGGEEEESSHHHHHHHHHHHH--TT-EEEEEES--TTHHHHHHHHT-EEEEEEPEE-SS-EE--HHHHHHT--TTEEEEEEESS-TTT-----HHHHHHHHHHHHHTT-EEEEE-TTTT-BSSSPPPPGGGT-TTTEEEEEEHHHHTT-GGG--EEEE--TTTHHHHHHHHHHHTSS--HHHHHHHHHHHHHHHHTTHHHHHHHHHHHHHHHHHHHHHTTT--EE--SBSSEEEEE-TT--HHHHHHHT-EE-EEGGGT-SSSPPTTEEEEE--S-HHHHHHHHHHHHT-

Foldseek 3Di:
DDDDPLCVLVDDAPQVVLVVVLVVQVFQEFARDAFPDAFDPLLVVQLVVLPPPWFDDAALQAHQLLLCLVCVVVVHDSLLKGKFQFLLLVQLLVLLPFDAALAEEEAEFLGDQCNVSSNVSRHYHYFYQYFDQDLQGTHHDVVSVLVRDDLRYAAYEEEPVDPPRLDHDAPVRLLSVLVSCVVNVHAYEYEYQFQLFFQDDNHDDSCVNHQQRYKYKYGLCSQTSNVPQRIIMIGGDSVCSVVSSVRSCVVPNHGRTSSSSSSSSVSVVCVVVVVSVVVNVVLVVQLCVLQVLCVVLVWRWHRHRGDQKTKTFDPPDDQVVCCNQLVHGWADSCSRDVDDGDHRMTMGGRSYDSVSSVSSSVSVNVVD/DDDDPLCVLVDDAVQVVLVVVLVVQVFQEFARAAFPDAWDPLLVVQLVVCVPPWFDDAALQAHPLLLCLVCVVVVHHSLQKGKFQFLLLVLLLVLLPFDAAQAEEEEEFLDDLRPPSSNSSSHYHYDYQYWDQDLQGTHHDLVSVLVSDDLRYAAYEEEPVDPPRLAHDAPVRLLSVLVSCVVSVHAYEYEYQFQLFFQDDRHDDSCVNHQQRYKYKYGLCSQTSNNPQRIIMIGHDSVCRVVSSVRSCVVVNHGRTSSSSSSSVVSVVCVVVVVSVVVNVVLVVLQVVLQVLVVVLVWRWHRHRGDQKTKTFDPPDDQVNCCNQLVYHWADSCSSDPDDGDHRMTMGGRSYDVVSSVSSSVSVSVD

Nearest PDB structures (foldseek):
  1v2d-assembly1_A-2  TM=9.934E-01  e=1.980E-71  Thermus thermophilus
  2o0r-assembly1_B  TM=9.520E-01  e=1.354E-37  Mycobacterium tuberculosis H37Rv
  2gb3-assembly3_E  TM=9.134E-01  e=9.808E-30  Thermotoga maritima
  9k71-assembly1_B  TM=9.052E-01  e=5.377E-24  Bacillus cereus ATCC 14579
  4m2j-assembly1_A  TM=8.295E-01  e=1.125E-21  Streptomyces lavendulae subsp. lavendulae

Solvent-accessible surface area: 26747 Å² total; per-residue (Å²): 81,152,24,29,64,34,6,108,20,4,141,119,5,34,15,17,112,1,12,34,24,2,150,187,35,54,14,11,23,0,0,13,6,45,2,48,48,72,4,15,98,40,1,26,84,2,0,93,123,2,7,26,163,57,3,25,57,5,60,9,18,2,20,75,54,0,50,101,8,0,5,128,42,9,93,35,69,48,89,3,0,2,0,0,2,1,11,16,0,0,3,2,1,0,1,5,0,3,0,0,103,58,24,4,0,0,1,8,6,0,18,47,26,4,6,32,26,1,2,106,10,1,40,12,124,29,70,51,8,92,5,64,57,35,94,158,11,17,148,8,50,55,84,25,1,100,170,9,21,35,122,122,5,88,0,0,3,1,10,14,3,5,8,0,7,0,31,25,5,34,94,217,51,1,70,20,0,4,143,23,0,122,80,88,66,1,6,0,1,0,5,5,12,2,10,8,7,14,16,55,161,118,38,110,43,0,47,85,25,0,70,64,24,3,0,1,0,1,10,2,4,26,3,0,9,1,1,0,1,13,1,0,0,0,0,6,19,102,127,21,1,90,94,1,14,2,4,0,4,8,4,0,22,0,0,1,5,0,0,0,11,0,0,7,69,0,0,52,32,1,91,186,108,35,32,8,124,66,30,34,104,29,0,64,170,29,34,71,36,1,2,28,19,0,124,93,56,70,26,110,19,18,67,3,80,0,0,2,3,0,0,0,40,6,91,56,44,71,2,75,113,2,0,96,102,1,83,0,0,0,0,22,5,71,20,0,9,108,128,124,46,35,170,39,3,4,4,0,0,0,0,6,54,63,129,53,0,95,74,2,23,123,46,4,25,191,44,125,78,147,22,26,71,36,8,96,16,4,142,120,4,38,18,18,123,0,10,30,50,1,146,206,47,55,14,15,22,0,0,14,6,44,2,49,50,70,3,13,104,41,0,17,77,3,0,64,125,3,13,23,169,56,4,24,54,4,59,10,17,2,20,76,60,0,51,101,3,0,5,109,50,13,93,32,70,42,88,4,0,1,0,0,2,0,12,16,0,0,3,3,2,0,2,5,0,4,0,0,101,58,23,7,0,0,1,8,7,1,14,52,29,5,6,35,24,2,2,93,10,1,39,13,127,32,73,49,8,97,4,67,57,44,93,153,14,20,160,4,55,70,84,33,0,95,168,7,22,29,121,116,4,103,0,1,3,0,10,9,3,5,8,0,9,1,34,21,5,29,97,209,52,1,82,14,0,3,156,29,0,114,84,84,65,4,4,0,0,0,6,6,11,3,10,5,6,15,18,52,161,129,32,105,44,0,42,89,25,0,63,61,24,1,0,0,0,2,10,2,4,26,4,0,8,1,2,0,0,13,1,0,0,0,0,4,20,112,123,19,2,91,84,0,13,2,5,0,3,10,3,0,20,1,1,1,5,0,0,0,11,0,1,6,74,0,1,103,65,0,76,183,115,28,32,6,100,66,25,27,89,13,0,69,149,29,33,70,40,2,5,34,17,0,125,96,68,68,39,100,16,13,66,2,78,0,0,2,4,0,2,0,37,10,89,65,59,67,3,77,122,1,2,90,105,5,81,0,0,1,0,18,4,68,19,2,10,113,128,129,48,35,156,36,4,5,4,0,0,0,0,7,55,73,127,51,0,94,73,1,21,121,54,7,37,198,83

Organism: Thermus thermophilus (NCBI:txid274)

Sequence (735 aa):
MRLHPRTEAAKESIFPRMSGLAQRLGAVNLGQGFPSNPPPPFLLEAVRRALGRQDQYAPPAGLPALREALAEEFAVEPESVVVTSGATEALYVLLQSLVGPGDEVVVLEPFFDVYLPDAFLAGAKARLVRLDLTPEGFRLDLSALEKALTPRTRALLLNTPMNPTGLVFGERELEAIARLARAHDLFLISDEVYDELYYGERPRRLREFAPERTFTVGSAGKRLEATGYRVGWIVGPKEFMPRLAGMRQWTSFSAPTPLQAGVAEALKLARREGFYEALREGYRRRRDLLAGGLRAMGLRVYVPEGTYFLMAELPGWDAFRLVEEARVALIPASAFYLEDPPKDLFRFAFCKTEEELHLALERLGRVVMRLHPRTEAAKESIFPRMSGLAQRLGAVNLGQGFPSNPPPPFLLEAVRRALGRQDQYAPPAGLPALREALAEEFAVEPESVVVTSGATEALYVLLQSLVGPGDEVVVLEPFFDVYLPDAFLAGAKARLVRLDLTPEGFRLDLSALEKALTPRTRALLLNTPMNPTGLVFGERELEAIARLARAHDLFLISDEVYDELYYGERPRRLREFAPERTFTVGSAGKRLEATGYRVGWIVGPKEFMPRLAGMRQWTSFSAPTPLQAGVAEALKLARREGFYEALREGYRRRRDLLAGGLRAMGLRVYVPEGTYFLMAELPGWDAFRLVEEARVALIPASAFYLEDPPKDLFRFAFCKTEEELHLALERLGRV

CATH classification: 3.90.1150.10 (+1 more: 3.40.640.10)

InterPro domains:
  IPR004839 Aminotransferase, class I/classII, large domain [PF00155] (28-364)
  IPR015421 Pyridoxal phosphate-dependent transferase, major domain [G3DSA:3.40.640.10] (40-270)
  IPR015422 Pyridoxal phosphate-dependent transferase, small domain [G3DSA:3.90.1150.10] (22-364)
  IPR015424 Pyridoxal phosphate-dependent transferase [SSF53383] (6-367)
  IPR051326 Kynurenine--oxoglutarate transaminase [PTHR43807] (4-367)